Protein 6KY1 (pdb70)

B-factor: mean 59.57, std 17.07, range [30.83, 118.19]

Solvent-accessible surface area: 26430 Å² total; per-residue (Å²): 222,95,136,99,91,36,129,51,19,0,3,0,21,8,38,54,19,68,119,40,91,10,76,86,77,66,113,46,44,0,66,0,45,81,26,6,4,60,1,50,12,4,6,32,58,93,12,0,57,105,86,116,38,0,18,19,5,2,4,32,147,39,122,106,9,50,0,44,0,9,0,6,39,0,24,49,52,86,3,98,17,1,52,3,24,19,45,97,40,45,117,55,67,139,63,55,86,24,95,0,64,13,101,64,132,121,44,174,58,49,55,2,18,0,11,20,8,11,108,134,9,109,22,59,76,4,95,30,91,76,117,69,0,0,72,46,0,83,80,1,43,17,103,47,25,108,0,25,84,13,0,45,70,0,0,78,16,2,98,119,41,9,101,84,164,20,10,141,22,2,14,38,0,12,146,42,2,122,135,117,171,130,131,86,37,138,51,21,1,3,0,33,8,39,50,9,65,107,42,96,8,68,94,112,66,78,40,40,0,63,0,47,77,26,7,6,60,1,48,26,4,3,46,82,88,10,0,60,108,82,117,41,0,17,18,7,9,11,44,138,36,127,101,11,58,2,48,1,2,0,0,17,0,10,48,61,83,14,124,31,1,53,4,28,16,42,51,48,50,91,10,5,39,63,60,48,93,26,91,0,67,13,109,63,135,113,45,170,58,50,70,2,11,0,19,28,18,42,106,115,3,94,25,72,76,2,93,36,86,48,127,80,2,6,69,47,0,69,65,1,43,14,106,43,26,103,0,19,92,14,0,72,66,0,0,76,18,1,90,126,35,11,106,66,149,20,16,119,42,2,9,43,1,16,128,58,2,154,149,146,48,59,34,18,0,0,12,7,51,19,20,150,119,47,147,80,106,84,81,11,103,33,46,0,63,0,48,81,43,4,5,60,2,46,24,5,4,43,90,99,16,0,60,108,81,152,40,0,10,28,7,1,8,29,155,36,124,104,10,56,0,44,0,8,0,4,22,45,94,201,205,98,63,81,29,92,0,66,13,116,81,128,110,24,165,57,49,73,1,71,1,64,27,40,119,130,80,5,94,33,94,52,137,70,1,6,93,41,0,86,108,10,53,16,107,46,25,151,0,19,69,8,0,73,20,5,0,75,11,0,99,120,36,9,97,99,161,24,11,145,30,3,3,42,0,7,121,55,1,102,122,182

InterPro domains:
  IPR006840 Glutathione-specific gamma-glutamylcyclotransferase [PF04752] (1-173)
  IPR006840 Glutathione-specific gamma-glutamylcyclotransferase [PTHR12192] (1-178)
  IPR013024 Gamma-glutamyl cyclotransferase-like [cd06661] (3-111)
  IPR036568 Gamma-glutamyl cyclotransferase-like superfamily [SSF110857] (1-121)

Sequence (512 aa):
KVPRGSHMWVFGYGSLIWKVDFPYQDKLVGYITNYSRRFWQGSTDHRGVPGKPGRVVTLVEDPAGCVWGVAYRLPVGKEEEVKAYLDFGQKGYRTTTVIFYPKDPTTKPFSVLLYIGTCDNPDYLGPAPLEDIAEQIFNAAGPSGRNTEYLFELANSIRNLVPEEADEHLFALEKLVKERVPRGSHMWVFGYGSLIWKVDFPYQDKLVGYITNYSRRFWQGSTDHRGVPGKPGRVVTLVEDPAGCVWGVAYRLPVGKEEEVKAYLDFGQKGGYRTTTVIFYPKDPTTKPFSVLLYIGTCDNPDYLGPAPLEDIAEQIFNAAGPSGRNTEYLFELANSIRNLVPEEADEHLFALEKLVKERHMWVFGYGSLIWKVDFPYQDKLVGYITNYSRRFWQGSTDHRGVPGKPGRVVTLVEDPAGCVWGVAYRLPYRTTTVIFYPKDPTTKPFSVLLYIGDYLGPAPLEDIAEQIFNAAGPSGRNTEYLFELANSIRNLVPEEADEHLFALEKLVKER

Organism: Homo sapiens (NCBI:txid9606)

Secondary structure (DSSP, 8-state):
-PPPS---EEEE-SGGGT---S--SEEEEEEEEEEEEEEEEEESSSSSBTTB-EEEEEEEEEEEEEEEEEEEEPPTT-HHHHHHHHHTS---EEEEEEEEEESSSSSPPEEEEEEEE-SSSTTB-----HHHHHHHHHH-EETTEEHHHHHHHHHHHHHHHS-GGGGHHHHHHHHHHTT-/---S---EEEE-SGGGT---S--SEEEEEEEEEEEEEEEEEESSSSSBTTB-EEEEEEEEEEEEEEEEEEEEPPTT-HHHHHHHHHHTSPTTEEEEEEEEEESSTTSPPEEEEEEEE-TTSTTB-----HHHHHHHHHH-EETTEEHHHHHHHHHHHHHHHS-GGG-HHHHHHHHHHHT-/--EEEE-SGGGT---S--SEEEEEEEEEEEEEEEEEESSSSSBTTB-EEEEEEEEEEEEEEEEEEEE---EEEEEEEEESSTTSPPEEEEEEE--B-----HHHHHHHHHH-EETTEEHHHHHHHHHHHHHTTS-GGG-HHHHHHHHHHHT-

Foldseek 3Di:
DDDAPDWAKAWDQFCCQPDDPADFDDKFKWKFAQKAKAQQFWACAFAANVVQTATTIFIDGDRGHMGIGMITIHDRVCRVVSVVVVCVVCLPWDKDWTWTGGPDPPDHIDIHIYTGDDPPRPRGRGDDPLLVNLVSQLPGGHPNGGSLVRLVVSQVSVVVRDPPVNHVNSVCSNVNNVVD/DDAPDWAKAWDQFCCQPDDPADFDDKFKFKFAQKAKAQQFWACAAAANVVQTATTIFIDGHRGHMGIGMITIHDGPCCVVSVVVVVVVDDPQKDKDWTWTDTPDPVDDIDIHIYIGHHPPRPRGRGDDDLLVNLVSQLPGAHPNGGSLCRLVVSQVSCVVRDPNVNHVNSVVSNVSNVVD/DAKAWDQFPCQQDDPDDFPDKFKFKFAQKAWAQQAWACAAAANVVQTAGTIFIDGHHGHMTITMITHDCCPKDWGWTCGPPNVDHIDIHIYHGDNGRGDDPLLVNLVSQLPGGHPNGGSLCRLLSSQVSVVVRDPPVNHVNSNVSNVSNVVD

GO terms:
  GO:0061928 glutathione specific gamma-glutamylcyclotransferase activity (F, IDA)
  GO:0061928 glutathione specific gamma-glutamylcyclotransferase activity (F, EXP)
  GO:0005829 cytosol (C, TAS)
  GO:0006749 glutathione metabolic process (P, TAS)

Radius of gyration: 28.21 Å; Cα contacts (8 Å, |Δi|>4): 1090; chains: 3; bounding box: 71×83×62 Å

Structure (mmCIF, N/CA/C/O backbone):
data_6KY1
#
_entry.id   6KY1
#
_cell.length_a   72.707
_cell.length_b   72.707
_cell.length_c   103.998
_cell.angle_alpha   90.000
_cell.angle_beta   90.000
_cell.angle_gamma   120.000
#
_symmetry.space_group_name_H-M   'P 31'
#
loop_
_entity.id
_entity.type
_entity.pdbx_description
1 polymer 'Glutathione-specific gamma-glutamylcyclotransferase 2'
2 water water
#
loop_
_atom_site.group_PDB
_atom_site.id
_atom_site.type_symbol
_atom_site.label_atom_id
_atom_site.label_alt_id
_atom_site.label_comp_id
_atom_site.label_asym_id
_atom_site.label_entity_id
_atom_site.label_seq_id
_atom_site.pdbx_PDB_ins_code
_atom_site.Cartn_x
_atom_site.Cartn_y
_atom_site.Cartn_z
_atom_site.occupancy
_atom_site.B_iso_or_equiv
_atom_site.auth_seq_id
_atom_site.auth_comp_id
_atom_site.auth_asym_id
_atom_site.auth_atom_id
_atom_site.pdbx_PDB_model_num
ATOM 1 N N . LYS A 1 1 ? 5.593 -26.511 12.917 1.00 70.28 -6 LYS A N 1
ATOM 2 C CA . LYS A 1 1 ? 4.475 -26.545 11.924 1.00 71.74 -6 LYS A CA 1
ATOM 3 C C . LYS A 1 1 ? 4.007 -28.000 11.761 1.00 69.32 -6 LYS A C 1
ATOM 4 O O . LYS A 1 1 ? 3.955 -28.720 12.770 1.00 68.55 -6 LYS A O 1
ATOM 10 N N . VAL A 1 2 ? 3.703 -28.421 10.532 1.00 68.07 -5 VAL A N 1
ATOM 11 C CA . VAL A 1 2 ? 3.119 -29.754 10.207 1.00 66.65 -5 VAL A CA 1
ATOM 12 C C . VAL A 1 2 ? 4.265 -30.601 9.671 1.00 60.13 -5 VAL A C 1
ATOM 13 O O . VAL A 1 2 ? 5.044 -30.125 8.853 1.00 59.78 -5 VAL A O 1
ATOM 17 N N . PRO A 1 3 ? 4.448 -31.856 10.126 1.00 56.50 -4 PRO A N 1
ATOM 18 C CA . PRO A 1 3 ? 5.547 -32.676 9.617 1.00 54.73 -4 PRO A CA 1
ATOM 19 C C . PRO A 1 3 ? 5.416 -32.868 8.096 1.00 53.41 -4 PRO A C 1
ATOM 20 O O . PRO A 1 3 ? 4.286 -32.985 7.628 1.00 51.25 -4 PRO A O 1
ATOM 24 N N . ARG A 1 4 ? 6.544 -32.828 7.379 1.00 54.50 -3 ARG A N 1
ATOM 25 C CA . ARG A 1 4 ? 6.670 -33.189 5.939 1.00 55.17 -3 ARG A CA 1
ATOM 26 C C . ARG A 1 4 ? 7.195 -34.625 5.840 1.00 52.77 -3 ARG A C 1
ATOM 27 O O . ARG A 1 4 ? 7.829 -35.078 6.792 1.00 50.03 -3 ARG A O 1
ATOM 35 N N . GLY A 1 5 ? 6.902 -35.315 4.735 1.00 53.15 -2 GLY A N 1
ATOM 36 C CA . GLY A 1 5 ? 7.291 -36.718 4.497 1.00 54.28 -2 GLY A CA 1
ATOM 37 C C . GLY A 1 5 ? 8.762 -36.844 4.116 1.00 53.58 -2 GLY A C 1
ATOM 38 O O . GLY A 1 5 ? 9.350 -37.918 4.352 1.00 54.41 -2 GLY A O 1
ATOM 39 N N . SER A 1 6 ? 9.352 -35.787 3.563 1.00 50.84 -1 SER A N 1
ATOM 40 C CA . SER A 1 6 ? 10.773 -35.771 3.126 1.00 50.13 -1 SER A CA 1
ATOM 41 C C . SER A 1 6 ? 11.433 -34.459 3.550 1.00 49.35 -1 SER A C 1
ATOM 42 O O . SER A 1 6 ? 10.722 -33.459 3.752 1.00 50.41 -1 SER A O 1
ATOM 45 N N . HIS A 1 7 ? 12.756 -34.467 3.686 1.00 50.29 0 HIS A N 1
ATOM 46 C CA . HIS A 1 7 ? 13.558 -33.257 3.971 1.00 49.95 0 HIS A CA 1
ATOM 47 C C . HIS A 1 7 ? 14.935 -33.391 3.323 1.00 48.55 0 HIS A C 1
ATOM 48 O O . HIS A 1 7 ? 15.582 -34.458 3.444 1.00 46.88 0 HIS A O 1
ATOM 55 N N . MET A 1 8 ? 15.384 -32.313 2.695 1.00 45.95 1 MET A N 1
ATOM 56 C CA . MET A 1 8 ? 16.785 -32.177 2.244 1.00 45.30 1 MET A CA 1
ATOM 57 C C . MET A 1 8 ? 17.135 -30.694 2.231 1.00 42.97 1 MET A C 1
ATOM 58 O O . MET A 1 8 ? 16.402 -29.908 1.597 1.00 42.81 1 MET A O 1
ATOM 63 N N . TRP A 1 9 ? 18.196 -30.341 2.947 1.00 40.43 2 TRP A N 1
ATOM 64 C CA . TRP A 1 9 ? 18.769 -28.975 2.972 1.00 39.28 2 TRP A CA 1
ATOM 65 C C . TRP A 1 9 ? 20.169 -29.031 2.355 1.00 39.36 2 TRP A C 1
ATOM 66 O O . TRP A 1 9 ? 20.899 -30.024 2.607 1.00 39.66 2 TRP A O 1
ATOM 77 N N . VAL A 1 10 ? 20.508 -28.036 1.541 1.00 37.09 3 VAL A N 1
ATOM 78 C CA . VAL A 1 10 ? 21.896 -27.852 1.051 1.00 37.95 3 VAL A CA 1
ATOM 79 C C . VAL A 1 10 ? 22.482 -26.600 1.722 1.00 36.35 3 VAL A C 1
ATOM 80 O O . VAL A 1 10 ? 21.823 -25.551 1.783 1.00 37.80 3 VAL A O 1
ATOM 84 N N . PHE A 1 11 ? 23.724 -26.686 2.155 1.00 37.07 4 PHE A N 1
ATOM 85 C CA . PHE A 1 11 ? 24.417 -25.560 2.827 1.00 36.47 4 PHE A CA 1
ATOM 86 C C . PHE A 1 11 ? 25.149 -24.713 1.782 1.00 37.03 4 PHE A C 1
ATOM 87 O O . PHE A 1 11 ? 25.971 -25.244 1.032 1.00 41.13 4 PHE A O 1
ATOM 95 N N . GLY A 1 12 ? 24.857 -23.417 1.738 1.00 36.45 5 GLY A N 1
ATOM 96 C CA . GLY A 1 12 ? 25.50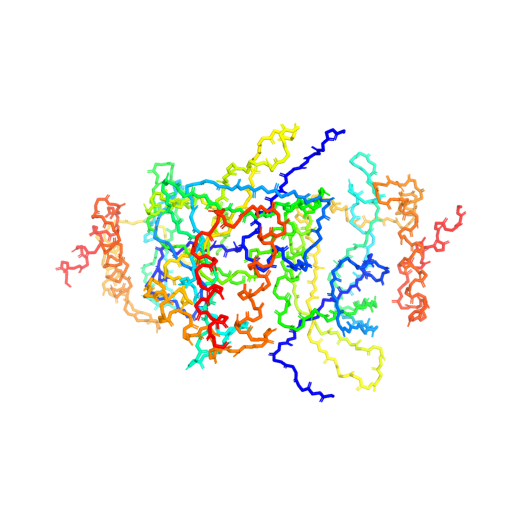0 -22.474 0.814 1.00 35.87 5 GLY A CA 1
ATOM 97 C C . GLY A 1 12 ? 26.605 -21.690 1.490 1.00 36.19 5 GLY A C 1
ATOM 98 O O . GLY A 1 12 ? 26.377 -21.156 2.584 1.00 36.58 5 GLY A O 1
ATOM 99 N N . TYR A 1 13 ? 27.784 -21.635 0.875 1.00 35.71 6 TYR A N 1
ATOM 100 C CA . TYR A 1 13 ? 28.977 -21.008 1.494 1.00 36.66 6 TYR A CA 1
ATOM 101 C C . TYR A 1 13 ? 29.649 -20.040 0.519 1.00 36.15 6 TYR A C 1
ATOM 102 O O . TYR A 1 13 ? 30.372 -19.139 1.012 1.00 37.35 6 TYR A O 1
ATOM 111 N N . GLY A 1 14 ? 29.336 -20.142 -0.777 1.00 36.04 7 GLY A N 1
ATOM 112 C CA . GLY A 1 14 ? 29.886 -19.284 -1.843 1.00 36.57 7 GLY A CA 1
ATOM 113 C C . GLY A 1 14 ? 28.811 -18.411 -2.461 1.00 38.37 7 GLY A C 1
ATOM 114 O O . GLY A 1 14 ? 28.026 -17.764 -1.699 1.00 37.34 7 GLY A O 1
ATOM 115 N N . SER A 1 15 ? 28.696 -18.489 -3.787 1.00 39.40 8 SER A N 1
ATOM 116 C CA . SER A 1 15 ? 27.784 -17.674 -4.629 1.00 40.89 8 SER A CA 1
ATOM 117 C C . SER A 1 15 ? 26.322 -18.022 -4.324 1.00 41.11 8 SER A C 1
ATOM 118 O O . SER A 1 15 ? 25.437 -17.189 -4.606 1.00 37.75 8 SER A O 1
ATOM 121 N N . LEU A 1 16 ? 26.081 -19.203 -3.746 1.00 42.39 9 LEU A N 1
ATOM 122 C CA . LEU A 1 16 ? 24.715 -19.671 -3.391 1.00 43.60 9 LEU A CA 1
ATOM 123 C C . LEU A 1 16 ? 24.108 -18.751 -2.335 1.00 42.42 9 LEU A C 1
ATOM 124 O O . LEU A 1 16 ? 22.873 -18.742 -2.237 1.00 44.18 9 LEU A O 1
ATOM 129 N N . ILE A 1 17 ? 24.934 -18.040 -1.556 1.00 42.36 10 ILE A N 1
ATOM 130 C CA . ILE A 1 17 ? 24.442 -17.130 -0.487 1.00 43.84 10 ILE A CA 1
ATOM 131 C C . ILE A 1 17 ? 23.670 -15.979 -1.142 1.00 44.58 10 ILE A C 1
ATOM 132 O O . ILE A 1 17 ? 22.632 -15.616 -0.585 1.00 45.56 10 ILE A O 1
ATOM 137 N N . TRP A 1 18 ? 24.115 -15.441 -2.283 1.00 44.47 11 TRP A N 1
ATOM 138 C CA . TRP A 1 18 ? 23.404 -14.295 -2.923 1.00 47.09 11 TRP A CA 1
ATOM 139 C C . TRP A 1 18 ? 22.700 -14.700 -4.223 1.00 48.72 11 TRP A C 1
ATOM 140 O O . TRP A 1 18 ? 21.897 -13.887 -4.718 1.00 50.97 11 TRP A O 1
ATOM 151 N N . LYS A 1 19 ? 22.969 -15.884 -4.772 1.00 50.15 12 LYS A N 1
ATOM 152 C CA . LYS A 1 19 ? 22.392 -16.267 -6.092 1.00 53.14 12 LYS A CA 1
ATOM 153 C C . LYS A 1 19 ? 22.111 -17.769 -6.153 1.00 50.37 12 LYS A C 1
ATOM 154 O O . LYS A 1 19 ? 23.065 -18.547 -6.185 1.00 45.76 12 LYS A O 1
ATOM 160 N N . VAL A 1 20 ? 20.827 -18.122 -6.179 1.00 53.43 13 VAL A N 1
ATOM 161 C CA . VAL A 1 20 ? 20.298 -19.511 -6.296 1.00 54.95 13 VAL A CA 1
ATOM 162 C C . VAL A 1 20 ? 19.438 -19.575 -7.566 1.00 57.16 13 VAL A C 1
ATOM 163 O O . VAL A 1 20 ? 18.567 -18.706 -7.725 1.00 60.77 13 VAL A O 1
ATOM 167 N N . ASP A 1 21 ? 19.676 -20.550 -8.445 1.00 57.87 14 ASP A N 1
ATOM 168 C CA . ASP A 1 21 ? 18.857 -20.739 -9.676 1.00 60.35 14 ASP A CA 1
ATOM 169 C C . ASP A 1 21 ? 17.903 -21.926 -9.485 1.00 59.01 14 ASP A C 1
ATOM 170 O O . ASP A 1 21 ? 17.041 -22.122 -10.367 1.00 62.64 14 ASP A O 1
ATOM 175 N N . PHE A 1 22 ? 18.013 -22.660 -8.372 1.00 54.54 15 PHE A N 1
ATOM 176 C CA . PHE A 1 22 ? 17.138 -23.823 -8.059 1.00 53.02 15 PHE A CA 1
ATOM 177 C C . PHE A 1 22 ? 16.044 -23.380 -7.092 1.00 51.40 15 PHE A C 1
ATOM 178 O O . PHE A 1 22 ? 16.226 -22.415 -6.342 1.00 49.91 15 PHE A O 1
ATOM 186 N N . PRO A 1 23 ? 14.885 -24.077 -7.063 1.00 51.60 16 PRO A N 1
ATOM 187 C CA . PRO A 1 23 ? 13.787 -23.717 -6.168 1.00 51.92 16 PRO A CA 1
ATOM 188 C C . PRO A 1 23 ? 14.057 -24.171 -4.728 1.00 49.03 16 PRO A C 1
ATOM 189 O O . PRO A 1 23 ? 14.712 -25.182 -4.516 1.00 48.55 16 PRO A O 1
ATOM 193 N N . TYR A 1 24 ? 13.560 -23.413 -3.759 1.00 48.87 17 TYR A N 1
ATOM 194 C CA . TYR A 1 24 ? 13.707 -23.741 -2.319 1.00 48.15 17 TYR A CA 1
ATOM 195 C C . TYR A 1 24 ? 12.462 -23.219 -1.602 1.00 50.35 17 TYR A C 1
ATOM 196 O O . TYR A 1 24 ? 11.817 -22.295 -2.145 1.00 53.11 17 TYR A O 1
ATOM 205 N N . GLN A 1 25 ? 12.091 -23.828 -0.479 1.00 48.91 18 GLN A N 1
ATOM 206 C CA . GLN A 1 25 ? 10.827 -23.495 0.226 1.00 50.19 18 GLN A CA 1
ATOM 207 C C . GLN A 1 25 ? 11.110 -23.001 1.642 1.00 48.97 18 GLN A C 1
ATOM 208 O O . GLN A 1 25 ? 10.139 -22.786 2.387 1.00 50.44 18 GLN A O 1
ATOM 214 N N . ASP A 1 26 ? 12.384 -22.866 2.011 1.00 46.62 19 ASP A N 1
ATOM 215 C CA . ASP A 1 26 ? 12.817 -22.247 3.291 1.00 46.94 19 ASP A CA 1
ATOM 216 C C . ASP A 1 26 ? 14.307 -21.944 3.144 1.00 44.42 19 ASP A C 1
ATOM 217 O O . ASP A 1 26 ? 14.940 -22.606 2.325 1.00 41.60 19 ASP A O 1
ATOM 222 N N . LYS A 1 27 ? 14.826 -20.956 3.872 1.00 45.59 20 LYS A N 1
ATOM 223 C CA . LYS A 1 27 ? 16.293 -20.765 4.036 1.00 44.20 20 LYS A CA 1
ATOM 224 C C . LYS A 1 27 ? 16.549 -20.255 5.456 1.00 44.10 20 LYS A C 1
ATOM 225 O O . LYS A 1 27 ? 15.676 -19.547 6.003 1.00 45.13 20 LYS A O 1
ATOM 231 N N . LEU A 1 28 ? 17.690 -20.645 6.027 1.00 42.18 21 LEU A N 1
ATOM 232 C CA . LEU A 1 28 ? 18.096 -20.270 7.405 1.00 43.98 21 LEU A CA 1
ATOM 233 C C . LEU A 1 28 ? 19.558 -19.841 7.389 1.00 42.39 21 LEU A C 1
ATOM 234 O O . LEU A 1 28 ? 20.374 -20.572 6.822 1.00 40.81 21 LEU A O 1
ATOM 239 N N . VAL A 1 29 ? 19.862 -18.718 8.036 1.00 43.52 22 VAL A N 1
ATOM 240 C CA . VAL A 1 29 ? 21.266 -18.302 8.300 1.00 44.01 22 VAL A CA 1
ATOM 241 C C . VAL A 1 29 ? 21.792 -19.216 9.405 1.00 41.82 22 VAL A C 1
ATOM 242 O O . VAL A 1 29 ? 21.026 -19.554 10.317 1.00 42.47 22 VAL A O 1
ATOM 246 N N . GLY A 1 30 ? 23.031 -19.666 9.282 1.00 40.59 23 GLY A N 1
ATOM 247 C CA . GLY A 1 30 ? 23.665 -20.510 10.304 1.00 39.00 23 GLY A CA 1
ATOM 248 C C . GLY A 1 30 ? 25.074 -20.862 9.912 1.00 37.89 23 GLY A C 1
ATOM 249 O O . GLY A 1 30 ? 25.605 -20.262 8.957 1.00 38.15 23 GLY A O 1
ATOM 250 N N . TYR A 1 31 ? 25.637 -21.857 10.580 1.00 36.52 24 TYR A N 1
ATOM 251 C CA . TYR A 1 31 ? 27.057 -22.222 10.404 1.00 36.76 24 TYR A CA 1
ATOM 252 C C . TYR A 1 31 ? 27.192 -23.736 10.513 1.00 36.36 24 TYR A C 1
ATOM 253 O O . TYR A 1 31 ? 26.299 -24.464 11.033 1.00 35.18 24 TYR A O 1
ATOM 262 N N . ILE A 1 32 ? 28.299 -24.202 9.961 1.00 37.69 25 ILE A N 1
ATOM 263 C CA . ILE A 1 32 ? 28.784 -25.597 10.078 1.00 38.55 25 ILE A CA 1
ATOM 264 C C . ILE A 1 32 ? 30.135 -25.487 10.754 1.00 38.94 25 ILE A C 1
ATOM 265 O O . ILE A 1 32 ? 30.700 -24.383 10.711 1.00 40.20 25 ILE A O 1
ATOM 270 N N . THR A 1 33 ? 30.613 -26.574 11.350 1.00 41.42 26 THR A N 1
ATOM 271 C CA . THR A 1 33 ? 31.908 -26.623 12.066 1.00 42.89 26 THR A CA 1
ATOM 272 C C . THR A 1 33 ? 32.835 -27.609 11.344 1.00 42.49 26 THR A C 1
ATOM 273 O O . THR A 1 33 ? 32.351 -28.285 10.432 1.00 42.82 26 THR A O 1
ATOM 277 N N . ASN A 1 34 ? 34.117 -27.645 11.717 1.00 42.41 27 ASN A N 1
ATOM 278 C CA . ASN A 1 34 ? 35.083 -28.680 11.257 1.00 43.81 27 ASN A CA 1
ATOM 279 C C . ASN A 1 34 ? 35.538 -28.385 9.817 1.00 40.96 27 ASN A C 1
ATOM 280 O O . ASN A 1 34 ? 36.362 -29.164 9.294 1.00 41.51 27 ASN A O 1
ATOM 285 N N . TYR A 1 35 ? 35.127 -27.250 9.240 1.00 38.12 28 TYR A N 1
ATOM 286 C CA . TYR A 1 35 ? 35.620 -26.735 7.937 1.00 39.47 28 TYR A CA 1
ATOM 287 C C . TYR A 1 35 ? 35.886 -25.232 8.068 1.00 40.33 28 TYR A C 1
ATOM 288 O O . TYR A 1 35 ? 35.271 -24.551 8.945 1.00 41.02 28 TYR A O 1
ATOM 297 N N . SER A 1 36 ? 36.823 -24.744 7.263 1.00 39.62 29 SER A N 1
ATOM 298 C CA . SER A 1 36 ? 37.078 -23.307 7.003 1.00 41.29 29 SER A CA 1
ATOM 299 C C . SER A 1 36 ? 36.878 -23.003 5.520 1.00 40.63 29 SER A C 1
ATOM 300 O O . SER A 1 36 ? 37.211 -23.865 4.689 1.00 41.35 29 SER A O 1
ATOM 303 N N . ARG A 1 37 ? 36.438 -21.784 5.215 1.00 40.98 30 ARG A N 1
ATOM 304 C CA . ARG A 1 37 ? 36.176 -21.286 3.843 1.00 40.42 30 ARG A CA 1
ATOM 305 C C . ARG A 1 37 ? 37.421 -20.531 3.356 1.00 42.58 30 ARG A C 1
ATOM 306 O O . ARG A 1 37 ? 37.785 -19.519 4.007 1.00 45.47 30 ARG A O 1
ATOM 314 N N . ARG A 1 38 ? 38.064 -21.003 2.281 1.00 41.23 31 ARG A N 1
ATOM 315 C CA . ARG A 1 38 ? 39.344 -20.441 1.766 1.00 42.10 31 ARG A CA 1
ATOM 316 C C . ARG A 1 38 ? 39.198 -20.136 0.269 1.00 42.23 31 ARG A C 1
ATOM 317 O O . ARG A 1 38 ? 38.558 -20.925 -0.449 1.00 38.96 31 ARG A O 1
ATOM 325 N N . PHE A 1 39 ? 39.779 -19.026 -0.180 1.00 41.95 32 PHE A N 1
ATOM 326 C CA . PHE A 1 39 ? 39.907 -18.687 -1.623 1.00 42.58 32 PHE A CA 1
ATOM 327 C C . PHE A 1 39 ? 41.085 -19.465 -2.214 1.00 43.18 32 PHE A C 1
ATOM 328 O O . PHE A 1 39 ? 42.101 -18.850 -2.535 1.00 45.05 32 PHE A O 1
ATOM 336 N N . TRP A 1 40 ? 40.948 -20.792 -2.317 1.00 44.55 33 TRP A N 1
ATOM 337 C CA . TRP A 1 40 ? 42.003 -21.728 -2.786 1.00 47.19 33 TRP A CA 1
ATOM 338 C C . TRP A 1 40 ? 41.543 -22.482 -4.050 1.00 47.04 33 TRP A C 1
ATOM 339 O O . TRP A 1 40 ? 42.285 -23.397 -4.490 1.00 48.74 33 TRP A O 1
ATOM 350 N N . GLN A 1 41 ? 40.388 -22.111 -4.620 1.00 44.82 34 GLN A N 1
ATOM 351 C CA . GLN A 1 41 ? 39.782 -22.745 -5.820 1.00 43.77 34 GLN A CA 1
ATOM 352 C C . GLN A 1 41 ? 39.888 -21.742 -6.974 1.00 43.25 34 GLN A C 1
ATOM 353 O O . GLN A 1 41 ? 39.493 -20.566 -6.798 1.00 42.17 34 GLN A O 1
ATOM 359 N N . GLY A 1 42 ? 40.482 -22.187 -8.077 1.00 43.19 35 GLY A N 1
ATOM 360 C CA . GLY A 1 42 ? 40.507 -21.449 -9.354 1.00 43.58 35 GLY A CA 1
ATOM 361 C C . GLY A 1 42 ? 39.117 -21.388 -9.947 1.00 41.51 35 GLY A C 1
ATOM 362 O O . GLY A 1 42 ? 38.354 -22.367 -9.787 1.00 43.67 35 GLY A O 1
ATOM 363 N N . SER A 1 43 ? 38.777 -20.267 -10.573 1.00 40.27 36 SER A N 1
ATOM 364 C CA . SER A 1 43 ? 37.607 -20.137 -11.475 1.00 38.66 36 SER A CA 1
ATOM 365 C C . SER A 1 43 ? 38.077 -19.876 -12.905 1.00 39.55 36 SER A C 1
ATOM 366 O O . SER A 1 43 ? 38.721 -18.833 -13.133 1.00 39.17 36 SER A O 1
ATOM 369 N N . THR A 1 44 ? 37.764 -20.802 -13.816 1.00 39.94 37 THR A N 1
ATOM 370 C CA . THR A 1 44 ? 37.994 -20.671 -15.272 1.00 43.79 37 THR A CA 1
ATOM 371 C C . THR A 1 44 ? 36.663 -20.714 -16.034 1.00 43.93 37 THR A C 1
ATOM 372 O O . THR A 1 44 ? 36.733 -20.746 -17.266 1.00 45.60 37 THR A O 1
ATOM 376 N N . ASP A 1 45 ? 35.507 -20.719 -15.356 1.00 45.48 38 ASP A N 1
ATOM 377 C CA . ASP A 1 45 ? 34.184 -20.694 -16.032 1.00 48.16 38 ASP A CA 1
ATOM 378 C C . ASP A 1 45 ? 33.252 -19.587 -15.519 1.00 45.95 38 ASP A C 1
ATOM 379 O O . ASP A 1 45 ? 32.228 -19.367 -16.216 1.00 45.35 38 ASP A O 1
ATOM 384 N N . HIS A 1 46 ? 33.605 -18.871 -14.440 1.00 43.96 39 HIS A N 1
ATOM 385 C CA . HIS A 1 46 ? 32.781 -17.796 -13.813 1.00 43.31 39 HIS A CA 1
ATOM 386 C C . HIS A 1 46 ? 33.590 -16.498 -13.620 1.00 40.95 39 HIS A C 1
ATOM 387 O O . HIS A 1 46 ? 33.192 -15.460 -14.213 1.00 40.56 39 HIS A O 1
ATOM 394 N N . ARG A 1 47 ? 34.636 -16.532 -12.790 1.00 39.76 40 ARG A N 1
ATOM 395 C CA . ARG A 1 47 ? 35.320 -15.317 -12.236 1.00 40.12 40 ARG A CA 1
ATOM 396 C C . ARG A 1 47 ? 36.765 -15.226 -12.734 1.00 39.75 40 ARG A C 1
ATOM 397 O O . ARG A 1 47 ? 37.489 -14.300 -12.336 1.00 40.31 40 ARG A O 1
ATOM 405 N N . GLY A 1 48 ? 37.139 -16.139 -13.616 1.00 39.02 41 GLY A N 1
ATOM 406 C CA . GLY A 1 48 ? 38.330 -16.030 -14.462 1.00 40.58 41 GLY A CA 1
ATOM 407 C C . GLY A 1 48 ? 38.179 -16.916 -15.670 1.00 39.80 41 GLY A C 1
ATOM 408 O O . GLY A 1 48 ? 37.059 -17.372 -15.938 1.00 39.99 41 GLY A O 1
ATOM 409 N N . VAL A 1 49 ? 39.273 -17.153 -16.375 1.00 41.41 42 VAL A N 1
ATOM 410 C CA . VAL A 1 49 ? 39.277 -17.905 -17.657 1.00 42.63 42 VAL A CA 1
ATOM 411 C C . VAL A 1 49 ? 40.535 -18.752 -17.701 1.00 43.23 42 VAL A C 1
ATOM 412 O O . VAL A 1 49 ? 41.493 -18.467 -16.982 1.00 44.77 42 VAL A O 1
ATOM 416 N N . PRO A 1 50 ? 40.547 -19.817 -18.530 1.00 44.01 43 PRO A N 1
ATOM 417 C CA . PRO A 1 50 ? 41.756 -20.594 -18.776 1.00 46.30 43 PRO A CA 1
ATOM 418 C C . PRO A 1 50 ? 42.914 -19.651 -19.118 1.00 48.07 43 PRO A C 1
ATOM 419 O O . PRO A 1 50 ? 42.748 -18.811 -19.986 1.00 49.02 43 PRO A O 1
ATOM 423 N N . GLY A 1 51 ? 44.039 -19.784 -18.415 1.00 48.46 44 GLY A N 1
ATOM 424 C CA . GLY A 1 51 ? 45.230 -18.945 -18.631 1.00 51.03 44 GLY A CA 1
ATOM 425 C C . GLY A 1 51 ? 45.305 -17.778 -17.660 1.00 51.04 44 GLY A C 1
ATOM 426 O O . GLY A 1 51 ? 46.428 -17.281 -17.431 1.00 52.80 44 GLY A O 1
ATOM 427 N N . LYS A 1 52 ? 44.165 -17.357 -17.097 1.00 50.07 45 LYS A N 1
ATOM 428 C CA . LYS A 1 52 ? 44.070 -16.231 -16.130 1.00 50.62 45 LYS A CA 1
ATOM 429 C C . LYS A 1 52 ? 42.929 -16.529 -15.158 1.00 46.44 45 LYS A C 1
ATOM 430 O O . LYS A 1 52 ? 41.882 -15.881 -15.182 1.00 44.73 45 LYS A O 1
ATOM 436 N N . PRO A 1 53 ? 43.103 -17.558 -14.299 1.00 45.61 46 PRO A N 1
ATOM 437 C CA . PRO A 1 53 ? 42.048 -18.005 -13.398 1.00 43.78 46 PRO A CA 1
ATOM 438 C C . PRO A 1 53 ? 41.781 -16.987 -12.288 1.00 43.36 46 PRO A C 1
ATOM 439 O O . PRO A 1 53 ? 42.690 -16.263 -11.875 1.00 44.24 46 PRO A O 1
ATOM 443 N N . GLY A 1 54 ? 40.538 -16.973 -11.817 1.00 42.58 47 GLY A N 1
ATOM 444 C CA . GLY A 1 54 ? 40.124 -16.209 -10.631 1.00 40.87 47 GLY A CA 1
ATOM 445 C C . GLY A 1 54 ? 40.203 -17.081 -9.392 1.00 40.85 47 GLY A C 1
ATOM 446 O O . GLY A 1 54 ? 40.395 -18.305 -9.528 1.00 39.44 47 GLY A O 1
ATOM 447 N N . ARG A 1 55 ? 40.085 -16.485 -8.212 1.00 40.43 48 ARG A N 1
ATOM 448 C CA . ARG A 1 55 ? 40.033 -17.252 -6.941 1.00 40.64 48 ARG A CA 1
ATOM 449 C C . ARG A 1 55 ? 38.629 -17.100 -6.368 1.00 39.53 48 ARG A C 1
ATOM 450 O O . ARG A 1 55 ? 38.089 -15.973 -6.323 1.00 42.06 48 ARG A O 1
ATOM 458 N N . VAL A 1 56 ? 38.026 -18.250 -6.108 1.00 38.14 49 VAL A N 1
ATOM 459 C CA . VAL A 1 56 ? 36.686 -18.386 -5.487 1.00 35.45 49 VAL A CA 1
ATOM 460 C C . VAL A 1 56 ? 36.861 -19.318 -4.293 1.00 35.96 49 VAL A C 1
ATOM 461 O O . VAL A 1 56 ? 37.958 -19.873 -4.123 1.00 35.87 49 VAL A O 1
ATOM 465 N N . VAL A 1 57 ? 35.819 -19.457 -3.480 1.00 36.72 50 VAL A N 1
ATOM 466 C CA . VAL A 1 57 ? 35.937 -20.164 -2.188 1.00 36.17 50 VAL A CA 1
ATOM 467 C C . VAL A 1 57 ? 35.806 -21.660 -2.407 1.00 36.20 50 VAL A C 1
ATOM 468 O O . VAL A 1 57 ? 35.087 -22.085 -3.337 1.00 35.62 50 VAL A O 1
ATOM 472 N N . THR A 1 58 ? 36.420 -22.406 -1.482 1.00 35.60 51 THR A N 1
ATOM 473 C CA . THR A 1 58 ? 36.409 -23.866 -1.382 1.00 37.63 51 THR A CA 1
ATOM 474 C C . THR A 1 58 ? 36.493 -24.183 0.127 1.00 35.80 51 THR A C 1
ATOM 475 O O . THR A 1 58 ? 37.085 -23.407 0.878 1.00 35.51 51 THR A O 1
ATOM 479 N N . LEU A 1 59 ? 35.911 -25.297 0.580 1.00 36.97 52 LEU A N 1
ATOM 480 C CA . LEU A 1 59 ? 35.935 -25.646 2.023 1.00 39.42 52 LEU A CA 1
ATOM 481 C C . LEU A 1 59 ? 37.122 -26.569 2.264 1.00 40.06 52 LEU A C 1
ATOM 482 O O . LEU A 1 59 ? 37.371 -27.431 1.414 1.00 40.56 52 LEU A O 1
ATOM 487 N N . VAL A 1 60 ? 37.847 -26.371 3.366 1.00 40.80 53 VAL A N 1
ATOM 488 C CA . VAL A 1 60 ? 38.981 -27.253 3.759 1.00 42.00 53 VAL A CA 1
ATOM 489 C C . VAL A 1 60 ? 38.699 -27.763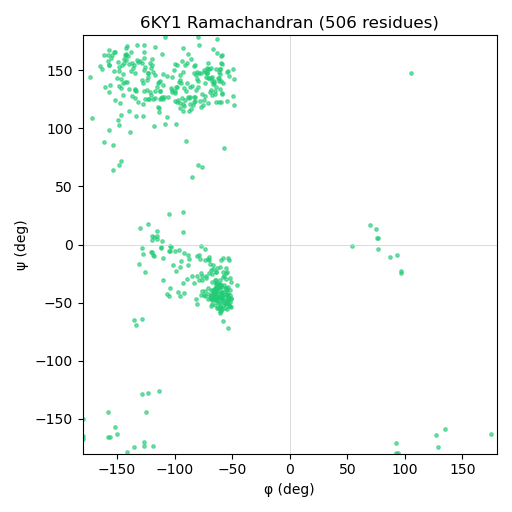 5.164 1.00 43.22 53 VAL A C 1
ATOM 490 O O . VAL A 1 60 ? 38.117 -27.001 5.957 1.00 41.71 53 VAL A O 1
ATOM 494 N N . GLU A 1 61 ? 39.034 -29.027 5.422 1.00 44.31 54 GLU A N 1
ATOM 495 C CA . GLU A 1 61 ? 38.914 -29.654 6.757 1.00 45.36 54 GLU A CA 1
ATOM 496 C C . GLU A 1 61 ? 39.770 -28.826 7.727 1.00 46.02 54 GLU A C 1
ATOM 497 O O . GLU A 1 61 ? 40.941 -28.505 7.413 1.00 44.01 54 GLU A O 1
ATOM 503 N N . ASP A 1 62 ? 39.166 -28.434 8.849 1.00 46.15 55 ASP A N 1
ATOM 504 C CA . ASP A 1 62 ? 39.776 -27.546 9.873 1.00 48.07 55 ASP A CA 1
ATOM 505 C C . ASP A 1 62 ? 39.021 -27.828 11.164 1.00 48.34 55 ASP A C 1
ATOM 506 O O . ASP A 1 62 ? 37.872 -27.394 11.300 1.00 45.91 55 ASP A O 1
ATOM 511 N N . PRO A 1 63 ? 39.566 -28.671 12.072 1.00 50.99 56 PRO A N 1
ATOM 512 C CA . PRO A 1 63 ? 38.828 -29.105 13.253 1.00 52.68 56 PRO A CA 1
ATOM 513 C C . PRO A 1 63 ? 38.292 -27.919 14.063 1.00 53.21 56 PRO A C 1
ATOM 514 O O . PRO A 1 63 ? 37.188 -28.041 14.545 1.00 55.75 56 PRO A O 1
ATOM 518 N N . ALA A 1 64 ? 39.048 -26.817 14.146 1.00 53.56 57 ALA A N 1
ATOM 519 C CA . ALA A 1 64 ? 38.678 -25.594 14.902 1.00 54.01 57 ALA A CA 1
ATOM 520 C C . ALA A 1 64 ? 37.954 -24.589 13.993 1.00 50.83 57 ALA A C 1
ATOM 521 O O . ALA A 1 64 ? 37.737 -23.452 14.435 1.00 51.07 57 ALA A O 1
ATOM 523 N N . GLY A 1 65 ? 37.564 -24.989 12.778 1.00 45.44 58 GLY A N 1
ATOM 524 C CA . GLY A 1 65 ? 36.968 -24.077 11.789 1.00 44.17 58 GLY A CA 1
ATOM 525 C C . GLY A 1 65 ? 35.470 -23.904 11.952 1.00 41.06 58 GLY A C 1
ATOM 526 O O . GLY A 1 65 ? 34.835 -24.768 12.530 1.00 41.10 58 GLY A O 1
ATOM 527 N N . CYS A 1 66 ? 34.916 -22.821 11.409 1.00 41.89 59 CYS A N 1
ATOM 528 C CA . CYS A 1 66 ? 33.457 -22.696 11.160 1.00 43.92 59 CYS A CA 1
ATOM 529 C C . CYS A 1 66 ? 33.195 -21.920 9.870 1.00 41.40 59 CYS A C 1
ATOM 530 O O . CYS A 1 66 ? 34.050 -21.151 9.411 1.00 40.12 59 CYS A O 1
ATOM 533 N N . VAL A 1 67 ? 32.035 -22.153 9.286 1.00 40.46 60 VAL A N 1
ATOM 534 C CA . VAL A 1 67 ? 31.642 -21.493 8.012 1.00 39.74 60 VAL A CA 1
ATOM 535 C C . VAL A 1 67 ? 30.219 -20.999 8.190 1.00 37.17 60 VAL A C 1
ATOM 536 O O . VAL A 1 67 ? 29.305 -21.829 8.266 1.00 35.78 60 VAL A O 1
ATOM 540 N N . TRP A 1 68 ? 30.065 -19.686 8.247 1.00 37.32 61 TRP A N 1
ATOM 541 C CA . TRP A 1 68 ? 28.732 -19.047 8.278 1.00 37.08 61 TRP A CA 1
ATOM 542 C C . TRP A 1 68 ? 28.210 -18.991 6.840 1.00 36.73 61 TRP A C 1
ATOM 543 O O . TRP A 1 68 ? 29.002 -18.794 5.914 1.00 35.15 61 TRP A O 1
ATOM 554 N N . GLY A 1 69 ? 26.916 -19.198 6.669 1.00 36.96 62 GLY A N 1
ATOM 555 C CA . GLY A 1 69 ? 26.264 -19.093 5.357 1.00 36.30 62 GLY A CA 1
ATOM 556 C C . GLY A 1 69 ? 24.788 -19.374 5.461 1.00 37.12 62 GLY A C 1
ATOM 557 O O . GLY A 1 69 ? 24.214 -19.096 6.513 1.00 37.38 62 GLY A O 1
ATOM 558 N N . VAL A 1 70 ? 24.188 -19.910 4.395 1.00 38.74 63 VAL A N 1
ATOM 559 C CA . VAL A 1 70 ? 22.715 -20.108 4.334 1.00 40.45 63 VAL A CA 1
ATOM 560 C C . VAL A 1 70 ? 22.433 -21.569 3.993 1.00 41.69 63 VAL A C 1
ATOM 561 O O . VAL A 1 70 ? 23.071 -22.126 3.062 1.00 43.45 63 VAL A O 1
ATOM 565 N N . ALA A 1 71 ? 21.526 -22.194 4.738 1.00 41.99 64 ALA A N 1
ATOM 566 C CA . ALA A 1 71 ? 20.990 -23.514 4.366 1.00 40.08 64 ALA A CA 1
ATOM 567 C C . ALA A 1 71 ? 19.663 -23.294 3.626 1.00 40.64 64 ALA A C 1
ATOM 568 O O . ALA A 1 71 ? 18.900 -22.424 4.050 1.00 43.10 64 ALA A O 1
ATOM 570 N N . TYR A 1 72 ? 19.414 -24.058 2.563 1.00 38.39 65 TYR A N 1
ATOM 571 C CA . TYR A 1 72 ? 18.224 -23.914 1.690 1.00 39.29 65 TYR A CA 1
ATOM 572 C C . TYR A 1 72 ? 17.501 -25.251 1.680 1.00 39.68 65 TYR A C 1
ATOM 573 O O . TYR A 1 72 ? 18.168 -26.267 1.438 1.00 38.84 65 TYR A O 1
ATOM 582 N N . ARG A 1 73 ? 16.212 -25.261 2.010 1.0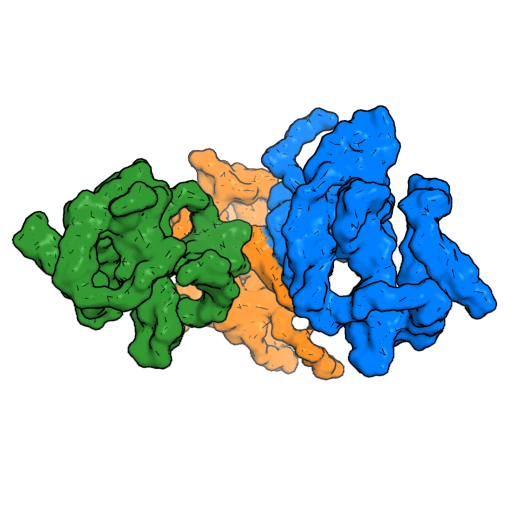0 40.24 66 ARG A N 1
ATOM 583 C CA . ARG A 1 73 ? 15.446 -26.519 2.010 1.00 39.66 66 ARG A CA 1
ATOM 584 C C . ARG A 1 73 ? 14.985 -26.788 0.583 1.00 39.40 66 ARG A C 1
ATOM 585 O O . ARG A 1 73 ? 14.369 -25.875 -0.024 1.00 40.18 66 ARG A O 1
ATOM 593 N N . LEU A 1 74 ? 15.275 -27.974 0.058 1.00 39.05 67 LEU A N 1
ATOM 594 C CA . LEU A 1 74 ? 14.829 -28.347 -1.314 1.00 39.98 67 LEU A CA 1
ATOM 595 C C . LEU A 1 74 ? 13.332 -28.621 -1.255 1.00 42.18 67 LEU A C 1
ATOM 596 O O . LEU A 1 74 ? 12.837 -29.066 -0.213 1.00 42.64 67 LEU A O 1
ATOM 601 N N . PRO A 1 75 ? 12.568 -28.345 -2.346 1.00 43.60 68 PRO A N 1
ATOM 602 C CA . PRO A 1 75 ? 11.115 -28.491 -2.326 1.00 46.40 68 PRO A CA 1
ATOM 603 C C . PRO A 1 75 ? 10.706 -29.937 -2.019 1.00 46.23 68 PRO A C 1
ATOM 604 O O . PRO A 1 75 ? 11.262 -30.826 -2.620 1.00 44.84 68 PRO A O 1
ATOM 608 N N . VAL A 1 76 ? 9.741 -30.107 -1.106 1.00 47.81 69 VAL A N 1
ATOM 609 C CA . VAL A 1 76 ? 9.284 -31.422 -0.569 1.00 47.67 69 VAL A CA 1
ATOM 610 C C . VAL A 1 76 ? 8.691 -32.189 -1.750 1.00 47.10 69 VAL A C 1
ATOM 611 O O . VAL A 1 76 ? 7.944 -31.565 -2.511 1.00 46.54 69 VAL A O 1
ATOM 615 N N . GLY A 1 77 ? 9.024 -33.477 -1.886 1.00 47.26 70 GLY A N 1
ATOM 616 C CA . GLY A 1 77 ? 8.682 -34.302 -3.064 1.00 50.76 70 GLY A CA 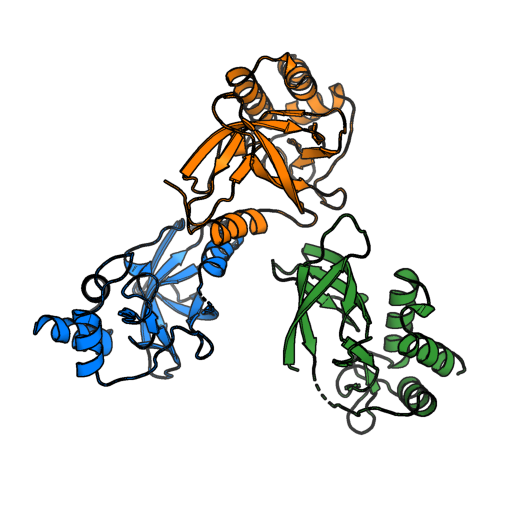1
ATOM 617 C C . GLY A 1 77 ? 9.557 -34.015 -4.284 1.00 50.63 70 GLY A C 1
ATOM 618 O O . GLY A 1 77 ? 9.373 -34.715 -5.299 1.00 53.42 70 GLY A O 1
ATOM 619 N N . LYS A 1 78 ? 10.473 -33.034 -4.233 1.00 49.44 71 LYS A N 1
ATOM 620 C CA . LYS A 1 78 ? 11.344 -32.678 -5.398 1.00 48.78 71 LYS A CA 1
ATOM 621 C C . LYS A 1 78 ? 12.822 -32.611 -4.973 1.00 46.42 71 LYS A C 1
ATOM 622 O O . LYS A 1 78 ? 13.637 -32.132 -5.768 1.00 44.11 71 LYS A O 1
ATOM 628 N N . GLU A 1 79 ? 13.173 -33.130 -3.798 1.00 44.90 72 GLU A N 1
ATOM 629 C CA . GLU A 1 79 ? 14.552 -33.005 -3.256 1.00 43.69 72 GLU A CA 1
ATOM 630 C C . GLU A 1 79 ? 15.538 -33.740 -4.168 1.00 44.35 72 GLU A C 1
ATOM 631 O O . GLU A 1 79 ? 16.582 -33.135 -4.487 1.00 42.82 72 GLU A O 1
ATOM 637 N N . GLU A 1 80 ? 15.228 -34.979 -4.560 1.00 46.68 73 GLU A N 1
ATOM 638 C CA . GLU A 1 80 ? 16.163 -35.854 -5.313 1.00 49.80 73 GLU A CA 1
ATOM 639 C C . GLU A 1 80 ? 16.446 -35.195 -6.668 1.00 49.02 73 GLU A C 1
ATOM 640 O O . GLU A 1 80 ? 17.628 -35.064 -7.031 1.00 48.38 73 GLU A O 1
ATOM 646 N N . GLU A 1 81 ? 15.394 -34.772 -7.370 1.00 49.29 74 GLU A N 1
ATOM 647 C CA . GLU A 1 81 ? 15.510 -34.147 -8.715 1.00 51.02 74 GLU A CA 1
ATOM 648 C C . GLU A 1 81 ? 16.345 -32.879 -8.583 1.00 47.39 74 GLU A C 1
ATOM 649 O O . GLU A 1 81 ? 17.243 -32.665 -9.422 1.00 46.68 74 GLU A O 1
ATOM 655 N N . VAL A 1 82 ? 16.053 -32.057 -7.577 1.00 45.54 75 VAL A N 1
ATOM 656 C CA . VAL A 1 82 ? 16.778 -30.767 -7.398 1.00 45.12 75 VAL A CA 1
ATOM 657 C C . VAL A 1 82 ? 18.226 -31.085 -6.999 1.00 44.02 75 VAL A C 1
ATOM 658 O O . VAL A 1 82 ? 19.141 -30.442 -7.559 1.00 43.33 75 VAL A O 1
ATOM 662 N N . LYS A 1 83 ? 18.453 -32.103 -6.160 1.00 44.94 76 LYS A N 1
ATOM 663 C CA . LYS A 1 83 ? 19.835 -32.532 -5.805 1.00 43.90 76 LYS A CA 1
ATOM 664 C C . LYS A 1 83 ? 20.611 -32.831 -7.097 1.00 43.27 76 LYS A C 1
ATOM 665 O O . LYS A 1 83 ? 21.740 -32.309 -7.227 1.00 40.18 76 LYS A O 1
ATOM 671 N N . ALA A 1 84 ? 20.018 -33.644 -7.980 1.00 44.12 77 ALA A N 1
ATOM 672 C CA . ALA A 1 84 ? 20.573 -34.085 -9.284 1.00 45.83 77 ALA A CA 1
ATOM 673 C C . ALA A 1 84 ? 21.022 -32.866 -10.090 1.00 44.55 77 ALA A C 1
ATOM 674 O O . ALA A 1 84 ? 22.165 -32.873 -10.599 1.00 44.68 77 ALA A O 1
ATOM 676 N N . TYR A 1 85 ? 20.150 -31.864 -10.194 1.00 42.82 78 TYR A N 1
ATOM 677 C CA . TYR A 1 85 ? 20.398 -30.584 -10.896 1.00 44.21 78 TYR A CA 1
ATOM 678 C C . TYR A 1 85 ? 21.688 -29.950 -10.343 1.00 44.28 78 TYR A C 1
ATOM 679 O O . TYR A 1 85 ? 22.527 -29.508 -11.134 1.00 43.86 78 TYR A O 1
ATOM 688 N N . LEU A 1 86 ? 21.834 -29.928 -9.018 1.00 43.38 79 LEU A N 1
ATOM 689 C CA . LEU A 1 86 ? 23.055 -29.448 -8.320 1.00 44.81 79 LEU A CA 1
ATOM 690 C C . LEU A 1 86 ? 24.234 -30.375 -8.644 1.00 45.47 79 LEU A C 1
ATOM 691 O O . LEU A 1 86 ? 25.291 -29.843 -9.013 1.00 46.54 79 LEU A O 1
ATOM 696 N N . ASP A 1 87 ? 24.039 -31.697 -8.545 1.00 48.12 80 ASP A N 1
ATOM 697 C CA . ASP A 1 87 ? 25.094 -32.743 -8.653 1.00 49.70 80 ASP A CA 1
ATOM 698 C C . ASP A 1 87 ? 25.699 -32.761 -10.064 1.00 50.07 80 ASP A C 1
ATOM 699 O O . ASP A 1 87 ? 26.891 -33.101 -10.197 1.00 48.73 80 ASP A O 1
ATOM 704 N N . PHE A 1 88 ? 24.922 -32.412 -11.087 1.00 50.48 81 PHE A N 1
ATOM 705 C CA . PHE A 1 88 ? 25.380 -32.486 -12.500 1.00 52.54 81 PHE A CA 1
ATOM 706 C C . PHE A 1 88 ? 25.898 -31.121 -12.957 1.00 54.60 81 PHE A C 1
ATOM 707 O O . PHE A 1 88 ? 26.409 -31.034 -14.105 1.00 56.35 81 PHE A O 1
ATOM 715 N N . GLY A 1 89 ? 25.768 -30.112 -12.095 1.00 54.27 82 GLY A N 1
ATOM 716 C CA . GLY A 1 89 ? 26.382 -28.781 -12.261 1.00 59.33 82 GLY A CA 1
ATOM 717 C C . GLY A 1 89 ? 27.749 -28.659 -11.600 1.00 59.27 82 GLY A C 1
ATOM 718 O O . GLY A 1 89 ? 28.397 -27.644 -11.864 1.00 59.04 82 GLY A O 1
ATOM 719 N N . GLN A 1 90 ? 28.196 -29.669 -10.831 1.00 62.52 83 GLN A N 1
ATOM 720 C CA . GLN A 1 90 ? 29.399 -29.613 -9.949 1.00 64.05 83 GLN A CA 1
ATOM 721 C C . GLN A 1 90 ? 30.672 -30.055 -10.690 1.00 69.41 83 GLN A C 1
ATOM 722 O O . GLN A 1 90 ? 31.040 -31.244 -10.567 1.00 67.21 83 GLN A O 1
ATOM 728 N N . LYS A 1 91 ? 31.360 -29.104 -11.344 1.00 73.91 84 LYS A N 1
ATOM 729 C CA . LYS A 1 91 ? 32.600 -29.309 -12.152 1.00 78.29 84 LYS A CA 1
ATOM 730 C C . LYS A 1 91 ? 33.691 -29.964 -11.294 1.00 80.48 84 LYS A C 1
ATOM 731 O O . LYS A 1 91 ? 34.090 -29.334 -10.293 1.00 83.89 84 LYS A O 1
ATOM 737 N N . GLY A 1 93 ? 35.195 -33.434 -9.799 1.00 66.58 86 GLY A N 1
ATOM 738 C CA . GLY A 1 93 ? 33.939 -32.779 -9.368 1.00 65.23 86 GLY A CA 1
ATOM 739 C C . GLY A 1 93 ? 33.974 -32.390 -7.897 1.00 62.70 86 GLY A C 1
ATOM 740 O O . GLY A 1 93 ? 35.057 -32.521 -7.277 1.00 63.18 86 GLY A O 1
ATOM 741 N N . TYR A 1 94 ? 32.842 -31.910 -7.363 1.00 62.03 87 TYR A N 1
ATOM 742 C CA . TYR A 1 94 ? 32.602 -31.711 -5.908 1.00 59.86 87 TYR A CA 1
ATOM 743 C C . TYR A 1 94 ? 32.126 -33.035 -5.300 1.00 60.46 87 TYR A C 1
ATOM 744 O O . TYR A 1 94 ? 31.251 -33.688 -5.893 1.00 58.66 87 TYR A O 1
ATOM 753 N N . ARG A 1 95 ? 32.649 -33.408 -4.133 1.00 61.22 88 ARG A N 1
ATOM 754 C CA . ARG A 1 95 ? 32.105 -34.544 -3.347 1.00 62.40 88 ARG A CA 1
ATOM 755 C C . ARG A 1 95 ? 31.017 -34.012 -2.415 1.00 58.31 88 ARG A C 1
ATOM 756 O O . ARG A 1 95 ? 31.023 -32.795 -2.108 1.00 53.73 88 ARG A O 1
ATOM 764 N N . THR A 1 96 ? 30.100 -34.890 -2.015 1.00 55.31 89 THR A N 1
ATOM 765 C CA . THR A 1 96 ? 29.030 -34.581 -1.038 1.00 52.67 89 THR A CA 1
ATOM 766 C C . THR A 1 96 ? 29.368 -35.260 0.284 1.00 51.96 89 THR A C 1
ATOM 767 O O . THR A 1 96 ? 29.977 -36.346 0.266 1.00 53.21 89 THR A O 1
ATOM 771 N N . THR A 1 97 ? 29.020 -34.600 1.381 1.00 49.54 90 THR A N 1
ATOM 772 C CA . THR A 1 97 ? 28.940 -35.210 2.720 1.00 49.05 90 THR A CA 1
ATOM 773 C C . THR A 1 97 ? 27.717 -34.607 3.401 1.00 47.68 90 THR A C 1
ATOM 774 O O . THR A 1 97 ? 26.988 -33.806 2.740 1.00 45.67 90 THR A O 1
ATOM 778 N N . THR A 1 98 ? 27.483 -35.005 4.648 1.00 48.03 91 THR A N 1
ATOM 779 C CA . THR A 1 98 ? 26.383 -34.506 5.500 1.00 48.50 91 THR A CA 1
ATOM 780 C C . THR A 1 98 ? 26.985 -33.997 6.807 1.00 47.81 91 THR A C 1
ATOM 781 O O . THR A 1 98 ? 27.724 -34.765 7.456 1.00 51.59 91 THR A O 1
ATOM 785 N N . VAL A 1 99 ? 26.701 -32.747 7.165 1.00 45.16 92 VAL A N 1
ATOM 786 C CA . VAL A 1 99 ? 27.223 -32.112 8.406 1.00 45.71 92 VAL A CA 1
ATOM 787 C C . VAL A 1 99 ? 26.069 -31.485 9.172 1.00 44.52 92 VAL A C 1
ATOM 788 O O . VAL A 1 99 ? 25.005 -31.225 8.570 1.00 42.94 92 VAL A O 1
ATOM 792 N N . ILE A 1 100 ? 26.279 -31.302 10.472 1.00 42.47 93 ILE A N 1
ATOM 793 C CA . ILE A 1 100 ? 25.312 -30.590 11.344 1.00 41.38 93 ILE A CA 1
ATOM 794 C C . ILE A 1 100 ? 25.428 -29.104 11.007 1.00 39.49 93 ILE A C 1
ATOM 795 O O . ILE A 1 100 ? 26.569 -28.560 10.955 1.00 39.34 93 ILE A O 1
ATOM 800 N N . PHE A 1 101 ? 24.282 -28.502 10.711 1.00 37.15 94 PHE A N 1
ATOM 801 C CA . PHE A 1 101 ? 24.085 -27.052 10.505 1.00 35.52 94 PHE A CA 1
ATOM 802 C C . PHE A 1 101 ? 23.456 -26.499 11.775 1.00 37.39 94 PHE A C 1
ATOM 803 O O . PHE A 1 101 ? 22.493 -27.115 12.264 1.00 36.76 94 PHE A O 1
ATOM 811 N N . TYR A 1 102 ? 24.024 -25.407 12.295 1.00 38.29 95 TYR A N 1
ATOM 812 C CA . TYR A 1 102 ? 23.601 -24.716 13.533 1.00 40.13 95 TYR A CA 1
ATOM 813 C C . TYR A 1 102 ? 22.919 -23.417 13.126 1.00 40.95 95 TYR A C 1
ATOM 814 O O . TYR A 1 102 ? 23.568 -22.534 12.572 1.00 38.86 95 TYR A O 1
ATOM 823 N N . PRO A 1 103 ? 21.582 -23.296 13.293 1.00 42.85 96 PRO A N 1
ATOM 824 C CA . PRO A 1 103 ? 20.886 -22.088 12.890 1.00 43.46 96 PRO A CA 1
ATOM 825 C C . PRO A 1 103 ? 21.335 -20.922 13.765 1.00 46.40 96 PRO A C 1
ATOM 826 O O . PRO A 1 103 ? 21.453 -21.093 14.956 1.00 47.54 96 PRO A O 1
ATOM 830 N N . LYS A 1 104 ? 21.551 -19.770 13.138 1.00 47.25 97 LYS A N 1
ATOM 831 C CA . LYS A 1 104 ? 21.778 -18.499 13.851 1.00 48.53 97 LYS A CA 1
ATOM 832 C C . LYS A 1 104 ? 20.652 -18.325 14.874 1.00 52.34 97 LYS A C 1
ATOM 833 O O . LYS A 1 104 ? 20.962 -17.977 16.037 1.00 49.95 97 LYS A O 1
ATOM 839 N N . ASP A 1 105 ? 19.406 -18.548 14.470 1.00 53.29 98 ASP A N 1
ATOM 840 C CA . ASP A 1 105 ? 18.273 -18.405 15.374 1.00 56.97 98 ASP A CA 1
ATOM 841 C C . ASP A 1 105 ? 18.428 -19.312 16.588 1.00 58.20 98 ASP A C 1
ATOM 842 O O . ASP A 1 105 ? 18.848 -20.466 16.459 1.00 59.60 98 ASP A O 1
ATOM 847 N N . PRO A 1 106 ? 18.085 -18.792 17.761 1.00 63.61 99 PRO A N 1
ATOM 848 C CA . PRO A 1 106 ? 18.179 -19.569 18.999 1.00 65.93 99 PRO A CA 1
ATOM 849 C C . PRO A 1 106 ? 16.858 -20.266 19.300 1.00 67.45 99 PRO A C 1
ATOM 850 O O . PRO A 1 106 ? 16.546 -20.518 20.464 1.00 67.37 99 PRO A O 1
ATOM 854 N N . THR A 1 107 ? 16.092 -20.571 18.257 1.00 66.89 100 THR A N 1
ATOM 855 C CA . THR A 1 107 ? 14.806 -21.233 18.430 1.00 69.39 100 THR A CA 1
ATOM 856 C C . THR A 1 107 ? 14.719 -22.506 17.594 1.00 67.27 100 THR A C 1
ATOM 857 O O . THR A 1 107 ? 13.942 -23.408 17.906 1.00 66.89 100 THR A O 1
ATOM 861 N N . THR A 1 108 ? 15.517 -22.575 16.533 1.00 64.25 101 THR A N 1
ATOM 862 C CA . THR A 1 108 ? 15.514 -23.772 15.646 1.00 61.89 101 THR A CA 1
ATOM 863 C C . THR A 1 108 ? 16.701 -24.677 16.007 1.00 60.64 101 THR A C 1
ATOM 864 O O . THR A 1 108 ? 17.842 -24.166 16.162 1.00 59.45 101 THR A O 1
ATOM 868 N N . LYS A 1 109 ? 16.424 -25.976 16.158 1.00 59.16 102 LYS A N 1
ATOM 869 C CA . LYS A 1 109 ? 17.396 -27.020 16.583 1.00 59.12 102 LYS A CA 1
ATOM 870 C C . LYS A 1 109 ? 18.376 -27.277 15.441 1.00 54.46 102 LYS A C 1
ATOM 871 O O . LYS A 1 109 ? 18.001 -27.150 14.275 1.00 53.32 102 LYS A O 1
ATOM 877 N N . PRO A 1 110 ? 19.654 -27.629 15.731 1.00 53.10 103 PRO A N 1
ATOM 878 C CA . PRO A 1 110 ? 20.614 -27.987 14.687 1.00 49.90 103 PRO A CA 1
ATOM 879 C C . PRO A 1 110 ? 20.107 -29.212 13.913 1.00 49.72 103 PRO A C 1
ATOM 880 O O . PRO A 1 110 ? 19.365 -29.988 14.490 1.00 48.96 103 PRO A O 1
ATOM 884 N N . PHE A 1 111 ? 20.468 -29.338 12.630 1.00 45.68 104 PHE A N 1
ATOM 885 C CA . PHE A 1 111 ? 20.066 -30.490 11.782 1.00 45.58 104 PHE A CA 1
ATOM 886 C C . PHE A 1 111 ? 21.095 -30.767 10.682 1.00 46.52 104 PHE A C 1
ATOM 887 O O . PHE A 1 111 ? 22.011 -29.948 10.398 1.00 45.20 104 PHE A O 1
ATOM 895 N N . SER A 1 112 ? 20.949 -31.948 10.092 1.00 46.10 105 SER A N 1
ATOM 896 C CA . SER A 1 112 ? 21.854 -32.495 9.061 1.00 47.35 105 SER A CA 1
ATOM 897 C C . SER A 1 112 ? 21.590 -31.802 7.716 1.00 44.47 105 SER A C 1
ATOM 898 O O . SER A 1 112 ? 20.409 -31.714 7.304 1.00 43.02 105 SER A O 1
ATOM 901 N N . VAL A 1 113 ? 22.651 -31.306 7.072 1.00 42.12 106 VAL A N 1
ATOM 902 C CA . VAL A 1 113 ? 22.580 -30.650 5.737 1.00 43.10 106 VAL A CA 1
ATOM 903 C C . VAL A 1 113 ? 23.581 -31.309 4.780 1.00 42.86 106 VAL A C 1
ATOM 904 O O . VAL A 1 113 ? 24.660 -31.828 5.229 1.00 42.25 106 VAL A O 1
ATOM 908 N N . LEU A 1 114 ? 23.221 -31.292 3.498 1.00 42.48 107 LEU A N 1
ATOM 909 C CA . LEU A 1 114 ? 24.089 -31.712 2.373 1.00 44.57 107 LEU A CA 1
ATOM 910 C C . LEU A 1 114 ? 25.204 -30.678 2.264 1.00 41.79 107 LEU A C 1
ATOM 911 O O . LEU A 1 114 ? 24.891 -29.482 2.318 1.00 42.67 107 LEU A O 1
ATOM 916 N N . LEU A 1 115 ? 26.453 -31.116 2.146 1.00 43.48 108 LEU A N 1
ATOM 917 C CA . LEU A 1 115 ? 27.604 -30.198 1.948 1.00 44.21 108 LEU A CA 1
ATOM 918 C C . LEU A 1 115 ? 28.397 -30.665 0.725 1.00 45.45 108 LEU A C 1
ATOM 919 O O . LEU A 1 115 ? 28.847 -31.838 0.735 1.00 45.80 108 LEU A O 1
ATOM 924 N N . TYR A 1 116 ? 28.528 -29.796 -0.285 1.00 44.13 109 TYR A N 1
ATOM 925 C CA . TYR A 1 116 ? 29.378 -30.005 -1.485 1.00 47.21 109 TYR A CA 1
ATOM 926 C C . TYR A 1 116 ? 30.798 -29.532 -1.164 1.00 48.01 109 TYR A C 1
ATOM 927 O O . TYR A 1 116 ? 30.981 -28.351 -0.817 1.00 49.80 109 TYR A O 1
ATOM 936 N N . ILE A 1 117 ? 31.769 -30.436 -1.277 1.00 48.38 110 ILE A N 1
ATOM 937 C CA . ILE A 1 117 ? 33.207 -30.170 -0.975 1.00 50.03 110 ILE A CA 1
ATOM 938 C C . ILE A 1 117 ? 33.989 -30.406 -2.270 1.00 48.61 110 ILE A C 1
ATOM 939 O O . ILE A 1 117 ? 33.845 -31.501 -2.844 1.00 47.03 110 ILE A O 1
ATOM 944 N N . GLY A 1 118 ? 34.766 -29.419 -2.718 1.00 49.49 111 GLY A N 1
ATOM 945 C CA . GLY A 1 118 ? 35.682 -29.573 -3.869 1.00 52.66 111 GLY A CA 1
ATOM 946 C C . GLY A 1 118 ? 36.855 -30.456 -3.492 1.00 54.63 111 GLY A C 1
ATOM 947 O O . GLY A 1 118 ? 37.274 -30.378 -2.317 1.00 54.51 111 GLY A O 1
ATOM 948 N N . THR A 1 119 ? 37.328 -31.294 -4.422 1.00 56.55 112 THR A N 1
ATOM 949 C CA . THR A 1 119 ? 38.436 -32.266 -4.221 1.00 59.99 112 THR A CA 1
ATOM 950 C C . THR A 1 119 ? 39.772 -31.590 -4.536 1.00 60.66 112 THR A C 1
ATOM 951 O O . THR A 1 119 ? 39.762 -30.521 -5.172 1.00 58.46 112 THR A O 1
ATOM 955 N N . CYS A 1 120 ? 40.872 -32.199 -4.092 1.00 65.06 113 CYS A N 1
ATOM 956 C CA . CYS A 1 120 ? 42.252 -31.908 -4.559 1.00 68.62 113 CYS A CA 1
ATOM 957 C C . CYS A 1 120 ? 42.402 -32.475 -5.975 1.00 70.86 113 CYS A C 1
ATOM 958 O O . CYS A 1 120 ? 43.195 -31.921 -6.751 1.00 69.34 113 CYS A O 1
ATOM 961 N N . ASP A 1 121 ? 41.623 -33.520 -6.282 1.00 74.36 114 ASP A N 1
ATOM 962 C CA . ASP A 1 121 ? 41.530 -34.191 -7.608 1.00 79.93 114 ASP A CA 1
ATOM 963 C C . ASP A 1 121 ? 40.909 -33.237 -8.641 1.00 78.79 114 ASP A C 1
ATOM 964 O O . ASP A 1 121 ? 41.046 -33.509 -9.842 1.00 81.57 114 ASP A O 1
ATOM 969 N N . ASN A 1 122 ? 40.233 -32.175 -8.190 1.00 78.19 115 ASN A N 1
ATOM 970 C CA . ASN A 1 122 ? 39.544 -31.173 -9.051 1.00 76.33 115 ASN A CA 1
ATOM 971 C C . ASN A 1 122 ? 40.592 -30.378 -9.831 1.00 75.00 115 ASN A C 1
ATOM 972 O O . ASN A 1 122 ? 41.537 -29.850 -9.252 1.00 74.35 115 ASN A O 1
ATOM 977 N N . PRO A 1 123 ? 40.458 -30.264 -11.173 1.00 75.07 116 PRO A N 1
ATOM 978 C CA . PRO A 1 123 ? 41.483 -29.633 -12.009 1.00 74.79 116 PRO A CA 1
ATOM 979 C C . PRO A 1 123 ? 41.667 -28.115 -11.830 1.00 72.78 116 PRO A C 1
ATOM 980 O O . PRO A 1 123 ? 42.739 -27.630 -12.145 1.00 74.68 116 PRO A O 1
ATOM 984 N N . ASP A 1 124 ? 40.649 -27.411 -11.319 1.00 71.45 117 ASP A N 1
ATOM 985 C CA . ASP A 1 124 ? 40.661 -25.934 -11.127 1.00 68.76 117 ASP A CA 1
ATOM 986 C C . ASP A 1 124 ? 41.262 -25.589 -9.746 1.00 66.52 117 ASP A C 1
ATOM 987 O O . ASP A 1 124 ? 41.590 -24.405 -9.532 1.00 65.61 117 ASP A O 1
ATOM 992 N N . TYR A 1 125 ? 41.429 -26.566 -8.844 1.00 65.03 118 TYR A N 1
ATOM 993 C CA . TYR A 1 125 ? 41.993 -26.357 -7.480 1.00 61.72 118 TYR A CA 1
ATOM 994 C C . TYR A 1 125 ? 43.401 -25.766 -7.595 1.00 60.61 118 TYR A C 1
ATOM 995 O O . TYR A 1 125 ? 44.233 -26.310 -8.352 1.00 61.74 118 TYR A O 1
ATOM 1004 N N . LEU A 1 126 ? 43.663 -24.688 -6.855 1.00 57.83 119 LEU A N 1
ATOM 1005 C CA . LEU A 1 126 ? 44.972 -23.981 -6.835 1.00 56.60 119 LEU A CA 1
ATOM 1006 C C . LEU A 1 126 ? 45.723 -24.305 -5.538 1.00 58.00 119 LEU A C 1
ATOM 1007 O O . LEU A 1 126 ? 46.942 -24.579 -5.604 1.00 57.65 119 LEU A O 1
ATOM 1012 N N . GLY A 1 127 ? 45.028 -24.278 -4.396 1.00 54.87 120 GLY A N 1
ATOM 1013 C CA . GLY A 1 127 ? 45.635 -24.494 -3.075 1.00 55.49 120 GLY A CA 1
ATOM 1014 C C . GLY A 1 127 ? 46.054 -23.177 -2.430 1.00 55.76 120 GLY A C 1
ATOM 1015 O O . GLY A 1 127 ? 45.857 -22.104 -2.999 1.00 54.36 120 GLY A O 1
ATOM 1016 N N . PRO A 1 128 ? 46.636 -23.234 -1.213 1.00 56.50 121 PRO A N 1
ATOM 1017 C CA . PRO A 1 128 ? 46.996 -22.029 -0.461 1.00 56.74 121 PRO A CA 1
ATOM 1018 C C . PRO A 1 128 ? 47.987 -21.090 -1.174 1.00 58.78 121 PRO A C 1
ATOM 1019 O O . PRO A 1 128 ? 48.648 -21.501 -2.120 1.00 56.61 121 PRO A O 1
ATOM 1023 N N . ALA A 1 129 ? 48.046 -19.841 -0.700 1.00 58.68 122 ALA A N 1
ATOM 1024 C CA . ALA A 1 129 ? 48.833 -18.730 -1.286 1.00 58.57 122 ALA A CA 1
ATOM 1025 C C . ALA A 1 129 ? 48.760 -17.519 -0.357 1.00 59.74 122 ALA A C 1
ATOM 1026 O O . ALA A 1 129 ? 47.728 -17.288 0.263 1.00 57.52 122 ALA A O 1
ATOM 1028 N N . PRO A 1 130 ? 49.833 -16.705 -0.212 1.00 62.19 123 PRO A N 1
ATOM 1029 C CA . PRO A 1 130 ? 49.774 -15.503 0.623 1.00 63.19 123 PRO A CA 1
ATOM 1030 C C . PRO A 1 130 ? 48.592 -14.595 0.244 1.00 62.38 123 PRO A C 1
ATOM 1031 O O . PRO A 1 130 ? 48.251 -14.537 -0.929 1.00 60.80 123 PRO A O 1
ATOM 1035 N N . LEU A 1 131 ? 47.978 -13.932 1.231 1.00 63.00 124 LEU A N 1
ATOM 1036 C CA . LEU A 1 131 ? 46.729 -13.140 1.039 1.00 63.06 124 LEU A CA 1
ATOM 1037 C C . LEU A 1 131 ? 46.992 -11.970 0.085 1.00 63.87 124 LEU A C 1
ATOM 1038 O O . LEU A 1 131 ? 46.068 -11.599 -0.655 1.00 61.30 124 LEU A O 1
ATOM 1043 N N . GLU A 1 132 ? 48.204 -11.407 0.100 1.00 65.69 125 GLU A N 1
ATOM 1044 C CA . GLU A 1 132 ? 48.613 -10.331 -0.836 1.00 66.42 125 GLU A CA 1
ATOM 1045 C C . GLU A 1 132 ? 48.464 -10.865 -2.268 1.00 64.50 125 GLU A C 1
ATOM 1046 O O . GLU A 1 132 ? 47.875 -10.148 -3.081 1.00 62.28 125 GLU A O 1
ATOM 1052 N N . ASP A 1 133 ? 48.915 -12.098 -2.531 1.00 63.16 126 ASP A N 1
ATOM 1053 C CA . ASP A 1 133 ? 48.936 -12.719 -3.885 1.00 62.25 126 ASP A CA 1
ATOM 1054 C C . ASP A 1 133 ? 47.518 -13.165 -4.282 1.00 58.63 126 ASP A C 1
ATOM 1055 O O . ASP A 1 133 ? 47.212 -13.153 -5.488 1.00 58.36 126 ASP A O 1
ATOM 1060 N N . ILE A 1 134 ? 46.676 -13.550 -3.320 1.00 57.46 127 ILE A N 1
ATOM 1061 C CA . ILE A 1 134 ? 45.261 -13.933 -3.603 1.00 55.07 127 ILE A CA 1
ATOM 1062 C C . ILE A 1 134 ? 44.521 -12.674 -4.073 1.00 54.05 127 ILE A C 1
ATOM 1063 O O . ILE A 1 134 ? 43.841 -12.745 -5.110 1.00 50.68 127 ILE A O 1
ATOM 1068 N N . ALA A 1 135 ? 44.696 -11.553 -3.367 1.00 54.14 128 ALA A N 1
ATOM 1069 C CA . ALA A 1 135 ? 43.951 -10.294 -3.606 1.00 54.17 128 ALA A CA 1
ATOM 1070 C C . ALA A 1 135 ? 44.339 -9.721 -4.971 1.00 54.95 128 ALA A C 1
ATOM 1071 O O . ALA A 1 135 ? 43.433 -9.209 -5.677 1.00 52.01 128 ALA A O 1
ATOM 1073 N N . GLU A 1 136 ? 45.637 -9.777 -5.303 1.00 57.15 129 GLU A N 1
ATOM 1074 C CA . GLU A 1 136 ? 46.194 -9.346 -6.611 1.00 58.62 129 GLU A CA 1
ATOM 1075 C C . GLU A 1 136 ? 45.448 -10.094 -7.716 1.00 54.91 129 GLU A C 1
ATOM 1076 O O . GLU A 1 136 ? 44.895 -9.423 -8.618 1.00 53.86 129 GLU A O 1
ATOM 1082 N N . GLN A 1 137 ? 45.444 -11.430 -7.625 1.00 52.61 130 GLN A N 1
ATOM 1083 C CA . GLN A 1 137 ? 44.765 -12.340 -8.586 1.00 50.71 130 GLN A CA 1
ATOM 1084 C C . GLN A 1 137 ? 43.313 -11.884 -8.723 1.00 49.10 130 GLN A C 1
ATOM 1085 O O . GLN A 1 137 ? 42.894 -11.603 -9.859 1.00 48.16 130 GLN A O 1
ATOM 1091 N N . ILE A 1 138 ? 42.595 -11.743 -7.605 1.00 47.61 131 ILE A N 1
ATOM 1092 C CA . ILE A 1 138 ? 41.146 -11.373 -7.596 1.00 47.20 131 ILE A CA 1
ATOM 1093 C C . ILE A 1 138 ? 40.936 -10.026 -8.300 1.00 50.40 131 ILE A C 1
ATOM 1094 O O . ILE A 1 138 ? 40.013 -9.930 -9.126 1.00 50.89 131 ILE A O 1
ATOM 1099 N N . PHE A 1 139 ? 41.738 -9.017 -7.953 1.00 53.05 132 PHE A N 1
ATOM 1100 C CA . PHE A 1 139 ? 41.687 -7.644 -8.518 1.00 55.40 132 PHE A CA 1
ATOM 1101 C C . PHE A 1 139 ? 41.724 -7.682 -10.057 1.00 55.14 132 PHE A C 1
ATOM 1102 O O . PHE A 1 139 ? 41.029 -6.883 -10.720 1.00 56.43 132 PHE A O 1
ATOM 1110 N N . ASN A 1 140 ? 42.534 -8.590 -10.607 1.00 52.96 133 ASN A N 1
ATOM 1111 C CA . ASN A 1 140 ? 42.923 -8.637 -12.035 1.00 53.19 133 ASN A CA 1
ATOM 1112 C C . ASN A 1 140 ? 42.006 -9.594 -12.810 1.00 50.35 133 ASN A C 1
ATOM 1113 O O . ASN A 1 140 ? 41.948 -9.444 -14.034 1.00 50.56 133 ASN A O 1
ATOM 1118 N N . ALA A 1 141 ? 41.303 -10.512 -12.143 1.00 46.59 134 ALA A N 1
ATOM 1119 C CA . ALA A 1 141 ? 40.563 -11.624 -12.797 1.00 44.48 134 ALA A CA 1
ATOM 1120 C C . ALA A 1 141 ? 39.133 -11.222 -13.161 1.00 42.96 134 ALA A C 1
ATOM 1121 O O . ALA A 1 141 ? 38.445 -10.621 -12.339 1.00 42.77 134 ALA A O 1
ATOM 1123 N N . ALA A 1 142 ? 38.675 -11.644 -14.343 1.00 43.75 135 ALA A N 1
ATOM 1124 C CA . ALA A 1 142 ? 37.260 -11.598 -14.755 1.00 42.97 135 ALA A CA 1
ATOM 1125 C C . ALA A 1 142 ? 36.942 -12.803 -15.653 1.00 43.87 135 ALA A C 1
ATOM 1126 O O . ALA A 1 142 ? 37.792 -13.208 -16.487 1.00 44.46 135 ALA A O 1
ATOM 1128 N N . GLY A 1 143 ? 35.742 -13.345 -15.490 1.00 41.87 136 GLY A N 1
ATOM 1129 C CA . GLY A 1 143 ? 35.269 -14.529 -16.212 1.00 43.05 136 GLY A CA 1
ATOM 1130 C C . GLY A 1 143 ? 33.936 -14.247 -16.887 1.00 44.37 136 GLY A C 1
ATOM 1131 O O . GLY A 1 143 ? 33.460 -13.110 -16.924 1.00 45.74 136 GLY A O 1
ATOM 1132 N N . PRO A 1 144 ? 33.317 -15.294 -17.464 1.00 44.24 137 PRO A N 1
ATOM 1133 C CA . PRO A 1 144 ? 32.031 -15.164 -18.136 1.00 45.26 137 PRO A CA 1
ATOM 1134 C C . PRO A 1 144 ? 30.858 -14.674 -17.272 1.00 44.89 137 PRO A C 1
ATOM 1135 O O . PRO A 1 144 ? 29.915 -14.223 -17.850 1.00 45.64 137 PRO A O 1
ATOM 1139 N N . SER A 1 145 ? 30.938 -14.771 -15.946 1.00 45.93 138 SER A N 1
ATOM 1140 C CA . SER A 1 145 ? 29.869 -14.360 -14.998 1.00 47.13 138 SER A CA 1
ATOM 1141 C C . SER A 1 145 ? 30.193 -13.015 -14.326 1.00 47.43 138 SER A C 1
ATOM 1142 O O . SER A 1 145 ? 29.348 -12.541 -13.560 1.00 46.76 138 SER A O 1
ATOM 1145 N N . GLY A 1 146 ? 31.359 -12.424 -14.611 1.00 48.42 139 GLY A N 1
ATOM 1146 C CA . GLY A 1 146 ? 31.728 -11.069 -14.159 1.00 48.12 139 GLY A CA 1
ATOM 1147 C C . GLY A 1 146 ? 33.087 -11.033 -13.479 1.00 48.28 139 GLY A C 1
ATOM 1148 O O . GLY A 1 146 ? 33.785 -12.076 -13.451 1.00 47.47 139 GLY A O 1
ATOM 1149 N N . ARG A 1 147 ? 33.441 -9.868 -12.928 1.00 48.16 140 ARG A N 1
ATOM 1150 C CA . ARG A 1 147 ? 34.744 -9.607 -12.271 1.00 47.43 140 ARG A CA 1
ATOM 1151 C C . ARG A 1 147 ? 34.874 -10.465 -11.014 1.00 45.03 140 ARG A C 1
ATOM 1152 O O . ARG A 1 147 ? 33.866 -10.629 -10.244 1.00 43.86 140 ARG A O 1
ATOM 1160 N N . ASN A 1 148 ? 36.076 -10.979 -10.779 1.00 44.01 141 ASN A N 1
ATOM 1161 C CA . ASN A 1 148 ? 36.384 -11.730 -9.534 1.00 42.78 141 ASN A CA 1
ATOM 1162 C C . ASN A 1 148 ? 36.156 -10.794 -8.342 1.00 44.31 141 ASN A C 1
ATOM 1163 O O . ASN A 1 148 ? 35.657 -11.270 -7.303 1.00 41.12 141 ASN A O 1
ATOM 1168 N N . THR A 1 149 ? 36.431 -9.505 -8.506 1.00 46.79 142 THR A N 1
ATOM 1169 C CA . THR A 1 149 ? 36.197 -8.538 -7.442 1.00 50.12 142 THR A CA 1
ATOM 1170 C C . THR A 1 149 ? 34.724 -8.534 -7.010 1.00 51.73 142 THR A C 1
ATOM 1171 O O . THR A 1 149 ? 34.428 -8.544 -5.815 1.00 52.00 142 THR A O 1
ATOM 1175 N N . GLU A 1 150 ? 33.806 -8.521 -7.977 1.00 52.42 143 GLU A N 1
ATOM 1176 C CA . GLU A 1 150 ? 32.348 -8.517 -7.660 1.00 53.73 143 GLU A CA 1
ATOM 1177 C C . GLU A 1 150 ? 31.999 -9.712 -6.767 1.00 51.55 143 GLU A C 1
ATOM 1178 O O . GLU A 1 150 ? 31.139 -9.572 -5.868 1.00 50.55 143 GLU A O 1
ATOM 1184 N N . TYR A 1 151 ? 32.609 -10.866 -7.027 1.00 48.67 144 TYR A N 1
ATOM 1185 C CA . TYR A 1 151 ? 32.330 -12.120 -6.280 1.00 47.49 144 TYR A CA 1
ATOM 1186 C C . TYR A 1 151 ? 32.673 -11.875 -4.805 1.00 47.15 144 TYR A C 1
ATOM 1187 O O . TYR A 1 151 ? 31.796 -12.026 -3.947 1.00 49.94 144 TYR A O 1
ATOM 1196 N N . LEU A 1 152 ? 33.919 -11.490 -4.542 1.00 48.99 145 LEU A N 1
ATOM 1197 C CA . LEU A 1 152 ? 34.484 -11.227 -3.193 1.00 50.13 145 LEU A CA 1
ATOM 1198 C C . LEU A 1 152 ? 33.638 -10.213 -2.412 1.00 51.74 145 LEU A C 1
ATOM 1199 O O . LEU A 1 152 ? 33.477 -10.415 -1.175 1.00 49.40 145 LEU A O 1
ATOM 1204 N N . PHE A 1 153 ? 33.193 -9.133 -3.069 1.00 52.09 146 PHE A N 1
ATOM 1205 C CA . PHE A 1 153 ? 32.456 -8.010 -2.431 1.00 54.19 146 PHE A CA 1
ATOM 1206 C C . PHE A 1 153 ? 31.027 -8.450 -2.105 1.00 52.93 146 PHE A C 1
ATOM 1207 O O . PHE A 1 153 ? 30.519 -8.081 -1.037 1.00 50.28 146 PHE A O 1
ATOM 1215 N N . GLU A 1 154 ? 30.391 -9.206 -3.003 1.00 50.43 147 GLU A N 1
ATOM 1216 C CA . GLU A 1 154 ? 29.030 -9.755 -2.769 1.00 50.55 147 GLU A CA 1
ATOM 1217 C C . GLU A 1 154 ? 29.082 -10.762 -1.615 1.00 47.30 147 GLU A C 1
ATOM 1218 O O . GLU A 1 154 ? 28.127 -10.793 -0.820 1.00 46.70 147 GLU A O 1
ATOM 1224 N N . LEU A 1 155 ? 30.133 -11.580 -1.538 1.00 46.05 148 LEU A N 1
ATOM 1225 C CA . LEU A 1 155 ? 30.276 -12.570 -0.439 1.00 45.54 148 LEU A CA 1
ATOM 1226 C C . LEU A 1 155 ? 30.493 -11.824 0.886 1.00 47.92 148 LEU A C 1
ATOM 1227 O O . LEU A 1 155 ? 29.741 -12.086 1.834 1.00 48.60 148 LEU A O 1
ATOM 1232 N N . ALA A 1 156 ? 31.458 -10.900 0.923 1.00 49.41 149 ALA A N 1
ATOM 1233 C CA . ALA A 1 156 ? 31.788 -10.035 2.085 1.00 50.01 149 ALA A CA 1
ATOM 1234 C C . ALA A 1 156 ? 30.549 -9.251 2.549 1.00 51.54 149 ALA A C 1
ATOM 1235 O O . ALA A 1 156 ? 30.231 -9.323 3.755 1.00 50.23 149 ALA A O 1
ATOM 1237 N N . ASN A 1 157 ? 29.844 -8.571 1.635 1.00 52.93 150 ASN A N 1
ATOM 1238 C CA . ASN A 1 157 ? 28.622 -7.791 1.973 1.00 57.20 150 ASN A CA 1
ATOM 1239 C C . ASN A 1 157 ? 27.566 -8.721 2.582 1.00 55.54 150 ASN A C 1
ATOM 1240 O O . ASN A 1 157 ? 26.973 -8.335 3.604 1.00 53.91 150 ASN A O 1
ATOM 1245 N N . SER A 1 158 ? 27.331 -9.888 1.970 1.00 53.51 151 SER A N 1
ATOM 1246 C CA . SER A 1 158 ? 26.329 -10.890 2.420 1.00 52.80 151 SER A CA 1
ATOM 1247 C C . SER A 1 158 ? 26.636 -11.338 3.854 1.00 53.31 151 SER A C 1
ATOM 1248 O O . SER A 1 158 ? 25.744 -11.192 4.710 1.00 55.89 151 SER A O 1
ATOM 1251 N N . ILE A 1 159 ? 27.848 -11.836 4.117 1.00 51.43 152 ILE A N 1
ATOM 1252 C CA . ILE A 1 159 ? 28.235 -12.392 5.450 1.00 52.07 152 ILE A CA 1
ATOM 1253 C C . ILE A 1 159 ? 28.161 -11.270 6.498 1.00 56.25 152 ILE A C 1
ATOM 1254 O O . ILE A 1 159 ? 27.711 -11.549 7.638 1.00 56.37 152 ILE A O 1
ATOM 1259 N N . ARG A 1 160 ? 28.551 -10.049 6.124 1.00 58.24 153 ARG A N 1
ATOM 1260 C CA . ARG A 1 160 ? 28.475 -8.843 6.996 1.00 63.96 153 ARG A CA 1
ATOM 1261 C C . ARG A 1 160 ? 27.010 -8.547 7.351 1.00 65.56 153 ARG A C 1
ATOM 1262 O O . ARG A 1 160 ? 26.758 -8.128 8.491 1.00 66.39 153 ARG A O 1
ATOM 1270 N N . ASN A 1 161 ? 26.077 -8.756 6.419 1.00 66.99 154 ASN A N 1
ATOM 1271 C CA . ASN A 1 161 ? 24.625 -8.521 6.653 1.00 70.37 154 ASN A CA 1
ATOM 1272 C C . ASN A 1 161 ? 24.037 -9.612 7.556 1.00 69.79 154 ASN A C 1
ATOM 1273 O O . ASN A 1 161 ? 22.904 -9.418 8.021 1.00 69.15 154 ASN A O 1
ATOM 1278 N N . LEU A 1 162 ? 24.756 -10.721 7.776 1.00 70.78 155 LEU A N 1
ATOM 1279 C CA . LEU A 1 162 ? 24.248 -11.908 8.523 1.00 70.68 155 LEU A CA 1
ATOM 1280 C C . LEU A 1 162 ? 24.931 -12.061 9.888 1.00 73.26 155 LEU A C 1
ATOM 1281 O O . LEU A 1 162 ? 24.270 -12.598 10.802 1.00 74.46 155 LEU A O 1
ATOM 1286 N N . VAL A 1 163 ? 26.191 -11.634 10.029 1.00 73.64 156 VAL A N 1
ATOM 1287 C CA . VAL A 1 163 ? 27.010 -11.852 11.261 1.00 74.70 156 VAL A CA 1
ATOM 1288 C C . VAL A 1 163 ? 28.092 -10.777 11.356 1.00 76.02 156 VAL A C 1
ATOM 1289 O O . VAL A 1 163 ? 28.404 -10.134 10.361 1.00 75.09 156 VAL A O 1
ATOM 1293 N N . PRO A 1 164 ? 28.696 -10.528 12.546 1.00 81.09 157 PRO A N 1
ATOM 1294 C CA . PRO A 1 164 ? 29.853 -9.636 12.644 1.00 81.72 157 PRO A CA 1
ATOM 1295 C C . PRO A 1 164 ? 31.014 -10.133 11.765 1.00 79.44 157 PRO A C 1
ATOM 1296 O O . PRO A 1 164 ? 30.992 -11.292 11.381 1.00 78.06 157 PRO A O 1
ATOM 1300 N N . GLU A 1 165 ? 31.988 -9.263 11.478 1.00 79.33 158 GLU A N 1
ATOM 1301 C CA . GLU A 1 165 ? 33.133 -9.545 10.564 1.00 79.70 158 GLU A CA 1
ATOM 1302 C C . GLU A 1 165 ? 34.067 -10.597 11.170 1.00 79.20 158 GLU A C 1
ATOM 1303 O O . GLU A 1 165 ? 34.801 -11.241 10.396 1.00 76.00 158 GLU A O 1
ATOM 1309 N N . GLU A 1 166 ? 34.084 -10.713 12.504 1.00 81.67 159 GLU A N 1
ATOM 1310 C CA . GLU A 1 166 ? 34.887 -11.717 13.254 1.00 81.88 159 GLU A CA 1
ATOM 1311 C C . GLU A 1 166 ? 34.532 -13.118 12.738 1.00 77.57 159 GLU A C 1
ATOM 1312 O O . GLU A 1 166 ? 35.420 -13.992 12.748 1.00 79.21 159 GLU A O 1
ATOM 1318 N N . ALA A 1 167 ? 33.293 -13.308 12.267 1.00 74.75 160 ALA A N 1
ATOM 1319 C CA . ALA A 1 167 ? 32.755 -14.591 11.754 1.00 70.99 160 ALA A CA 1
ATOM 1320 C C . ALA A 1 167 ? 33.628 -15.158 10.622 1.00 66.67 160 ALA A C 1
ATOM 1321 O O . ALA A 1 167 ? 33.519 -16.377 10.376 1.00 64.81 160 ALA A O 1
ATOM 1323 N N . ASP A 1 168 ? 34.461 -14.347 9.953 1.00 64.05 161 ASP A N 1
ATOM 1324 C CA . ASP A 1 168 ? 35.345 -14.858 8.870 1.00 59.11 161 ASP A CA 1
ATOM 1325 C C . ASP A 1 168 ? 36.496 -13.889 8.567 1.00 60.21 161 ASP A C 1
ATOM 1326 O O . ASP A 1 168 ? 36.381 -13.092 7.597 1.00 57.18 161 ASP A O 1
ATOM 1331 N N . GLU A 1 169 ? 37.612 -14.033 9.287 1.00 57.98 162 GLU A N 1
ATOM 1332 C CA . GLU A 1 169 ? 38.790 -13.129 9.173 1.00 60.40 162 GLU A CA 1
ATOM 1333 C C . GLU A 1 169 ? 39.427 -13.234 7.778 1.00 58.01 162 GLU A C 1
ATOM 1334 O O . GLU A 1 169 ? 39.892 -12.191 7.271 1.00 56.46 162 GLU A O 1
ATOM 1340 N N . HIS A 1 170 ? 39.469 -14.438 7.190 1.00 55.19 163 HIS A N 1
ATOM 1341 C CA . HIS A 1 170 ? 40.089 -14.719 5.867 1.00 53.49 163 HIS A CA 1
ATOM 1342 C C . HIS A 1 170 ? 39.377 -13.893 4.788 1.00 52.73 163 HIS A C 1
ATOM 1343 O O . HIS A 1 170 ? 40.056 -13.175 4.045 1.00 51.47 163 HIS A O 1
ATOM 1350 N N . LEU A 1 171 ? 38.046 -14.012 4.713 1.00 50.70 164 LEU A N 1
ATOM 1351 C CA . LEU A 1 171 ? 37.190 -13.241 3.779 1.00 49.50 164 LEU A CA 1
ATOM 1352 C C . LEU A 1 171 ? 37.452 -11.737 3.936 1.00 51.51 164 LEU A C 1
ATOM 1353 O O . LEU A 1 171 ? 37.691 -11.059 2.906 1.00 49.28 164 LEU A O 1
ATOM 1358 N N . PHE A 1 172 ? 37.404 -11.220 5.166 1.00 52.11 165 PHE A N 1
ATOM 1359 C CA . PHE A 1 172 ? 37.357 -9.757 5.431 1.00 55.48 165 PHE A CA 1
ATOM 1360 C C . PHE A 1 172 ? 38.749 -9.130 5.335 1.00 56.03 165 PHE A C 1
ATOM 1361 O O . PHE A 1 172 ? 38.830 -7.926 5.024 1.00 58.15 165 PHE A O 1
ATOM 1369 N N . ALA A 1 173 ? 39.804 -9.902 5.589 1.00 55.52 166 ALA A N 1
ATOM 1370 C CA . ALA A 1 173 ? 41.188 -9.513 5.241 1.00 57.65 166 ALA A CA 1
ATOM 1371 C C . ALA A 1 173 ? 41.241 -9.302 3.726 1.00 56.02 166 ALA A C 1
ATOM 1372 O O . ALA A 1 173 ? 41.597 -8.193 3.302 1.00 55.58 166 ALA A O 1
ATOM 1374 N N . LEU A 1 174 ? 40.824 -10.313 2.954 1.00 54.76 167 LEU A N 1
ATOM 1375 C CA . LEU A 1 174 ? 40.853 -10.278 1.466 1.00 53.93 167 LEU A CA 1
ATOM 1376 C C . LEU A 1 174 ? 40.028 -9.082 0.967 1.00 54.07 167 LEU A C 1
ATOM 1377 O O . LEU A 1 174 ? 40.582 -8.305 0.167 1.00 55.22 167 LEU A O 1
ATOM 1382 N N . GLU A 1 175 ? 38.782 -8.944 1.410 1.00 52.37 168 GLU A N 1
ATOM 1383 C CA . GLU A 1 175 ? 37.936 -7.836 0.985 1.00 54.15 168 GLU A CA 1
ATOM 1384 C C . GLU A 1 175 ? 38.631 -6.502 1.230 1.00 57.65 168 GLU A C 1
ATOM 1385 O O . GLU A 1 175 ? 39.064 -5.835 0.291 1.00 58.54 168 GLU A O 1
ATOM 1391 N N . LYS A 1 176 ? 38.736 -6.119 2.498 1.00 57.37 169 LYS A N 1
ATOM 1392 C CA . LYS A 1 176 ? 39.383 -4.866 2.866 1.00 60.79 169 LYS A CA 1
ATOM 1393 C C . LYS A 1 176 ? 40.773 -4.784 2.246 1.00 60.20 169 LYS A C 1
ATOM 1394 O O . LYS A 1 176 ? 41.395 -3.722 2.228 1.00 61.94 169 LYS A O 1
ATOM 1400 N N . LEU A 1 177 ? 41.252 -5.914 1.738 1.00 58.76 170 LEU A N 1
ATOM 1401 C CA . LEU A 1 177 ? 42.568 -5.978 1.113 1.00 60.22 170 LEU A CA 1
ATOM 1402 C C . LEU A 1 177 ? 42.516 -5.467 -0.322 1.00 61.24 170 LEU A C 1
ATOM 1403 O O . LEU A 1 177 ? 43.314 -4.617 -0.717 1.00 63.09 170 LEU A O 1
ATOM 1408 N N . VAL A 1 178 ? 41.575 -6.000 -1.096 1.00 59.77 171 VAL A N 1
ATOM 1409 C CA . VAL A 1 178 ? 41.404 -5.593 -2.482 1.00 60.65 171 VAL A CA 1
ATOM 1410 C C . VAL A 1 178 ? 40.957 -4.141 -2.480 1.00 64.78 171 VAL A C 1
ATOM 1411 O O . VAL A 1 178 ? 41.402 -3.336 -3.298 1.00 63.78 171 VAL A O 1
ATOM 1415 N N . LYS A 1 179 ? 40.072 -3.816 -1.543 1.00 67.37 172 LYS A N 1
ATOM 1416 C CA . LYS A 1 179 ? 39.556 -2.426 -1.399 1.00 71.25 172 LYS A CA 1
ATOM 1417 C C . LYS A 1 179 ? 40.729 -1.439 -1.479 1.00 75.85 172 LYS A C 1
ATOM 1418 O O . LYS A 1 179 ? 40.535 -0.348 -2.056 1.00 75.89 172 LYS A O 1
ATOM 1424 N N . GLU A 1 180 ? 41.906 -1.822 -0.963 1.00 78.42 173 GLU A N 1
ATOM 1425 C CA . GLU A 1 180 ? 43.147 -0.992 -0.971 1.00 81.89 173 GLU A CA 1
ATOM 1426 C C . GLU A 1 180 ? 43.476 -0.533 -2.400 1.00 83.03 173 GLU A C 1
ATOM 1427 O O . GLU A 1 180 ? 44.362 0.329 -2.547 1.00 84.01 173 GLU A O 1
ATOM 1433 N N . ARG A 1 181 ? 42.808 -1.095 -3.413 1.00 81.64 174 ARG A N 1
ATOM 1434 C CA . ARG A 1 181 ? 43.025 -0.761 -4.847 1.00 82.16 174 ARG A CA 1
ATOM 1435 C C . ARG A 1 181 ? 41.743 -0.153 -5.428 1.00 82.72 174 ARG A C 1
ATOM 1436 O O . ARG A 1 181 ? 40.689 -0.792 -5.392 1.00 81.58 174 ARG A O 1
ATOM 1444 N N . VAL B 1 2 ? 22.694 -17.324 -34.483 1.00 66.66 -5 VAL B N 1
ATOM 1445 C CA . VAL B 1 2 ? 24.111 -17.507 -34.016 1.00 66.28 -5 VAL B CA 1
ATOM 1446 C C . VAL B 1 2 ? 24.234 -18.956 -33.563 1.00 62.60 -5 VAL B C 1
ATOM 1447 O O . VAL B 1 2 ? 23.381 -19.433 -32.821 1.00 62.46 -5 VAL B O 1
ATOM 1451 N N . PRO B 1 3 ? 25.259 -19.716 -34.007 1.00 60.30 -4 PRO B N 1
ATOM 1452 C CA . PRO B 1 3 ? 25.436 -21.086 -33.528 1.00 58.78 -4 PRO B CA 1
ATOM 1453 C C . PRO B 1 3 ? 25.724 -21.114 -32.018 1.00 57.91 -4 PRO B C 1
ATOM 1454 O O . PRO B 1 3 ? 26.293 -20.162 -31.488 1.00 56.94 -4 PRO B O 1
ATOM 1458 N N . ARG B 1 4 ? 25.326 -22.198 -31.361 1.00 57.14 -3 ARG B N 1
ATOM 1459 C CA . ARG B 1 4 ? 25.483 -22.368 -29.895 1.00 58.96 -3 ARG B CA 1
ATOM 1460 C C . ARG B 1 4 ? 26.344 -23.604 -29.641 1.00 57.33 -3 ARG B C 1
ATOM 1461 O O . ARG B 1 4 ? 26.334 -24.521 -30.484 1.00 55.42 -3 ARG B O 1
ATOM 1469 N N . GLY B 1 5 ? 27.060 -23.601 -28.518 1.00 58.17 -2 GLY B N 1
ATOM 1470 C CA . GLY B 1 5 ? 28.059 -24.621 -28.156 1.00 60.32 -2 GLY B CA 1
ATOM 1471 C C . GLY B 1 5 ? 27.419 -25.934 -27.732 1.00 58.41 -2 GLY B C 1
ATOM 1472 O O . GLY B 1 5 ? 28.173 -26.878 -27.446 1.00 59.91 -2 GLY B O 1
ATOM 1473 N N . SER B 1 6 ? 26.087 -25.999 -27.662 1.00 56.43 -1 SER B N 1
ATOM 1474 C CA . SER B 1 6 ? 25.347 -27.208 -27.209 1.00 55.14 -1 SER B CA 1
ATOM 1475 C C . SER B 1 6 ? 23.879 -27.120 -27.621 1.00 54.53 -1 SER B C 1
ATOM 1476 O O . SER B 1 6 ? 23.344 -26.006 -27.721 1.00 54.28 -1 SER B O 1
ATOM 1479 N N . HIS B 1 7 ? 23.247 -28.271 -27.835 1.00 55.94 0 HIS B N 1
ATOM 1480 C 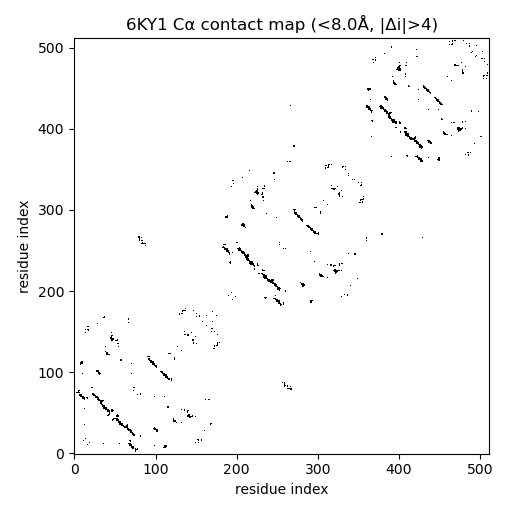CA . HIS B 1 7 ? 21.815 -28.370 -28.204 1.00 56.14 0 HIS B CA 1
ATOM 1481 C C . HIS B 1 7 ? 21.239 -29.656 -27.611 1.00 54.57 0 HIS B C 1
ATOM 1482 O O . HIS B 1 7 ? 21.786 -30.743 -27.882 1.00 52.36 0 HIS B O 1
ATOM 1489 N N . MET B 1 8 ? 20.205 -29.519 -26.787 1.00 50.10 1 MET B N 1
ATOM 1490 C CA . MET B 1 8 ? 19.392 -30.659 -26.313 1.00 50.08 1 MET B CA 1
ATOM 1491 C C . MET B 1 8 ? 17.956 -30.164 -26.187 1.00 46.71 1 MET B C 1
ATOM 1492 O O . MET B 1 8 ? 17.748 -29.092 -25.567 1.00 45.71 1 MET B O 1
ATOM 1497 N N . TRP B 1 9 ? 17.033 -30.901 -26.797 1.00 42.80 2 TRP B N 1
ATOM 1498 C CA . TRP B 1 9 ? 15.576 -30.623 -26.781 1.00 40.80 2 TRP B CA 1
ATOM 1499 C C . TRP B 1 9 ? 14.886 -31.854 -26.222 1.00 40.07 2 TRP B C 1
ATOM 1500 O O . TRP B 1 9 ? 15.366 -32.962 -26.512 1.00 43.55 2 TRP B O 1
ATOM 1511 N N . VAL B 1 10 ? 13.814 -31.650 -25.462 1.00 40.47 3 VAL B N 1
ATOM 1512 C CA . VAL B 1 10 ? 12.979 -32.741 -24.909 1.00 38.26 3 VAL B CA 1
ATOM 1513 C C . VAL B 1 10 ? 11.602 -32.620 -25.533 1.00 35.19 3 VAL B C 1
ATOM 1514 O O . VAL B 1 10 ? 11.056 -31.529 -25.531 1.00 35.34 3 VAL B O 1
ATOM 1518 N N . PHE B 1 11 ? 11.043 -33.744 -25.962 1.00 36.18 4 PHE B N 1
ATOM 1519 C CA . PHE B 1 11 ? 9.689 -33.816 -26.545 1.00 34.39 4 PHE B CA 1
ATOM 1520 C C . PHE B 1 11 ? 8.697 -34.126 -25.441 1.00 33.97 4 PHE B C 1
ATOM 1521 O O . PHE B 1 11 ? 8.836 -35.167 -24.787 1.00 35.76 4 PHE B O 1
ATOM 1529 N N . GLY B 1 12 ? 7.731 -33.234 -25.253 1.00 34.00 5 GLY B N 1
ATOM 1530 C CA . GLY B 1 12 ? 6.645 -33.412 -24.274 1.00 32.92 5 GLY B CA 1
ATOM 1531 C C . GLY B 1 12 ? 5.402 -33.892 -24.994 1.00 33.03 5 GLY B C 1
ATOM 1532 O O . GLY B 1 12 ? 4.992 -33.253 -25.974 1.00 33.06 5 GLY B O 1
ATOM 1533 N N . TYR B 1 13 ? 4.853 -35.022 -24.576 1.00 34.51 6 TYR B N 1
ATOM 1534 C CA . TYR B 1 13 ? 3.685 -35.676 -25.226 1.00 34.56 6 TYR B CA 1
ATOM 1535 C C . TYR B 1 13 ? 2.531 -35.799 -24.234 1.00 35.57 6 TYR B C 1
ATOM 1536 O O . TYR B 1 13 ? 1.446 -36.257 -24.640 1.00 35.71 6 TYR B O 1
ATOM 1545 N N . GLY B 1 14 ? 2.763 -35.447 -22.968 1.00 34.77 7 GLY B N 1
ATOM 1546 C CA . GLY B 1 14 ? 1.741 -35.506 -21.908 1.00 36.59 7 GLY B CA 1
ATOM 1547 C C . GLY B 1 14 ? 1.546 -34.153 -21.258 1.00 38.13 7 GLY B C 1
ATOM 1548 O O . GLY B 1 14 ? 1.351 -33.149 -22.009 1.00 37.23 7 GLY B O 1
ATOM 1549 N N . SER B 1 15 ? 1.635 -34.119 -19.925 1.00 36.95 8 SER B N 1
ATOM 1550 C CA . SER B 1 15 ? 1.425 -32.914 -19.079 1.00 40.68 8 SER B CA 1
ATOM 1551 C C . SER B 1 15 ? 2.432 -31.820 -19.444 1.00 38.81 8 SER B C 1
ATOM 1552 O O . SER B 1 15 ? 2.076 -30.635 -19.313 1.00 38.01 8 SER B O 1
ATOM 1555 N N . LEU B 1 16 ? 3.630 -32.195 -19.894 1.00 38.33 9 LEU B N 1
ATOM 1556 C CA . LEU B 1 16 ? 4.680 -31.238 -20.336 1.00 39.22 9 LEU B CA 1
ATOM 1557 C C . LEU B 1 16 ? 4.115 -30.303 -21.413 1.00 39.71 9 LEU B C 1
ATOM 1558 O O . LEU B 1 16 ? 4.663 -29.191 -21.586 1.00 39.92 9 LEU B O 1
ATOM 1563 N N . ILE B 1 17 ? 3.065 -30.722 -22.124 1.00 39.66 10 ILE B N 1
ATOM 1564 C CA . ILE B 1 17 ? 2.460 -29.894 -23.198 1.00 43.06 10 ILE B CA 1
ATOM 1565 C C . ILE B 1 17 ? 1.806 -28.656 -22.576 1.00 44.57 10 ILE B C 1
ATOM 1566 O O . ILE B 1 17 ? 1.834 -27.625 -23.254 1.00 42.81 10 ILE B O 1
ATOM 1571 N N . TRP B 1 18 ? 1.274 -28.740 -21.347 1.00 46.47 11 TRP B N 1
ATOM 1572 C CA . TRP B 1 18 ? 0.559 -27.592 -20.718 1.00 48.75 11 TRP B CA 1
ATOM 1573 C C . TRP B 1 18 ? 1.238 -27.129 -19.422 1.00 48.50 11 TRP B C 1
ATOM 1574 O O . TRP B 1 18 ? 0.841 -26.069 -18.915 1.00 49.89 11 TRP B O 1
ATOM 1585 N N . LYS B 1 19 ? 2.229 -27.849 -18.899 1.00 47.85 12 LYS B N 1
ATOM 1586 C CA . LYS B 1 19 ? 2.936 -27.370 -17.687 1.00 48.87 12 LYS B CA 1
ATOM 1587 C C . LYS B 1 19 ? 4.332 -27.986 -17.579 1.00 46.39 12 LYS B C 1
ATOM 1588 O O . LYS B 1 19 ? 4.490 -29.212 -17.729 1.00 45.53 12 LYS B O 1
ATOM 1594 N N . VAL B 1 20 ? 5.306 -27.109 -17.346 1.00 47.10 13 VAL B N 1
ATOM 1595 C CA . VAL B 1 20 ? 6.757 -27.425 -17.312 1.00 48.78 13 VAL B CA 1
ATOM 1596 C C . VAL B 1 20 ? 7.347 -26.751 -16.074 1.00 51.65 13 VAL B C 1
ATOM 1597 O O . VAL B 1 20 ? 7.150 -25.534 -15.928 1.00 53.22 13 VAL B O 1
ATOM 1601 N N . ASP B 1 21 ? 8.037 -27.520 -15.230 1.00 53.87 14 ASP B N 1
ATOM 1602 C CA . ASP B 1 21 ? 8.686 -27.007 -13.996 1.00 60.41 14 ASP B CA 1
ATOM 1603 C C . ASP B 1 21 ? 10.189 -26.792 -14.243 1.00 59.20 14 ASP B C 1
ATOM 1604 O O . ASP B 1 21 ? 10.848 -26.227 -13.347 1.00 59.91 14 ASP B O 1
ATOM 1609 N N . PHE B 1 22 ? 10.717 -27.176 -15.414 1.00 57.83 15 PHE B N 1
ATOM 1610 C CA . PHE B 1 22 ? 12.156 -26.993 -15.766 1.00 55.25 15 PHE B CA 1
ATOM 1611 C C . PHE B 1 22 ? 12.320 -25.771 -16.664 1.00 55.80 15 PHE B C 1
ATOM 1612 O O . PHE B 1 22 ? 11.419 -25.430 -17.426 1.00 54.59 15 PHE B O 1
ATOM 1620 N N . PRO B 1 23 ? 13.478 -25.069 -16.615 1.00 56.74 16 PRO B N 1
ATOM 1621 C CA . PRO B 1 23 ? 13.717 -23.930 -17.499 1.00 55.53 16 PRO B CA 1
ATOM 1622 C C . PRO B 1 23 ? 13.932 -24.403 -18.944 1.00 50.78 16 PRO B C 1
ATOM 1623 O O . PRO B 1 23 ? 14.400 -25.513 -19.136 1.00 50.00 16 PRO B O 1
ATOM 1627 N N . TYR B 1 24 ? 13.572 -23.565 -19.915 1.00 47.89 17 TYR B N 1
ATOM 1628 C CA . TYR B 1 24 ? 13.765 -23.834 -21.365 1.00 48.04 17 TYR B CA 1
ATOM 1629 C C . TYR B 1 24 ? 13.883 -22.502 -22.094 1.00 49.65 17 TYR B C 1
ATOM 1630 O O . TYR B 1 24 ? 13.291 -21.488 -21.655 1.00 51.41 17 TYR B O 1
ATOM 1639 N N . GLN B 1 25 ? 14.641 -22.513 -23.179 1.00 50.65 18 GLN B N 1
ATOM 1640 C CA . GLN B 1 25 ? 15.008 -21.288 -23.924 1.00 51.07 18 GLN B CA 1
ATOM 1641 C C . GLN B 1 25 ? 14.089 -21.145 -25.133 1.00 50.15 18 GLN B C 1
ATOM 1642 O O . GLN B 1 25 ? 13.922 -20.010 -25.601 1.00 49.10 18 GLN B O 1
ATOM 1648 N N . ASP B 1 26 ? 13.490 -22.249 -25.595 1.00 47.32 19 ASP B N 1
ATOM 1649 C CA . ASP B 1 26 ? 12.649 -22.241 -26.814 1.00 49.05 19 ASP B CA 1
ATOM 1650 C C . ASP B 1 26 ? 11.674 -23.420 -26.800 1.00 46.22 19 ASP B C 1
ATOM 1651 O O . ASP B 1 26 ? 11.987 -24.450 -26.188 1.00 42.21 19 ASP B O 1
ATOM 1656 N N . LYS B 1 27 ? 10.559 -23.264 -27.512 1.00 46.54 20 LYS B N 1
ATOM 1657 C CA . LYS B 1 27 ? 9.473 -24.267 -27.597 1.00 47.13 20 LYS B CA 1
ATOM 1658 C C . LYS B 1 27 ? 8.947 -24.280 -29.035 1.00 45.81 20 LYS B C 1
ATOM 1659 O O . LYS B 1 27 ? 8.860 -23.200 -29.636 1.00 45.73 20 LYS B O 1
ATOM 1665 N N . LEU B 1 28 ? 8.650 -25.468 -29.568 1.00 44.26 21 LEU B N 1
ATOM 1666 C CA . LEU B 1 28 ? 8.158 -25.649 -30.957 1.00 45.51 21 LEU B CA 1
ATOM 1667 C C . LEU B 1 28 ? 7.065 -26.719 -30.966 1.00 43.13 21 LEU B C 1
ATOM 1668 O O . LEU B 1 28 ? 7.296 -27.785 -30.398 1.00 38.14 21 LEU B O 1
ATOM 1673 N N . VAL B 1 29 ? 5.950 -26.449 -31.645 1.00 44.29 22 VAL B N 1
ATOM 1674 C CA . VAL B 1 29 ? 4.869 -27.446 -31.893 1.00 46.63 22 VAL B CA 1
ATOM 1675 C C . VAL B 1 29 ? 5.299 -28.341 -33.054 1.00 44.42 22 VAL B C 1
ATOM 1676 O O . VAL B 1 29 ? 5.797 -27.809 -34.049 1.00 43.20 22 VAL B O 1
ATOM 1680 N N . GLY B 1 30 ? 5.113 -29.657 -32.932 1.00 43.90 23 GLY B N 1
ATOM 1681 C CA . GLY B 1 30 ? 5.421 -30.601 -34.025 1.00 40.59 23 GLY B CA 1
ATOM 1682 C C . GLY B 1 30 ? 5.106 -32.026 -33.621 1.00 39.13 23 GLY B C 1
ATOM 1683 O O . GLY B 1 30 ? 4.447 -32.207 -32.609 1.00 38.81 23 GLY B O 1
ATOM 1684 N N . TYR B 1 31 ? 5.561 -33.005 -34.400 1.00 36.81 24 TYR B N 1
ATOM 1685 C CA . TYR B 1 31 ? 5.286 -34.440 -34.164 1.00 33.80 24 TYR B CA 1
ATOM 1686 C C . TYR B 1 31 ? 6.580 -35.242 -34.260 1.00 33.55 24 TYR B C 1
ATOM 1687 O O . TYR B 1 31 ? 7.568 -34.817 -34.934 1.00 35.94 24 TYR B O 1
ATOM 1696 N N . ILE B 1 32 ? 6.542 -36.405 -33.613 1.00 33.11 25 ILE B N 1
ATOM 1697 C CA . ILE B 1 32 ? 7.493 -37.534 -33.821 1.00 33.32 25 ILE B CA 1
ATOM 1698 C C . ILE B 1 32 ? 6.724 -38.677 -34.484 1.00 33.14 25 ILE B C 1
ATOM 1699 O O . ILE B 1 32 ? 5.477 -38.633 -34.492 1.00 30.83 25 ILE B O 1
ATOM 1704 N N . THR B 1 33 ? 7.449 -39.641 -35.042 1.00 33.83 26 THR B N 1
ATOM 1705 C CA . THR B 1 33 ? 6.895 -40.773 -35.830 1.00 35.28 26 THR B CA 1
ATOM 1706 C C . THR B 1 33 ? 7.407 -42.096 -35.247 1.00 35.48 26 THR B C 1
ATOM 1707 O O . THR B 1 33 ? 8.400 -42.054 -34.488 1.00 34.88 26 THR B O 1
ATOM 1711 N N . ASN B 1 34 ? 6.709 -43.190 -35.557 1.00 35.42 27 ASN B N 1
ATOM 1712 C CA . ASN B 1 34 ? 7.055 -44.589 -35.173 1.00 37.08 27 ASN B CA 1
ATOM 1713 C C . ASN B 1 34 ? 6.756 -44.846 -33.694 1.00 35.78 27 ASN B C 1
ATOM 1714 O O . ASN B 1 34 ? 7.172 -45.919 -33.184 1.00 36.23 27 ASN B O 1
ATOM 1719 N N . TYR B 1 35 ? 6.006 -43.947 -33.052 1.00 34.55 28 TYR B N 1
ATOM 1720 C CA . TYR B 1 35 ? 5.428 -44.110 -31.693 1.00 34.67 28 TYR B CA 1
ATOM 1721 C C . TYR B 1 35 ? 4.004 -43.580 -31.751 1.00 35.20 28 TYR B C 1
ATOM 1722 O O . TYR B 1 35 ? 3.752 -42.611 -32.545 1.00 35.64 28 TYR B O 1
ATOM 1731 N N . SER B 1 36 ? 3.124 -44.147 -30.931 1.00 34.75 29 SER B N 1
ATOM 1732 C CA . SER B 1 36 ? 1.753 -43.639 -30.707 1.00 36.45 29 SER B CA 1
ATOM 1733 C C . SER B 1 36 ? 1.513 -43.416 -29.207 1.00 37.05 29 SER B C 1
ATOM 1734 O O . SER B 1 36 ? 2.158 -44.083 -28.357 1.00 37.23 29 SER B O 1
ATOM 1737 N N . ARG B 1 37 ? 0.617 -42.493 -28.890 1.00 35.60 30 ARG B N 1
ATOM 1738 C CA . ARG B 1 37 ? 0.312 -42.077 -27.508 1.00 37.45 30 ARG B CA 1
ATOM 1739 C C . ARG B 1 37 ? -0.930 -42.854 -27.067 1.00 39.44 30 ARG B C 1
ATOM 1740 O O . ARG B 1 37 ? -1.910 -42.825 -27.817 1.00 44.18 30 ARG B O 1
ATOM 1748 N N . ARG B 1 38 ? -0.844 -43.583 -25.948 1.00 40.42 31 ARG B N 1
ATOM 1749 C CA . ARG B 1 38 ? -1.942 -44.430 -25.415 1.00 43.14 31 ARG B CA 1
ATOM 1750 C C . ARG B 1 38 ? -2.092 -44.203 -23.915 1.00 43.23 31 ARG B C 1
ATOM 1751 O O . ARG B 1 38 ? -1.075 -43.964 -23.232 1.00 42.39 31 ARG B O 1
ATOM 1759 N N . PHE B 1 39 ? -3.328 -44.304 -23.423 1.00 42.95 32 PHE B N 1
ATOM 1760 C CA . PHE B 1 39 ? -3.666 -44.142 -21.985 1.00 41.05 32 PHE B CA 1
ATOM 1761 C C . PHE B 1 39 ? -3.443 -45.498 -21.309 1.00 41.54 32 PHE B C 1
ATOM 1762 O O . PHE B 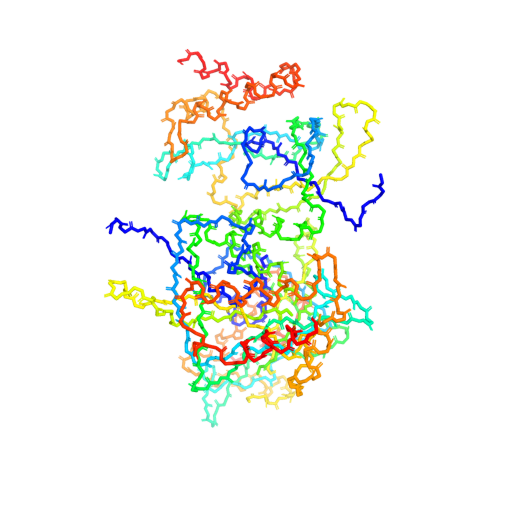1 39 ? -4.389 -46.054 -20.748 1.00 43.99 32 PHE B O 1
ATOM 1770 N N . TRP B 1 40 ? -2.222 -46.034 -21.397 1.00 40.22 33 TRP B N 1
ATOM 1771 C CA . TRP B 1 40 ? -1.887 -47.410 -20.950 1.00 41.78 33 TRP B CA 1
ATOM 1772 C C . TRP B 1 40 ? -0.991 -47.364 -19.712 1.00 40.59 33 TRP B C 1
ATOM 1773 O O . TRP B 1 40 ? -0.583 -48.444 -19.232 1.00 40.43 33 TRP B O 1
ATOM 1784 N N . GLN B 1 41 ? -0.711 -46.161 -19.210 1.00 39.03 34 GLN B N 1
ATOM 1785 C CA . GLN B 1 41 ? 0.049 -45.951 -17.961 1.00 39.72 34 GLN B CA 1
ATOM 1786 C C . GLN B 1 41 ? -0.946 -45.696 -16.822 1.00 39.32 34 GLN B C 1
ATOM 1787 O O . GLN B 1 41 ? -1.949 -44.972 -17.052 1.00 37.69 34 GLN B O 1
ATOM 1793 N N . GLY B 1 42 ? -0.700 -46.339 -15.680 1.00 39.32 35 GLY B N 1
ATOM 1794 C CA . GLY B 1 42 ? -1.373 -46.079 -14.387 1.00 40.71 35 GLY B CA 1
ATOM 1795 C C . GLY B 1 42 ? -0.801 -44.857 -13.697 1.00 38.45 35 GLY B C 1
ATOM 1796 O O . GLY B 1 42 ? 0.414 -44.536 -13.900 1.00 37.64 35 GLY B O 1
ATOM 1797 N N . SER B 1 43 ? -1.647 -44.132 -12.961 1.00 39.75 36 SER B N 1
ATOM 1798 C CA . SER B 1 43 ? -1.250 -42.956 -12.148 1.00 39.05 36 SER B CA 1
ATOM 1799 C C . SER B 1 43 ? -1.747 -43.133 -10.712 1.00 40.96 36 SER B C 1
ATOM 1800 O O . SER B 1 43 ? -2.985 -43.137 -10.485 1.00 40.75 36 SER B O 1
ATOM 1803 N N . THR B 1 44 ? -0.809 -43.335 -9.786 1.00 41.26 37 THR B N 1
ATOM 1804 C CA . THR B 1 44 ? -1.081 -43.476 -8.340 1.00 44.45 37 THR B CA 1
ATOM 1805 C C . THR B 1 44 ? -0.503 -42.257 -7.628 1.00 44.38 37 THR B C 1
ATOM 1806 O O . THR B 1 44 ? -0.643 -42.222 -6.431 1.00 41.70 37 THR B O 1
ATOM 1810 N N . ASP B 1 45 ? 0.164 -41.340 -8.345 1.00 44.01 38 ASP B N 1
ATOM 1811 C CA . ASP B 1 45 ? 0.815 -40.159 -7.724 1.00 46.94 38 ASP B CA 1
ATOM 1812 C C . ASP B 1 45 ? 0.255 -38.835 -8.258 1.00 42.15 38 ASP B C 1
ATOM 1813 O O . ASP B 1 45 ? 0.567 -37.796 -7.630 1.00 40.98 38 ASP B O 1
ATOM 1818 N N . HIS B 1 46 ? -0.614 -38.849 -9.270 1.00 40.55 39 HIS B N 1
ATOM 1819 C CA . HIS B 1 46 ? -1.094 -37.618 -9.956 1.00 39.51 39 HIS B CA 1
ATOM 1820 C C . HIS B 1 46 ? -2.607 -37.654 -10.173 1.00 37.87 39 HIS B C 1
ATOM 1821 O O . HIS B 1 46 ? -3.289 -36.779 -9.636 1.00 39.04 39 HIS B O 1
ATOM 1828 N N . ARG B 1 47 ? -3.112 -38.579 -10.994 1.00 37.89 40 ARG B N 1
ATOM 1829 C CA . ARG B 1 47 ? -4.517 -38.529 -11.490 1.00 38.19 40 ARG B CA 1
ATOM 1830 C C . ARG B 1 47 ? -5.321 -39.680 -10.886 1.00 38.93 40 ARG B C 1
ATOM 1831 O O . ARG B 1 47 ? -6.536 -39.761 -11.142 1.00 41.06 40 ARG B O 1
ATOM 1839 N N . GLY B 1 48 ? -4.660 -40.519 -10.092 1.00 38.92 41 GLY B N 1
ATOM 1840 C CA . GLY B 1 48 ? -5.286 -41.516 -9.212 1.00 39.23 41 GLY B CA 1
ATOM 1841 C C . GLY B 1 48 ? -4.424 -41.752 -7.998 1.00 39.51 41 GLY B C 1
ATOM 1842 O O . GLY B 1 48 ? -3.578 -40.872 -7.705 1.00 40.56 41 GLY B O 1
ATOM 1843 N N . VAL B 1 49 ? -4.666 -42.862 -7.289 1.00 39.83 42 VAL B N 1
ATOM 1844 C CA . VAL B 1 49 ? -4.021 -43.224 -5.990 1.00 40.69 42 VAL B CA 1
ATOM 1845 C C . VAL B 1 49 ? -3.811 -44.734 -5.982 1.00 42.21 42 VAL B C 1
ATOM 1846 O O . VAL B 1 49 ? -4.446 -45.440 -6.747 1.00 44.72 42 VAL B O 1
ATOM 1850 N N . PRO B 1 50 ? -2.947 -45.286 -5.100 1.00 44.94 43 PRO B N 1
ATOM 1851 C CA . PRO B 1 50 ? -2.897 -46.728 -4.863 1.00 47.27 43 PRO B CA 1
ATOM 1852 C C . PRO B 1 50 ? -4.266 -47.309 -4.468 1.00 50.82 43 PRO B C 1
ATOM 1853 O O . PRO B 1 50 ? -4.886 -46.847 -3.514 1.00 50.43 43 PRO B O 1
ATOM 1857 N N . GLY B 1 51 ? -4.740 -48.296 -5.232 1.00 53.43 44 GLY B N 1
ATOM 1858 C CA . GLY B 1 51 ? -6.061 -48.916 -5.041 1.00 54.90 44 GLY B CA 1
ATOM 1859 C C . GLY B 1 51 ? -7.149 -48.278 -5.894 1.00 54.41 44 GLY B C 1
ATOM 1860 O O . GLY B 1 51 ? -8.259 -48.808 -5.900 1.00 57.77 44 GLY B O 1
ATOM 1861 N N . LYS B 1 52 ? -6.879 -47.156 -6.560 1.00 53.12 45 LYS B N 1
ATOM 1862 C CA . LYS B 1 52 ? -7.824 -46.555 -7.539 1.00 53.04 45 LYS B CA 1
ATOM 1863 C C . LYS B 1 52 ? -6.992 -45.751 -8.526 1.00 48.70 45 LYS B C 1
ATOM 1864 O O . LYS B 1 52 ? -7.076 -44.526 -8.561 1.00 49.57 45 LYS B O 1
ATOM 1870 N N . PRO B 1 53 ? -6.112 -46.431 -9.297 1.00 47.27 46 PRO B N 1
ATOM 1871 C CA . PRO B 1 53 ? -5.224 -45.758 -10.244 1.00 44.71 46 PRO B CA 1
ATOM 1872 C C . PRO B 1 53 ? -5.986 -45.094 -11.392 1.00 44.73 46 PRO B C 1
ATOM 1873 O O . PRO B 1 53 ? -6.923 -45.670 -11.894 1.00 46.65 46 PRO B O 1
ATOM 1877 N N . GLY B 1 54 ? -5.558 -43.888 -11.764 1.00 43.87 47 GLY B N 1
ATOM 1878 C CA . GLY B 1 54 ? -6.029 -43.200 -12.972 1.00 42.37 47 GLY B CA 1
ATOM 1879 C C . GLY B 1 54 ? -5.311 -43.755 -14.186 1.00 41.61 47 GLY B C 1
ATOM 1880 O O . GLY B 1 54 ? -4.512 -44.696 -14.026 1.00 39.78 47 GLY B O 1
ATOM 1881 N N . ARG B 1 55 ? -5.643 -43.252 -15.363 1.00 40.34 48 ARG B N 1
ATOM 1882 C CA . ARG B 1 55 ? -4.924 -43.582 -16.615 1.00 39.89 48 ARG B CA 1
ATOM 1883 C C . ARG B 1 55 ? -4.397 -42.287 -17.213 1.00 38.05 48 ARG B C 1
ATOM 1884 O O . ARG B 1 55 ? -5.145 -41.301 -17.299 1.00 37.94 48 ARG B O 1
ATOM 1892 N N . VAL B 1 56 ? -3.117 -42.324 -17.572 1.00 36.75 49 VAL B N 1
ATOM 1893 C CA . VAL B 1 56 ? -2.387 -41.221 -18.230 1.00 34.36 49 VAL B CA 1
ATOM 1894 C C . VAL B 1 56 ? -1.630 -41.847 -19.400 1.00 35.45 49 VAL B C 1
ATOM 1895 O O . VAL B 1 56 ? -1.633 -43.104 -19.543 1.00 38.37 49 VAL B O 1
ATOM 1899 N N . VAL B 1 57 ? -1.050 -40.993 -20.219 1.00 33.68 50 VAL B N 1
ATOM 1900 C CA . VAL B 1 57 ? -0.471 -41.365 -21.533 1.00 35.14 50 VAL B CA 1
ATOM 1901 C C . VAL B 1 57 ? 0.932 -41.918 -21.346 1.00 34.94 50 VAL B C 1
ATOM 1902 O O . VAL B 1 57 ? 1.627 -41.490 -20.429 1.00 34.70 50 VAL B O 1
ATOM 1906 N N . THR B 1 58 ? 1.298 -42.854 -22.210 1.00 36.88 51 THR B N 1
ATOM 1907 C CA . THR B 1 58 ? 2.679 -43.327 -22.432 1.00 36.61 51 THR B CA 1
ATOM 1908 C C . THR B 1 58 ? 2.802 -43.583 -23.932 1.00 36.80 51 THR B C 1
ATOM 1909 O O . THR B 1 58 ? 1.741 -43.617 -24.608 1.00 37.04 51 THR B O 1
ATOM 1913 N N . LEU B 1 59 ? 4.025 -43.697 -24.438 1.00 38.60 52 LEU B N 1
ATOM 1914 C CA . LEU B 1 59 ? 4.299 -43.946 -25.877 1.00 40.56 52 LEU B CA 1
ATOM 1915 C C . LEU B 1 59 ? 4.492 -45.444 -26.099 1.00 41.03 52 LEU B C 1
ATOM 1916 O O . LEU B 1 59 ? 5.081 -46.151 -25.238 1.00 41.72 52 LEU B O 1
ATOM 1921 N N . VAL B 1 60 ? 3.979 -45.915 -27.223 1.00 41.60 53 VAL B N 1
ATOM 1922 C CA . VAL B 1 60 ? 4.027 -47.341 -27.641 1.00 42.35 53 VAL B CA 1
ATOM 1923 C C . VAL B 1 60 ? 4.683 -47.378 -29.025 1.00 42.12 53 VAL B C 1
ATOM 1924 O O . VAL B 1 60 ? 4.381 -46.457 -29.842 1.00 37.22 53 VAL B O 1
ATOM 1928 N N . GLU B 1 61 ? 5.648 -48.280 -29.242 1.00 40.88 54 GLU B N 1
ATOM 1929 C CA . GLU B 1 61 ? 6.302 -48.422 -30.571 1.00 43.89 54 GLU B CA 1
ATOM 1930 C C . GLU B 1 61 ? 5.225 -48.825 -31.586 1.00 43.69 54 GLU B C 1
ATOM 1931 O O . GLU B 1 61 ? 4.553 -49.849 -31.378 1.00 44.24 54 GLU B O 1
ATOM 1937 N N . ASP B 1 62 ? 5.075 -48.023 -32.641 1.00 43.80 55 ASP B N 1
ATOM 1938 C CA . ASP B 1 62 ? 4.012 -48.157 -33.667 1.00 45.48 55 ASP B CA 1
ATOM 1939 C C . ASP B 1 62 ? 4.602 -47.673 -34.984 1.00 44.87 55 ASP B C 1
ATOM 1940 O O . ASP B 1 62 ? 4.752 -46.471 -35.193 1.00 40.70 55 ASP B O 1
ATOM 1945 N N . PRO B 1 63 ? 4.984 -48.598 -35.881 1.00 47.42 56 PRO B N 1
ATOM 1946 C CA . PRO B 1 63 ? 5.639 -48.241 -37.142 1.00 48.09 56 PRO B CA 1
ATOM 1947 C C . PRO B 1 63 ? 4.834 -47.334 -38.088 1.00 47.36 56 PRO B C 1
ATOM 1948 O O . PRO B 1 63 ? 5.423 -46.812 -39.010 1.00 46.14 56 PRO B O 1
ATOM 1952 N N . ALA B 1 64 ? 3.532 -47.160 -37.849 1.00 48.44 57 ALA B N 1
ATOM 1953 C CA . ALA B 1 64 ? 2.651 -46.283 -38.662 1.00 50.08 57 ALA B CA 1
ATOM 1954 C C . ALA B 1 64 ? 2.369 -45.000 -37.889 1.00 48.84 57 ALA B C 1
ATOM 1955 O O . ALA B 1 64 ? 1.767 -44.083 -38.468 1.00 49.29 57 ALA B O 1
ATOM 1957 N N . GLY B 1 65 ? 2.828 -44.939 -36.637 1.00 45.12 58 GLY B N 1
ATOM 1958 C CA . GLY B 1 65 ? 2.308 -44.010 -35.629 1.00 43.70 58 GLY B CA 1
ATOM 1959 C C . GLY B 1 65 ? 2.917 -42.634 -35.739 1.00 40.28 58 GLY B C 1
ATOM 1960 O O . GLY B 1 65 ? 4.013 -42.505 -36.296 1.00 40.57 58 GLY B O 1
ATOM 1961 N N . CYS B 1 66 ? 2.184 -41.638 -35.264 1.00 40.25 59 CYS B N 1
ATOM 1962 C CA . CYS B 1 66 ? 2.669 -40.251 -35.036 1.00 41.61 59 CYS B CA 1
ATOM 1963 C C . CYS B 1 66 ? 2.174 -39.777 -33.677 1.00 39.44 59 CYS B C 1
ATOM 1964 O O . CYS B 1 66 ? 1.135 -40.280 -33.233 1.00 40.13 59 CYS B O 1
ATOM 1967 N N . VAL B 1 67 ? 2.879 -38.826 -33.068 1.00 37.93 60 VAL B N 1
ATOM 1968 C CA . VAL B 1 67 ? 2.532 -38.231 -31.743 1.00 36.39 60 VAL B CA 1
ATOM 1969 C C . VAL B 1 67 ? 2.818 -36.746 -31.871 1.00 35.29 60 VAL B C 1
ATOM 1970 O O . VAL B 1 67 ? 3.991 -36.420 -32.175 1.00 34.55 60 VAL B O 1
ATOM 1974 N N . TRP B 1 68 ? 1.763 -35.932 -31.792 1.00 34.64 61 TRP B N 1
ATOM 1975 C CA . TRP B 1 68 ? 1.854 -34.459 -31.908 1.00 35.01 61 TRP B CA 1
ATOM 1976 C C . TRP B 1 68 ? 2.111 -33.927 -30.496 1.00 33.85 61 TRP B C 1
ATOM 1977 O O . TRP B 1 68 ? 1.396 -34.296 -29.558 1.00 30.87 61 TRP B O 1
ATOM 1988 N N . GLY B 1 69 ? 3.149 -33.131 -30.329 1.00 35.05 62 GLY B N 1
ATOM 1989 C CA . GLY B 1 69 ? 3.378 -32.505 -29.020 1.00 34.47 62 GLY B CA 1
ATOM 1990 C C . GLY B 1 69 ? 4.224 -31.270 -29.163 1.00 35.08 62 GLY B C 1
ATOM 1991 O O . GLY B 1 69 ? 4.022 -30.506 -30.152 1.00 36.30 62 GLY B O 1
ATOM 1992 N N . VAL B 1 70 ? 5.087 -31.042 -28.177 1.00 33.90 63 VAL B N 1
ATOM 1993 C CA . VAL B 1 70 ? 5.884 -29.785 -28.085 1.00 35.18 63 VAL B CA 1
ATOM 1994 C C . VAL B 1 70 ? 7.317 -30.123 -27.699 1.00 33.90 63 VAL B C 1
ATOM 1995 O O . VAL B 1 70 ? 7.515 -30.805 -26.677 1.00 36.47 63 VAL B O 1
ATOM 1999 N N . ALA B 1 71 ? 8.273 -29.631 -28.471 1.00 33.46 64 ALA B N 1
ATOM 2000 C CA . ALA B 1 71 ? 9.706 -29.799 -28.182 1.00 34.24 64 ALA B CA 1
ATOM 2001 C C . ALA B 1 71 ? 10.177 -28.570 -27.387 1.00 34.05 64 ALA B C 1
ATOM 2002 O O . ALA B 1 71 ? 9.909 -27.448 -27.807 1.00 34.29 64 ALA B O 1
ATOM 2004 N N . TYR B 1 72 ? 10.793 -28.800 -26.238 1.00 36.56 65 TYR B N 1
ATOM 2005 C CA . TYR B 1 72 ? 11.391 -27.744 -25.372 1.00 37.85 65 TYR B CA 1
ATOM 2006 C C . TYR B 1 72 ? 12.903 -27.808 -25.521 1.00 38.84 65 TYR B C 1
ATOM 2007 O O . TYR B 1 72 ? 13.467 -28.923 -25.373 1.00 38.98 65 TYR B O 1
ATOM 2016 N N . ARG B 1 73 ? 13.535 -26.682 -25.834 1.00 42.48 66 ARG B N 1
ATOM 2017 C CA . ARG B 1 73 ? 15.012 -26.606 -25.895 1.00 44.31 66 ARG B CA 1
ATOM 2018 C C . ARG B 1 73 ? 15.515 -26.265 -24.496 1.00 44.40 66 ARG B C 1
ATOM 2019 O O . ARG B 1 73 ? 15.233 -25.138 -24.041 1.00 44.93 66 ARG B O 1
ATOM 2027 N N . LEU B 1 74 ? 16.249 -27.190 -23.874 1.00 43.23 67 LEU B N 1
ATOM 2028 C CA . LEU B 1 74 ? 16.879 -26.978 -22.546 1.00 44.77 67 LEU B CA 1
ATOM 2029 C C . LEU B 1 74 ? 17.850 -25.808 -22.671 1.00 45.52 67 LEU B C 1
ATOM 2030 O O . LEU B 1 74 ? 18.329 -25.527 -23.771 1.00 49.47 67 LEU B O 1
ATOM 2035 N N . PRO B 1 75 ? 18.106 -25.030 -21.591 1.00 46.95 68 PRO B N 1
ATOM 2036 C CA . PRO B 1 75 ? 18.976 -23.858 -21.683 1.00 49.46 68 PRO B CA 1
ATOM 2037 C C . PRO B 1 75 ? 20.406 -24.219 -22.100 1.00 50.02 68 PRO B C 1
ATOM 2038 O O . PRO B 1 75 ? 20.910 -25.204 -21.613 1.00 50.46 68 PRO B O 1
ATOM 2042 N N . VAL B 1 76 ? 21.036 -23.397 -22.947 1.00 52.23 69 VAL B N 1
ATOM 2043 C CA . VAL B 1 76 ? 22.439 -23.623 -23.403 1.00 53.10 69 VAL B CA 1
ATOM 2044 C C . VAL B 1 76 ? 23.365 -23.509 -22.187 1.00 53.89 69 VAL B C 1
ATOM 2045 O O . VAL B 1 76 ? 23.202 -22.541 -21.405 1.00 55.25 69 VAL B O 1
ATOM 2049 N N . GLY B 1 77 ? 24.268 -24.488 -22.025 1.00 54.07 70 GLY B N 1
ATOM 2050 C CA . GLY B 1 77 ? 25.210 -24.605 -20.894 1.00 56.05 70 GLY B CA 1
ATOM 2051 C C . GLY B 1 77 ? 24.623 -25.350 -19.706 1.00 55.44 70 GLY B C 1
ATOM 2052 O O . GLY B 1 77 ? 25.396 -25.673 -18.776 1.00 58.41 70 GLY B O 1
ATOM 2053 N N . LYS B 1 78 ? 23.311 -25.606 -19.702 1.00 53.07 71 LYS B N 1
ATOM 2054 C CA . LYS B 1 78 ? 22.580 -26.176 -18.535 1.00 52.25 71 LYS B CA 1
ATOM 2055 C C . LYS B 1 78 ? 21.876 -27.474 -18.947 1.00 49.37 71 LYS B C 1
ATOM 2056 O O . LYS B 1 78 ? 20.977 -27.904 -18.209 1.00 48.93 71 LYS B O 1
ATOM 2062 N N . GLU B 1 79 ? 22.283 -28.070 -20.067 1.00 46.53 72 GLU B N 1
ATOM 2063 C CA . GLU B 1 79 ? 21.627 -29.274 -20.639 1.00 45.87 72 GLU B CA 1
ATOM 2064 C C . GLU B 1 79 ? 21.834 -30.484 -19.712 1.00 46.16 72 GLU B C 1
ATOM 2065 O O . GLU B 1 79 ? 20.833 -31.173 -19.444 1.00 45.84 72 GLU B O 1
ATOM 2071 N N . GLU B 1 80 ? 23.061 -30.718 -19.230 1.00 49.16 73 GLU B N 1
ATOM 2072 C CA . GLU B 1 80 ? 23.436 -31.902 -18.402 1.00 52.18 73 GLU B CA 1
ATOM 2073 C C . GLU B 1 80 ? 22.688 -31.891 -17.056 1.00 51.22 73 GLU B C 1
ATOM 2074 O O . GLU B 1 80 ? 22.300 -32.988 -16.589 1.00 50.31 73 GLU B O 1
ATOM 2080 N N . GLU B 1 81 ? 22.507 -30.706 -16.464 1.00 48.81 74 GLU B N 1
ATOM 2081 C CA . GLU B 1 81 ? 21.861 -30.510 -15.142 1.00 49.81 74 GLU B CA 1
ATOM 2082 C C . GLU B 1 81 ? 20.347 -30.622 -15.270 1.00 45.87 74 GLU B C 1
ATOM 2083 O O . GLU B 1 81 ? 19.741 -31.230 -14.375 1.00 45.69 74 GLU B O 1
ATOM 2089 N N . VAL B 1 82 ? 19.762 -30.007 -16.303 1.00 43.24 75 VAL B N 1
ATOM 2090 C CA . VAL B 1 82 ? 18.296 -30.061 -16.528 1.00 42.39 75 VAL B CA 1
ATOM 2091 C C . VAL B 1 82 ? 17.946 -31.484 -16.979 1.00 40.79 75 VAL B C 1
ATOM 2092 O O . VAL B 1 82 ? 16.912 -31.990 -16.533 1.00 39.53 75 VAL B O 1
ATOM 2096 N N . LYS B 1 83 ? 18.789 -32.139 -17.777 1.00 42.76 76 LYS B N 1
ATOM 2097 C CA . LYS B 1 83 ? 18.560 -33.579 -18.090 1.00 43.73 76 LYS B CA 1
ATOM 2098 C C . LYS B 1 83 ? 18.661 -34.429 -16.803 1.00 44.63 76 LYS B C 1
ATOM 2099 O O . LYS B 1 83 ? 17.859 -35.396 -16.668 1.00 43.05 76 LYS B O 1
ATOM 2105 N N . ALA B 1 84 ? 19.587 -34.116 -15.891 1.00 45.98 77 ALA B N 1
ATOM 2106 C CA . ALA B 1 84 ? 19.739 -34.840 -14.603 1.00 47.29 77 ALA B CA 1
ATOM 2107 C C . ALA B 1 84 ? 18.430 -34.726 -13.813 1.00 46.65 77 ALA B C 1
ATOM 2108 O O . ALA B 1 84 ? 17.963 -35.737 -13.233 1.00 46.25 77 ALA B O 1
ATOM 2110 N N . TYR B 1 85 ? 17.841 -33.531 -13.833 1.00 45.52 78 TYR B N 1
ATOM 2111 C CA . TYR B 1 85 ? 16.618 -33.163 -13.084 1.00 45.68 78 TYR B CA 1
ATOM 2112 C C . TYR B 1 85 ? 15.460 -34.025 -13.588 1.00 44.84 78 TYR B C 1
ATOM 2113 O O . TYR B 1 85 ? 14.653 -34.501 -12.772 1.00 44.99 78 TYR B O 1
ATOM 2122 N N . LEU B 1 86 ? 15.377 -34.194 -14.905 1.00 43.14 79 LEU B N 1
ATOM 2123 C CA . LEU B 1 86 ? 14.298 -34.970 -15.571 1.00 43.01 79 LEU B CA 1
ATOM 2124 C C . LEU B 1 86 ? 14.526 -36.464 -15.334 1.00 42.14 79 LEU B C 1
ATOM 2125 O O . LEU B 1 86 ? 13.546 -37.142 -15.000 1.00 44.65 79 LEU B O 1
ATOM 2130 N N . ASP B 1 87 ? 15.762 -36.943 -15.481 1.00 43.37 80 ASP B N 1
ATOM 2131 C CA . ASP B 1 87 ? 16.160 -38.354 -15.210 1.00 43.93 80 ASP B CA 1
ATOM 2132 C C . ASP B 1 87 ? 15.665 -38.748 -13.802 1.00 45.71 80 ASP B C 1
ATOM 2133 O O . ASP B 1 87 ? 14.909 -39.743 -13.674 1.00 43.90 80 ASP B O 1
ATOM 2138 N N . PHE B 1 88 ? 16.015 -37.971 -12.777 1.00 46.87 81 PHE B N 1
ATOM 2139 C CA . PHE B 1 88 ? 15.750 -38.320 -11.355 1.00 48.84 81 PHE B CA 1
ATOM 2140 C C . PHE B 1 88 ? 14.286 -38.062 -10.982 1.00 49.46 81 PHE B C 1
ATOM 2141 O O . PHE B 1 88 ? 13.890 -38.501 -9.886 1.00 51.89 81 PHE B O 1
ATOM 2149 N N . GLY B 1 89 ? 13.532 -37.352 -11.822 1.00 49.20 82 GLY B N 1
ATOM 2150 C CA . GLY B 1 89 ? 12.065 -37.248 -11.721 1.00 52.13 82 GLY B CA 1
ATOM 2151 C C . GLY B 1 89 ? 11.357 -38.475 -12.286 1.00 52.80 82 GLY B C 1
ATOM 2152 O O . GLY B 1 89 ? 10.146 -38.579 -12.071 1.00 50.35 82 GLY B O 1
ATOM 2153 N N . GLN B 1 90 ? 12.085 -39.380 -12.961 1.00 55.15 83 GLN B N 1
ATOM 2154 C CA . GLN B 1 90 ? 11.545 -40.618 -13.594 1.00 56.42 83 GLN B CA 1
ATOM 2155 C C . GLN B 1 90 ? 11.771 -41.821 -12.664 1.00 62.63 83 GLN B C 1
ATOM 2156 O O . GLN B 1 90 ? 12.871 -41.933 -12.075 1.00 67.24 83 GLN B O 1
ATOM 2162 N N . LYS B 1 91 ? 10.743 -42.661 -12.513 1.00 63.64 84 LYS B N 1
ATOM 2163 C CA . LYS B 1 91 ? 10.752 -43.968 -11.799 1.00 67.12 84 LYS B CA 1
ATOM 2164 C C . LYS B 1 91 ? 11.636 -44.996 -12.526 1.00 67.14 84 LYS B C 1
ATOM 2165 O O . LYS B 1 91 ? 12.042 -44.750 -13.675 1.00 62.63 84 LYS B O 1
ATOM 2171 N N . GLY B 1 92 ? 11.917 -46.121 -11.863 1.00 66.00 85 GLY B N 1
ATOM 2172 C CA . GLY B 1 92 ? 12.562 -47.305 -12.460 1.00 67.08 85 GLY B CA 1
ATOM 2173 C C . GLY B 1 92 ? 11.915 -47.740 -13.770 1.00 63.93 85 GLY B C 1
ATOM 2174 O O . GLY B 1 92 ? 10.700 -47.518 -13.972 1.00 59.26 85 GLY B O 1
ATOM 2175 N N . GLY B 1 93 ? 12.709 -48.351 -14.648 1.00 65.92 86 GLY B N 1
ATOM 2176 C CA . GLY B 1 93 ? 12.228 -48.922 -15.917 1.00 66.33 86 GLY B CA 1
ATOM 2177 C C . GLY B 1 93 ? 11.937 -47.860 -16.965 1.00 63.79 86 GLY B C 1
ATOM 2178 O O . GLY B 1 93 ? 11.446 -48.235 -18.023 1.00 65.00 86 GLY B O 1
ATOM 2179 N N . TYR B 1 94 ? 12.232 -46.581 -16.726 1.00 62.82 87 TYR B N 1
ATOM 2180 C CA . TYR B 1 94 ? 12.155 -45.556 -17.801 1.00 63.22 87 TYR B CA 1
ATOM 2181 C C . TYR B 1 94 ? 13.438 -45.648 -18.627 1.00 61.88 87 TYR B C 1
ATOM 2182 O O . TYR B 1 94 ? 14.496 -46.074 -18.108 1.00 62.51 87 TYR B O 1
ATOM 2191 N N . ARG B 1 95 ? 13.312 -45.341 -19.914 1.00 57.92 88 ARG B N 1
ATOM 2192 C CA . ARG B 1 95 ? 14.450 -45.253 -20.857 1.00 55.86 88 ARG B CA 1
ATOM 2193 C C . ARG B 1 95 ? 14.401 -43.893 -21.541 1.00 52.07 88 ARG B C 1
ATOM 2194 O O . ARG B 1 95 ? 13.358 -43.196 -21.451 1.00 48.79 88 ARG B O 1
ATOM 2202 N N . THR B 1 96 ? 15.502 -43.533 -22.187 1.00 50.50 89 THR B N 1
ATOM 2203 C CA . THR B 1 96 ? 15.555 -42.388 -23.117 1.00 48.92 89 THR B CA 1
ATOM 2204 C C . THR B 1 96 ? 16.039 -42.907 -24.462 1.00 47.26 89 THR B C 1
ATOM 2205 O O . THR B 1 96 ? 16.850 -43.850 -24.507 1.00 46.69 89 THR B O 1
ATOM 2209 N N . THR B 1 97 ? 15.534 -42.275 -25.499 1.00 45.04 90 THR B N 1
ATOM 2210 C CA . THR B 1 97 ? 15.985 -42.446 -26.881 1.00 45.41 90 THR B CA 1
ATOM 2211 C C . THR B 1 97 ? 15.974 -41.066 -27.521 1.00 44.38 90 THR B C 1
ATOM 2212 O O . THR B 1 97 ? 15.323 -40.150 -26.980 1.00 43.60 90 THR B O 1
ATOM 2216 N N . THR B 1 98 ? 16.671 -40.930 -28.637 1.00 46.14 91 THR B N 1
ATOM 2217 C CA . THR B 1 98 ? 16.566 -39.760 -29.530 1.00 47.35 91 THR B CA 1
ATOM 2218 C C . THR B 1 98 ? 15.701 -40.190 -30.716 1.00 46.98 91 THR B C 1
ATOM 2219 O O . THR B 1 98 ? 15.748 -41.378 -31.095 1.00 49.88 91 THR B O 1
ATOM 2223 N N . VAL B 1 99 ? 14.881 -39.277 -31.223 1.00 43.82 92 VAL B N 1
ATOM 2224 C CA . VAL B 1 99 ? 14.043 -39.475 -32.438 1.00 44.71 92 VAL B CA 1
ATOM 2225 C C . VAL B 1 99 ? 14.050 -38.146 -33.179 1.00 43.34 92 VAL B C 1
ATOM 2226 O O . VAL B 1 99 ? 14.533 -37.143 -32.589 1.00 40.10 92 VAL B O 1
ATOM 2230 N N . ILE B 1 100 ? 13.540 -38.157 -34.409 1.00 40.52 93 ILE B N 1
ATOM 2231 C CA . ILE B 1 100 ? 13.472 -36.954 -35.279 1.00 39.97 93 ILE B CA 1
ATOM 2232 C C . ILE B 1 100 ? 12.159 -36.236 -34.961 1.00 38.01 93 ILE B C 1
ATOM 2233 O O . ILE B 1 100 ? 11.084 -36.863 -34.993 1.00 33.83 93 ILE B O 1
ATOM 2238 N N . PHE B 1 101 ? 12.277 -34.957 -34.639 1.00 36.43 94 PHE B N 1
ATOM 2239 C CA . PHE B 1 101 ? 11.146 -34.047 -34.396 1.00 36.56 94 PHE B CA 1
ATOM 2240 C C . PHE B 1 101 ? 10.927 -33.273 -35.691 1.00 38.09 94 PHE B C 1
ATOM 2241 O O . PHE B 1 101 ? 11.891 -32.666 -36.164 1.00 38.74 94 PHE B O 1
ATOM 2249 N N . TYR B 1 102 ? 9.723 -33.351 -36.259 1.00 38.25 95 TYR B N 1
ATOM 2250 C CA . TYR B 1 102 ? 9.287 -32.581 -37.453 1.00 39.62 95 TYR B CA 1
ATOM 2251 C C . TYR B 1 102 ? 8.481 -31.397 -36.964 1.00 39.35 95 TYR B C 1
ATOM 2252 O O . TYR B 1 102 ? 7.366 -31.580 -36.475 1.00 40.17 95 TYR B O 1
ATOM 2261 N N . PRO B 1 103 ? 9.068 -30.181 -36.970 1.00 40.50 96 PRO B N 1
ATOM 2262 C CA . PRO B 1 103 ? 8.361 -28.998 -36.496 1.00 41.60 96 PRO B CA 1
ATOM 2263 C C . PRO B 1 103 ? 7.107 -28.796 -37.351 1.00 44.10 96 PRO B C 1
ATOM 2264 O O . PRO B 1 103 ? 7.163 -29.076 -38.534 1.00 45.45 96 PRO B O 1
ATOM 2268 N N . LYS B 1 104 ? 6.036 -28.275 -36.758 1.00 44.70 97 LYS B N 1
ATOM 2269 C CA . LYS B 1 104 ? 4.803 -27.927 -37.496 1.00 48.24 97 LYS B CA 1
ATOM 2270 C C . LYS B 1 104 ? 5.150 -26.870 -38.553 1.00 52.40 97 LYS B C 1
ATOM 2271 O O . LYS B 1 104 ? 4.600 -26.955 -39.665 1.00 51.95 97 LYS B O 1
ATOM 2277 N N . ASP B 1 105 ? 6.065 -25.946 -38.228 1.00 53.37 98 ASP B N 1
ATOM 2278 C CA . ASP B 1 105 ? 6.484 -24.824 -39.107 1.00 58.02 98 ASP B CA 1
ATOM 2279 C C . ASP B 1 105 ? 7.426 -25.351 -40.190 1.00 59.95 98 ASP B C 1
ATOM 2280 O O . ASP B 1 105 ? 8.513 -25.833 -39.885 1.00 60.06 98 ASP B O 1
ATOM 2285 N N . PRO B 1 106 ? 7.072 -25.249 -41.492 1.00 64.36 99 PRO B N 1
ATOM 2286 C CA . PRO B 1 106 ? 7.912 -25.802 -42.558 1.00 66.69 99 PRO B CA 1
ATOM 2287 C C . PRO B 1 106 ? 9.246 -25.067 -42.759 1.00 69.16 99 PRO B C 1
ATOM 2288 O O . PRO B 1 106 ? 10.108 -25.626 -43.413 1.00 69.41 99 PRO B O 1
ATOM 2292 N N . THR B 1 107 ? 9.361 -23.845 -42.220 1.00 70.92 100 THR B N 1
ATOM 2293 C CA . THR B 1 107 ? 10.594 -23.013 -42.215 1.00 73.07 100 THR B CA 1
ATOM 2294 C C . THR B 1 107 ? 11.689 -23.751 -41.432 1.00 69.95 100 THR B C 1
ATOM 2295 O O . THR B 1 107 ? 12.821 -23.823 -41.955 1.00 70.24 100 THR B O 1
ATOM 2299 N N . THR B 1 108 ? 11.352 -24.313 -40.261 1.00 65.64 101 THR B N 1
ATOM 2300 C CA . THR B 1 108 ? 12.301 -24.978 -39.327 1.00 61.42 101 THR B CA 1
ATOM 2301 C C . THR B 1 108 ? 12.514 -26.432 -39.759 1.00 59.89 101 THR B C 1
ATOM 2302 O O . THR B 1 108 ? 11.530 -27.201 -39.807 1.00 58.73 101 THR B O 1
ATOM 2306 N N . LYS B 1 109 ? 13.766 -26.775 -40.060 1.00 59.34 102 LYS B N 1
ATOM 2307 C CA . LYS B 1 109 ? 14.223 -28.133 -40.447 1.00 58.50 102 LYS B CA 1
ATOM 2308 C C . LYS B 1 109 ? 13.945 -29.112 -39.302 1.00 53.60 102 LYS B C 1
ATOM 2309 O O . LYS B 1 109 ? 13.980 -28.742 -38.133 1.00 50.29 102 LYS B O 1
ATOM 2315 N N . PRO B 1 110 ? 13.662 -30.402 -39.584 1.00 51.94 103 PRO B N 1
ATOM 2316 C CA . PRO B 1 110 ? 13.606 -31.416 -38.524 1.00 49.32 103 PRO B CA 1
ATOM 2317 C C . PRO B 1 110 ? 14.936 -31.532 -37.755 1.00 48.11 103 PRO B C 1
ATOM 2318 O O . PRO B 1 110 ? 15.964 -31.212 -38.333 1.00 47.07 103 PRO B O 1
ATOM 2322 N N . PHE B 1 111 ? 14.900 -31.998 -36.500 1.00 45.48 104 PHE B N 1
ATOM 2323 C CA . PHE B 1 111 ? 16.110 -32.244 -35.665 1.00 45.21 104 PHE B CA 1
ATOM 2324 C C . PHE B 1 111 ? 15.837 -33.316 -34.608 1.00 44.25 104 PHE B C 1
ATOM 2325 O O . PHE B 1 111 ? 14.663 -33.596 -34.307 1.00 43.01 104 PHE B O 1
ATOM 2333 N N . SER B 1 112 ? 16.909 -33.873 -34.037 1.00 45.17 105 SER B N 1
ATOM 2334 C CA . SER B 1 112 ? 16.853 -34.900 -32.970 1.00 45.72 105 SER B CA 1
ATOM 2335 C C . SER B 1 112 ? 16.340 -34.285 -31.664 1.00 45.12 105 SER B C 1
ATOM 2336 O O . SER B 1 112 ? 16.866 -33.215 -31.230 1.00 40.69 105 SER B O 1
ATOM 2339 N N . VAL B 1 113 ? 15.369 -34.954 -31.041 1.00 42.13 106 VAL B N 1
ATOM 2340 C CA . VAL B 1 113 ? 14.876 -34.588 -29.690 1.00 41.86 106 VAL B CA 1
ATOM 2341 C C . VAL B 1 113 ? 15.077 -35.788 -28.766 1.00 41.41 106 VAL B C 1
ATOM 2342 O O . VAL B 1 113 ? 15.172 -36.945 -29.270 1.00 41.14 106 VAL B O 1
ATOM 2346 N N . LEU B 1 114 ? 15.159 -35.501 -27.470 1.00 41.04 107 LEU B N 1
ATOM 2347 C CA . LEU B 1 114 ? 15.192 -36.510 -26.391 1.00 43.10 107 LEU B CA 1
ATOM 2348 C C . LEU B 1 114 ? 13.757 -36.944 -26.107 1.00 42.01 107 LEU B C 1
ATOM 2349 O O . LEU B 1 114 ? 12.858 -36.067 -25.975 1.00 41.23 107 LEU B O 1
ATOM 2354 N N . LEU B 1 115 ? 13.570 -38.251 -26.023 1.00 42.10 108 LEU B N 1
ATOM 2355 C CA . LEU B 1 115 ? 12.279 -38.906 -25.751 1.00 43.48 108 LEU B CA 1
ATOM 2356 C C . LEU B 1 115 ? 12.459 -39.765 -24.500 1.00 43.87 108 LEU B C 1
ATOM 2357 O O . LEU B 1 115 ? 13.407 -40.590 -24.472 1.00 44.27 108 LEU B O 1
ATOM 2362 N N . TYR B 1 116 ? 11.612 -39.539 -23.502 1.00 42.47 109 TYR B N 1
ATOM 2363 C CA . TYR B 1 116 ? 11.469 -40.407 -22.315 1.00 46.43 109 TYR B CA 1
ATOM 2364 C C . TYR B 1 116 ? 10.390 -41.427 -22.679 1.00 48.09 109 TYR B C 1
ATOM 2365 O O . TYR B 1 116 ? 9.363 -41.016 -23.248 1.00 48.75 109 TYR B O 1
ATOM 2374 N N . ILE B 1 117 ? 10.673 -42.704 -22.427 1.00 47.24 110 ILE B N 1
ATOM 2375 C CA . ILE B 1 117 ? 9.801 -43.858 -22.789 1.00 49.55 110 ILE B CA 1
ATOM 2376 C C . ILE B 1 117 ? 9.676 -44.754 -21.554 1.00 47.63 110 ILE B C 1
ATOM 2377 O O . ILE B 1 117 ? 10.722 -45.236 -21.112 1.00 45.86 110 ILE B O 1
ATOM 2382 N N . GLY B 1 118 ? 8.445 -44.992 -21.087 1.00 47.29 111 GLY B N 1
ATOM 2383 C CA . GLY B 1 118 ? 8.111 -45.973 -20.031 1.00 51.48 111 GLY B CA 1
ATOM 2384 C C . GLY B 1 118 ? 8.343 -47.402 -20.488 1.00 54.49 111 GLY B C 1
ATOM 2385 O O . GLY B 1 118 ? 8.065 -47.694 -21.667 1.00 53.34 111 GLY B O 1
ATOM 2386 N N . THR B 1 119 ? 8.867 -48.253 -19.599 1.00 57.92 112 THR B N 1
ATOM 2387 C CA . THR B 1 119 ? 9.126 -49.697 -19.849 1.00 63.05 112 THR B CA 1
ATOM 2388 C C . THR B 1 119 ? 7.905 -50.468 -19.352 1.00 64.84 112 THR B C 1
ATOM 2389 O O . THR B 1 119 ? 7.150 -49.904 -18.533 1.00 64.29 112 THR B O 1
ATOM 2393 N N . CYS B 1 120 ? 7.708 -51.686 -19.865 1.00 69.14 113 CYS B N 1
ATOM 2394 C CA . CYS B 1 120 ? 6.713 -52.682 -19.381 1.00 72.37 113 CYS B CA 1
ATOM 2395 C C . CYS B 1 120 ? 6.967 -52.996 -17.899 1.00 72.70 113 CYS B C 1
ATOM 2396 O O . CYS B 1 120 ? 5.982 -53.116 -17.142 1.00 71.15 113 CYS B O 1
ATOM 2399 N N . ASP B 1 121 ? 8.240 -53.133 -17.511 1.00 75.84 114 ASP B N 1
ATOM 2400 C CA . ASP B 1 121 ? 8.683 -53.473 -16.130 1.00 79.36 114 ASP B CA 1
ATOM 2401 C C . ASP B 1 121 ? 8.441 -52.278 -15.197 1.00 78.41 114 ASP B C 1
ATOM 2402 O O . ASP B 1 121 ? 8.541 -52.469 -13.972 1.00 82.00 114 ASP B O 1
ATOM 2407 N N . ASN B 1 122 ? 8.138 -51.092 -15.734 1.00 77.19 115 ASN B N 1
ATOM 2408 C CA . ASN B 1 122 ? 7.693 -49.932 -14.915 1.00 77.31 115 ASN B CA 1
ATOM 2409 C C . ASN B 1 122 ? 6.414 -50.325 -14.181 1.00 77.50 115 ASN B C 1
ATOM 2410 O O . ASN B 1 122 ? 5.437 -50.702 -14.817 1.00 78.47 115 ASN B O 1
ATOM 2415 N N . PRO B 1 123 ? 6.370 -50.244 -12.831 1.00 79.14 116 PRO B N 1
ATOM 2416 C CA . PRO B 1 123 ? 5.267 -50.818 -12.056 1.00 78.77 116 PRO B CA 1
ATOM 2417 C C . PRO B 1 123 ? 3.917 -50.099 -12.196 1.00 76.32 116 PRO B C 1
ATOM 2418 O O . PRO B 1 123 ? 2.934 -50.655 -11.748 1.00 74.96 116 PRO B O 1
ATOM 2422 N N . ASP B 1 124 ? 3.891 -48.909 -12.809 1.00 73.61 117 ASP B N 1
ATOM 2423 C CA . ASP B 1 124 ? 2.648 -48.126 -13.040 1.00 71.39 117 ASP B CA 1
ATOM 2424 C C . ASP B 1 124 ? 1.970 -48.595 -14.337 1.00 68.75 117 ASP B C 1
ATOM 2425 O O . ASP B 1 124 ? 0.726 -48.464 -14.420 1.00 66.13 117 ASP B O 1
ATOM 2430 N N . TYR B 1 125 ? 2.741 -49.129 -15.295 1.00 64.62 118 TYR B N 1
ATOM 2431 C CA . TYR B 1 125 ? 2.235 -49.624 -16.604 1.00 62.44 118 TYR B CA 1
ATOM 2432 C C . TYR B 1 125 ? 1.025 -50.542 -16.390 1.00 60.63 118 TYR B C 1
ATOM 2433 O O . TYR B 1 125 ? 1.161 -51.579 -15.704 1.00 62.39 118 TYR B O 1
ATOM 2442 N N . LEU B 1 126 ? -0.123 -50.164 -16.956 1.00 56.58 119 LEU B N 1
ATOM 2443 C CA . LEU B 1 126 ? -1.366 -50.981 -16.945 1.00 56.25 119 LEU B CA 1
ATOM 2444 C C . LEU B 1 126 ? -1.457 -51.792 -18.238 1.00 57.79 119 LEU B C 1
ATOM 2445 O O . LEU B 1 126 ? -1.774 -52.990 -18.157 1.00 59.61 119 LEU B O 1
ATOM 2450 N N . GLY B 1 127 ? -1.170 -51.170 -19.384 1.00 56.16 120 GLY B N 1
ATOM 2451 C CA . GLY B 1 127 ? -1.278 -51.827 -20.697 1.00 56.80 120 GLY B CA 1
ATOM 2452 C C . GLY B 1 127 ? -2.648 -51.605 -21.325 1.00 56.70 120 GLY B C 1
ATOM 2453 O O . GLY B 1 127 ? -3.437 -50.791 -20.847 1.00 54.81 120 GLY B O 1
ATOM 2454 N N . PRO B 1 128 ? -2.959 -52.299 -22.442 1.00 56.79 121 PRO B N 1
ATOM 2455 C CA . PRO B 1 128 ? -4.157 -51.995 -23.218 1.00 55.24 121 PRO B CA 1
ATOM 2456 C C . PRO B 1 128 ? -5.435 -52.486 -22.534 1.00 55.95 121 PRO B C 1
ATOM 2457 O O . PRO B 1 128 ? -5.387 -53.465 -21.819 1.00 56.85 121 PRO B O 1
ATOM 2461 N N . ALA B 1 129 ? -6.536 -51.779 -22.788 1.00 55.03 122 ALA B N 1
ATOM 2462 C CA . ALA B 1 129 ? -7.898 -52.103 -22.311 1.00 56.29 122 ALA B CA 1
ATOM 2463 C C . ALA B 1 129 ? -8.900 -51.424 -23.235 1.00 56.71 122 ALA B C 1
ATOM 2464 O O . ALA B 1 129 ? -8.550 -50.427 -23.858 1.00 54.44 122 ALA B O 1
ATOM 2466 N N . PRO B 1 130 ? -10.166 -51.910 -23.309 1.00 58.67 123 PRO B N 1
ATOM 2467 C CA . PRO B 1 130 ? -11.194 -51.287 -24.146 1.00 59.25 123 PRO B CA 1
ATOM 2468 C C . PRO B 1 130 ? -11.378 -49.797 -23.831 1.00 57.89 123 PRO B C 1
ATOM 2469 O O . PRO B 1 130 ? -11.160 -49.418 -22.694 1.00 56.38 123 PRO B O 1
ATOM 2473 N N . LEU B 1 131 ? -11.735 -48.990 -24.836 1.00 58.55 124 LEU B N 1
ATOM 2474 C CA . LEU B 1 131 ? -11.880 -47.522 -24.714 1.00 58.00 124 LEU B CA 1
ATOM 2475 C C . LEU B 1 131 ? -12.930 -47.207 -23.645 1.00 60.69 124 LEU B C 1
ATOM 2476 O O . LEU B 1 131 ? -12.678 -46.312 -22.812 1.00 54.63 124 LEU B O 1
ATOM 2478 N N . GLU B 1 132 ? -14.058 -47.928 -23.664 1.00 62.72 125 GLU B N 1
ATOM 2479 C CA . GLU B 1 132 ? -15.171 -47.728 -22.702 1.00 65.32 125 GLU B CA 1
ATOM 2480 C C . GLU B 1 132 ? -14.608 -47.873 -21.278 1.00 63.15 125 GLU B C 1
ATOM 2481 O O . GLU B 1 132 ? -14.804 -46.943 -20.483 1.00 62.71 125 GLU B O 1
ATOM 2487 N N . ASP B 1 133 ? -13.877 -48.962 -21.001 1.00 61.58 126 ASP B N 1
ATOM 2488 C CA . ASP B 1 133 ? -13.217 -49.252 -19.696 1.00 59.95 126 ASP B CA 1
ATOM 2489 C C . ASP B 1 133 ? -12.289 -48.090 -19.306 1.00 56.34 126 ASP B C 1
ATOM 2490 O O . ASP B 1 133 ? -12.353 -47.644 -18.137 1.00 56.66 126 ASP B O 1
ATOM 2495 N N . ILE B 1 134 ? -11.457 -47.628 -20.242 1.00 52.39 127 ILE B N 1
ATOM 2496 C CA . ILE B 1 134 ? -10.493 -46.514 -20.017 1.00 50.13 127 ILE B CA 1
ATOM 2497 C C . ILE B 1 134 ? -11.289 -45.254 -19.656 1.00 49.43 127 ILE B C 1
ATOM 2498 O O . ILE B 1 134 ? -10.968 -44.643 -18.621 1.00 46.99 127 ILE B O 1
ATOM 2503 N N . ALA B 1 135 ? -12.309 -44.894 -20.445 1.00 50.34 128 ALA B N 1
ATOM 2504 C CA . ALA B 1 135 ? -13.131 -43.687 -20.184 1.00 51.06 128 ALA B CA 1
ATOM 2505 C C . ALA B 1 135 ? -13.800 -43.783 -18.796 1.00 52.73 128 ALA B C 1
ATOM 2506 O O . ALA B 1 135 ? -13.935 -42.726 -18.128 1.00 50.92 128 ALA B O 1
ATOM 2508 N N . GLU B 1 136 ? -14.196 -44.991 -18.371 1.00 54.67 129 GLU B N 1
ATOM 2509 C CA . GLU B 1 136 ? -14.829 -45.254 -17.045 1.00 56.83 129 GLU B CA 1
ATOM 2510 C C . GLU B 1 136 ? -13.816 -45.012 -15.918 1.00 54.61 129 GLU B C 1
ATOM 2511 O O . GLU B 1 136 ? -14.206 -44.421 -14.889 1.00 52.37 129 GLU B O 1
ATOM 2517 N N . GLN B 1 137 ? -12.577 -45.480 -16.098 1.00 52.85 130 GLN B N 1
ATOM 2518 C CA . GLN B 1 137 ? -11.494 -45.355 -15.092 1.00 51.31 130 GLN B CA 1
ATOM 2519 C C . GLN B 1 137 ? -11.134 -43.873 -14.948 1.00 49.51 130 GLN B C 1
ATOM 2520 O O . GLN B 1 137 ? -10.897 -43.427 -13.807 1.00 49.05 130 GLN B O 1
ATOM 2526 N N . ILE B 1 138 ? -11.123 -43.136 -16.062 1.00 47.63 131 ILE B N 1
ATOM 2527 C CA . ILE B 1 138 ? -10.751 -41.690 -16.091 1.00 45.80 131 ILE B CA 1
ATOM 2528 C C . ILE B 1 138 ? -11.849 -40.903 -15.375 1.00 48.14 131 ILE B C 1
ATOM 2529 O O . ILE B 1 138 ? -11.521 -40.028 -14.543 1.00 45.47 131 ILE B O 1
ATOM 2534 N N . PHE B 1 139 ? -13.106 -41.205 -15.691 1.00 48.74 132 PHE B N 1
ATOM 2535 C CA . PHE B 1 139 ? -14.274 -40.502 -15.123 1.00 51.22 132 PHE B CA 1
ATOM 2536 C C . PHE B 1 139 ? -14.176 -40.529 -13.586 1.00 49.01 132 PHE B C 1
ATOM 2537 O O . PHE B 1 139 ? -14.373 -39.483 -12.983 1.00 48.22 132 PHE B O 1
ATOM 2545 N N . ASN B 1 140 ? -13.793 -41.670 -13.009 1.00 46.62 133 ASN B N 1
ATOM 2546 C CA . ASN B 1 140 ? -13.865 -41.970 -11.560 1.00 47.73 133 ASN B CA 1
ATOM 2547 C C . ASN B 1 140 ? -12.555 -41.658 -10.828 1.00 44.88 133 ASN B C 1
ATOM 2548 O O . ASN B 1 140 ? -12.603 -41.624 -9.596 1.00 44.10 133 ASN B O 1
ATOM 2553 N N . ALA B 1 141 ? -11.437 -41.448 -11.517 1.00 41.99 134 ALA B N 1
ATOM 2554 C CA . ALA B 1 141 ? -10.113 -41.359 -10.851 1.00 40.98 134 ALA B CA 1
ATOM 2555 C C . ALA B 1 141 ? -9.774 -39.901 -10.516 1.00 40.48 134 ALA B C 1
ATOM 2556 O O . ALA B 1 141 ? -10.209 -38.982 -11.216 1.00 42.98 134 ALA B O 1
ATOM 2558 N N . ALA B 1 142 ? -9.040 -39.706 -9.432 1.00 40.64 135 ALA B N 1
ATOM 2559 C CA . ALA B 1 142 ? -8.570 -38.398 -8.940 1.00 39.94 135 ALA B CA 1
ATOM 2560 C C . ALA B 1 142 ? -7.405 -38.676 -8.002 1.00 40.45 135 ALA B C 1
ATOM 2561 O O . ALA B 1 142 ? -7.494 -39.643 -7.191 1.00 40.67 135 ALA B O 1
ATOM 2563 N N . GLY B 1 143 ? -6.345 -37.893 -8.154 1.00 38.70 136 GLY B N 1
ATOM 2564 C CA . GLY B 1 143 ? -5.087 -38.081 -7.428 1.00 39.16 136 GLY B CA 1
ATOM 2565 C C . GLY B 1 143 ? -4.591 -36.741 -6.904 1.00 39.22 136 GLY B C 1
ATOM 2566 O O . GLY B 1 143 ? -5.232 -35.707 -7.085 1.00 40.19 136 GLY B O 1
ATOM 2567 N N . PRO B 1 144 ? -3.384 -36.721 -6.321 1.00 39.55 137 PRO B N 1
ATOM 2568 C CA . PRO B 1 144 ? -2.822 -35.505 -5.731 1.00 40.23 137 PRO B CA 1
ATOM 2569 C C . PRO B 1 144 ? -2.679 -34.293 -6.670 1.00 40.52 137 PRO B C 1
ATOM 2570 O O . PRO B 1 144 ? -2.643 -33.212 -6.147 1.00 40.90 137 PRO B O 1
ATOM 2574 N N . SER B 1 145 ? -2.589 -34.482 -7.997 1.00 41.80 138 SER B N 1
ATOM 2575 C CA . SER B 1 145 ? -2.546 -33.356 -8.972 1.00 43.56 138 SER B CA 1
ATOM 2576 C C . SER B 1 145 ? -3.956 -32.926 -9.405 1.00 45.53 138 SER B C 1
ATOM 2577 O O . SER B 1 145 ? -4.078 -31.781 -9.886 1.00 49.68 138 SER B O 1
ATOM 2580 N N . GLY B 1 146 ? -4.983 -33.758 -9.187 1.00 47.07 139 GLY B N 1
ATOM 2581 C CA . GLY B 1 146 ? -6.406 -33.414 -9.400 1.00 45.50 139 GLY B CA 1
ATOM 2582 C C . GLY B 1 146 ? -7.157 -34.523 -10.126 1.00 44.39 139 GLY B C 1
ATOM 2583 O O . GLY B 1 146 ? -6.669 -35.664 -10.151 1.00 41.45 139 GLY B O 1
ATOM 2584 N N . ARG B 1 147 ? -8.287 -34.198 -10.751 1.00 44.79 140 ARG B N 1
ATOM 2585 C CA . ARG B 1 147 ? -9.166 -35.185 -11.448 1.00 46.04 140 ARG B CA 1
ATOM 2586 C C . ARG B 1 147 ? -8.466 -35.761 -12.676 1.00 43.68 140 ARG B C 1
ATOM 2587 O O . ARG B 1 147 ? -7.764 -35.002 -13.364 1.00 44.88 140 ARG B O 1
ATOM 2595 N N . ASN B 1 148 ? -8.698 -37.044 -12.971 1.00 42.68 141 ASN B N 1
ATOM 2596 C CA . ASN B 1 148 ? -8.196 -37.698 -14.203 1.00 41.20 141 ASN B CA 1
ATOM 2597 C C . ASN B 1 148 ? -8.854 -37.014 -15.406 1.00 41.06 141 ASN B C 1
ATOM 2598 O O . ASN B 1 148 ? -8.179 -36.842 -16.426 1.00 37.64 141 ASN B O 1
ATOM 2603 N N . THR B 1 149 ? -10.104 -36.578 -15.255 1.00 42.06 142 THR B N 1
ATOM 2604 C CA . THR B 1 149 ? -10.891 -35.955 -16.345 1.00 43.90 142 THR B CA 1
ATOM 2605 C C . THR B 1 149 ? -10.214 -34.646 -16.749 1.00 44.60 142 THR B C 1
ATOM 2606 O O . THR B 1 149 ? -10.122 -34.420 -17.962 1.00 44.93 142 THR B O 1
ATOM 2610 N N . GLU B 1 150 ? -9.724 -33.863 -15.780 1.00 44.95 143 GLU B N 1
ATOM 2611 C CA . GLU B 1 150 ? -9.011 -32.578 -15.999 1.00 46.58 143 GLU B CA 1
ATOM 2612 C C . GLU B 1 150 ? -7.750 -32.803 -16.844 1.00 45.68 143 GLU B C 1
ATOM 2613 O O . GLU B 1 150 ? -7.506 -31.977 -17.753 1.00 45.72 143 GLU B O 1
ATOM 2619 N N . TYR B 1 151 ? -6.982 -33.866 -16.550 1.00 41.78 144 TYR B N 1
ATOM 2620 C CA . TYR B 1 151 ? -5.768 -34.262 -17.306 1.00 39.28 144 TYR B CA 1
ATOM 2621 C C . TYR B 1 151 ? -6.192 -34.590 -18.744 1.00 39.42 144 TYR B C 1
ATOM 2622 O O . TYR B 1 151 ? -5.494 -34.148 -19.652 1.00 38.93 144 TYR B O 1
ATOM 2631 N N . LEU B 1 152 ? -7.267 -35.364 -18.937 1.00 40.44 145 LEU B N 1
ATOM 2632 C CA . LEU B 1 152 ? -7.711 -35.783 -20.291 1.00 42.13 145 LEU B CA 1
ATOM 2633 C C . LEU B 1 152 ? -8.138 -34.531 -21.063 1.00 43.88 145 LEU B C 1
ATOM 2634 O O . LEU B 1 152 ? -7.605 -34.314 -22.157 1.00 44.53 145 LEU B O 1
ATOM 2639 N N . PHE B 1 153 ? -9.024 -33.715 -20.480 1.00 45.20 146 PHE B N 1
ATOM 2640 C CA . PHE B 1 153 ? -9.577 -32.489 -21.115 1.00 47.44 146 PHE B CA 1
ATOM 2641 C C . PHE B 1 153 ? -8.463 -31.482 -21.426 1.00 48.07 146 PHE B C 1
ATOM 2642 O O . PHE B 1 153 ? -8.547 -30.814 -22.487 1.00 49.12 146 PHE B O 1
ATOM 2650 N N . GLU B 1 154 ? -7.443 -31.357 -20.574 1.00 47.05 147 GLU B N 1
ATOM 2651 C CA . GLU B 1 154 ? -6.359 -30.370 -20.832 1.00 47.78 147 GLU B CA 1
ATOM 2652 C C . GLU B 1 154 ? -5.508 -30.862 -22.010 1.00 47.32 147 GLU B C 1
ATOM 2653 O O . GLU B 1 154 ? -5.150 -30.036 -22.887 1.00 47.71 147 GLU B O 1
ATOM 2659 N N . LEU B 1 155 ? -5.188 -32.156 -22.051 1.00 46.19 148 LEU B N 1
ATOM 2660 C CA . LEU B 1 155 ? -4.408 -32.726 -23.175 1.00 45.83 148 LEU B CA 1
ATOM 2661 C C . LEU B 1 155 ? -5.214 -32.608 -24.482 1.00 46.79 148 LEU B C 1
ATOM 2662 O O . LEU B 1 155 ? -4.610 -32.244 -25.491 1.00 45.40 148 LEU B O 1
ATOM 2667 N N . ALA B 1 156 ? -6.513 -32.925 -24.477 1.00 47.61 149 ALA B N 1
ATOM 2668 C CA . ALA B 1 156 ? -7.381 -32.819 -25.677 1.00 51.65 149 ALA B CA 1
ATOM 2669 C C . ALA B 1 156 ? -7.464 -31.352 -26.122 1.00 52.82 149 ALA B C 1
ATOM 2670 O O . ALA B 1 156 ? -7.405 -31.101 -27.348 1.00 53.60 149 ALA B O 1
ATOM 2672 N N . ASN B 1 157 ? -7.556 -30.419 -25.168 1.00 52.94 150 ASN B N 1
ATOM 2673 C CA . ASN B 1 157 ? -7.656 -28.961 -25.443 1.00 56.03 150 ASN B CA 1
ATOM 2674 C C . ASN B 1 157 ? -6.360 -28.491 -26.116 1.00 54.62 150 ASN B C 1
ATOM 2675 O O . ASN B 1 157 ? -6.450 -27.755 -27.108 1.00 55.04 150 ASN B O 1
ATOM 2680 N N . SER B 1 158 ? -5.207 -28.920 -25.605 1.00 51.12 151 SER B N 1
ATOM 2681 C CA . SER B 1 158 ? -3.855 -28.494 -26.050 1.00 50.26 151 SER B CA 1
ATOM 2682 C C . SER B 1 158 ? -3.564 -28.997 -27.469 1.00 49.26 151 SER B C 1
ATOM 2683 O O . SER B 1 158 ? -3.088 -28.192 -28.281 1.00 51.41 151 SER B O 1
ATOM 2686 N N . ILE B 1 159 ? -3.822 -30.278 -27.741 1.00 46.18 152 ILE B N 1
ATOM 2687 C CA . ILE B 1 159 ? -3.668 -30.914 -29.084 1.00 46.88 152 ILE B CA 1
ATOM 2688 C C . ILE B 1 159 ? -4.615 -30.234 -30.088 1.00 50.73 152 ILE B C 1
ATOM 2689 O O . ILE B 1 159 ? -4.159 -29.931 -31.216 1.00 51.85 152 ILE B O 1
ATOM 2694 N N . ARG B 1 160 ? -5.875 -30.006 -29.711 1.00 54.12 153 ARG B N 1
ATOM 2695 C CA . ARG B 1 160 ? -6.894 -29.349 -30.576 1.00 59.24 153 ARG B CA 1
ATOM 2696 C C . ARG B 1 160 ? -6.409 -27.955 -30.985 1.00 62.10 153 ARG B C 1
ATOM 2697 O O . ARG B 1 160 ? -6.543 -27.613 -32.166 1.00 64.13 153 ARG B O 1
ATOM 2705 N N . ASN B 1 161 ? -5.909 -27.179 -30.022 1.00 63.20 154 ASN B N 1
ATOM 2706 C CA . ASN B 1 161 ? -5.399 -25.794 -30.208 1.00 66.90 154 ASN B CA 1
ATOM 2707 C C . ASN B 1 161 ? -4.285 -25.788 -31.267 1.00 68.30 154 ASN B C 1
ATOM 2708 O O . ASN B 1 161 ? -4.220 -24.800 -32.038 1.00 66.61 154 ASN B O 1
ATOM 2713 N N . LEU B 1 162 ? -3.473 -26.855 -31.333 1.00 67.85 155 LEU B N 1
ATOM 2714 C CA . LEU B 1 162 ? -2.200 -26.906 -32.111 1.00 69.90 155 LEU B CA 1
ATOM 2715 C C . LEU B 1 162 ? -2.341 -27.657 -33.444 1.00 71.79 155 LEU B C 1
ATOM 2716 O O . LEU B 1 162 ? -1.445 -27.464 -34.289 1.00 76.41 155 LEU B O 1
ATOM 2721 N N . VAL B 1 163 ? -3.382 -28.478 -33.640 1.00 72.36 156 VAL B N 1
ATOM 2722 C CA . VAL B 1 163 ? -3.601 -29.269 -34.895 1.00 71.99 156 VAL B CA 1
ATOM 2723 C C . VAL B 1 163 ? -5.062 -29.717 -34.974 1.00 73.66 156 VAL B C 1
ATOM 2724 O O . VAL B 1 163 ? -5.757 -29.717 -33.963 1.00 75.50 156 VAL B O 1
ATOM 2728 N N . PRO B 1 164 ? -5.578 -30.134 -36.160 1.00 74.15 157 PRO B N 1
ATOM 2729 C CA . PRO B 1 164 ? -6.936 -30.675 -36.262 1.00 74.89 157 PRO B CA 1
ATOM 2730 C C . PRO B 1 164 ? -7.124 -31.971 -35.456 1.00 72.45 157 PRO B C 1
ATOM 2731 O O . PRO B 1 164 ? -6.137 -32.587 -35.079 1.00 72.59 157 PRO B O 1
ATOM 2735 N N . GLU B 1 165 ? -8.377 -32.367 -35.231 1.00 73.42 158 GLU B N 1
ATOM 2736 C CA . GLU B 1 165 ? -8.741 -33.477 -34.309 1.00 74.34 158 GLU B CA 1
ATOM 2737 C C . GLU B 1 165 ? -8.302 -34.821 -34.905 1.00 75.39 158 GLU B C 1
ATOM 2738 O O . GLU B 1 165 ? -8.083 -35.764 -34.122 1.00 71.06 158 GLU B O 1
ATOM 2744 N N . GLU B 1 166 ? -8.158 -34.897 -36.231 1.00 76.90 159 GLU B N 1
ATOM 2745 C CA . GLU B 1 166 ? -7.685 -36.105 -36.960 1.00 78.87 159 GLU B CA 1
ATOM 2746 C C . GLU B 1 166 ? -6.326 -36.556 -36.403 1.00 75.37 159 GLU B C 1
ATOM 2747 O O . GLU B 1 166 ? -6.011 -37.762 -36.518 1.00 76.90 159 GLU B O 1
ATOM 2753 N N . ALA B 1 167 ? -5.568 -35.627 -35.807 1.00 72.93 160 ALA B N 1
ATOM 2754 C CA . ALA B 1 167 ? -4.159 -35.797 -35.386 1.00 68.19 160 ALA B CA 1
ATOM 2755 C C . ALA B 1 167 ? -4.002 -36.859 -34.284 1.00 62.94 160 ALA B C 1
ATOM 2756 O O . ALA B 1 167 ? -2.882 -37.399 -34.180 1.00 59.71 160 ALA B O 1
ATOM 2758 N N . ASP B 1 168 ? -5.040 -37.160 -33.488 1.00 59.78 161 ASP B N 1
ATOM 2759 C CA . ASP B 1 168 ? -4.950 -38.167 -32.390 1.00 56.53 161 ASP B CA 1
ATOM 2760 C C . ASP B 1 168 ? -6.338 -38.761 -32.107 1.00 58.18 161 ASP B C 1
ATOM 2761 O O . ASP B 1 168 ? -7.021 -38.266 -31.188 1.00 54.49 161 ASP B O 1
ATOM 2766 N N . GLU B 1 169 ? -6.723 -39.804 -32.852 1.00 57.66 162 GLU B N 1
ATOM 2767 C CA . GLU B 1 169 ? -8.068 -40.437 -32.769 1.00 60.57 162 GLU B CA 1
ATOM 2768 C C . GLU B 1 169 ? -8.284 -41.059 -31.379 1.00 57.80 162 GLU B C 1
ATOM 2769 O O . GLU B 1 169 ? -9.426 -40.993 -30.889 1.00 56.96 162 GLU B O 1
ATOM 2775 N N . HIS B 1 170 ? -7.237 -41.634 -30.771 1.00 54.29 163 HIS B N 1
ATOM 2776 C CA . HIS B 1 170 ? -7.267 -42.277 -29.428 1.00 52.94 163 HIS B CA 1
ATOM 2777 C C . HIS B 1 170 ? -7.630 -41.231 -28.364 1.00 53.06 163 HIS B C 1
ATOM 2778 O O . HIS B 1 170 ? -8.609 -41.439 -27.625 1.00 51.91 163 HIS B O 1
ATOM 2785 N N . LEU B 1 171 ? -6.869 -40.132 -28.311 1.00 52.96 164 LEU B N 1
ATOM 2786 C CA . LEU B 1 171 ? -7.091 -38.985 -27.389 1.00 51.66 164 LEU B CA 1
ATOM 2787 C C . LEU B 1 171 ? -8.526 -38.451 -27.515 1.00 54.20 164 LEU B C 1
ATOM 2788 O O . LEU B 1 171 ? -9.190 -38.279 -26.472 1.00 54.38 164 LEU B O 1
ATOM 2793 N N . PHE B 1 172 ? -9.005 -38.182 -28.730 1.00 56.32 165 PHE B N 1
ATOM 2794 C CA . PHE B 1 172 ? -10.305 -37.488 -28.947 1.00 58.81 165 PHE B CA 1
ATOM 2795 C C . PHE B 1 172 ? -11.487 -38.439 -28.770 1.00 59.82 165 PHE B C 1
ATOM 2796 O O . PHE B 1 172 ? -12.550 -37.943 -28.365 1.00 61.79 165 PHE B O 1
ATOM 2804 N N . ALA B 1 173 ? -11.328 -39.731 -29.069 1.00 58.52 166 ALA B N 1
ATOM 2805 C CA . ALA B 1 173 ? -12.366 -40.750 -28.787 1.00 59.94 166 ALA B CA 1
ATOM 2806 C C . ALA B 1 173 ? -12.588 -40.790 -27.271 1.00 58.40 166 ALA B C 1
ATOM 2807 O O . ALA B 1 173 ? -13.752 -40.694 -26.834 1.00 59.46 166 ALA B O 1
ATOM 2809 N N . LEU B 1 174 ? -11.504 -40.900 -26.498 1.00 57.18 167 LEU B N 1
ATOM 2810 C CA . LEU B 1 174 ? -11.553 -40.921 -25.011 1.00 56.14 167 LEU B CA 1
ATOM 2811 C C . LEU B 1 174 ? -12.181 -39.618 -24.498 1.00 55.64 167 LEU B C 1
ATOM 2812 O O . LEU B 1 174 ? -13.022 -39.697 -23.582 1.00 57.40 167 LEU B O 1
ATOM 2817 N N . GLU B 1 175 ? -11.810 -38.465 -25.063 1.00 53.73 168 GLU B N 1
ATOM 2818 C CA . GLU B 1 175 ? -12.383 -37.159 -24.644 1.00 55.15 168 GLU B CA 1
ATOM 2819 C C . GLU B 1 175 ? -13.914 -37.207 -24.759 1.00 58.13 168 GLU B C 1
ATOM 2820 O O . GLU B 1 175 ? -14.584 -36.701 -23.843 1.00 58.92 168 GLU B O 1
ATOM 2826 N N . LYS B 1 176 ? -14.433 -37.781 -25.849 1.00 60.52 169 LYS B N 1
ATOM 2827 C CA . LYS B 1 176 ? -15.885 -37.825 -26.170 1.00 64.51 169 LYS B CA 1
ATOM 2828 C C . LYS B 1 176 ? -16.574 -38.863 -25.265 1.00 64.81 169 LYS B C 1
ATOM 2829 O O . LYS B 1 176 ? -17.659 -38.547 -24.740 1.00 68.71 169 LYS B O 1
ATOM 2835 N N . LEU B 1 177 ? -15.964 -40.039 -25.073 1.00 63.47 170 LEU B N 1
ATOM 2836 C CA . LEU B 1 177 ? -16.463 -41.149 -24.206 1.00 65.32 170 LEU B CA 1
ATOM 2837 C C . LEU B 1 177 ? -16.622 -40.678 -22.752 1.00 64.56 170 LEU B C 1
ATOM 2838 O O . LEU B 1 177 ? -17.551 -41.162 -22.066 1.00 66.21 170 LEU B O 1
ATOM 2843 N N . VAL B 1 178 ? -15.722 -39.810 -22.279 1.00 61.77 171 VAL B N 1
ATOM 2844 C CA . VAL B 1 178 ? -15.748 -39.247 -20.893 1.00 61.03 171 VAL B CA 1
ATOM 2845 C C . VAL B 1 178 ? -16.749 -38.086 -20.837 1.00 64.97 171 VAL B C 1
ATOM 2846 O O . VAL B 1 178 ? -17.538 -38.047 -19.883 1.00 63.73 171 VAL B O 1
ATOM 2850 N N . LYS B 1 179 ? -16.688 -37.169 -21.808 1.00 69.77 172 LYS B N 1
ATOM 2851 C CA . LYS B 1 179 ? -17.578 -35.980 -21.904 1.00 73.13 172 LYS B CA 1
ATOM 2852 C C . LYS B 1 179 ? -19.036 -36.450 -21.951 1.00 78.41 172 LYS B C 1
ATOM 2853 O O . LYS B 1 179 ? -19.910 -35.703 -21.466 1.00 80.71 172 LYS B O 1
ATOM 2859 N N . GLU B 1 180 ? -19.273 -37.660 -22.474 1.00 80.80 173 GLU B N 1
ATOM 2860 C CA . GLU B 1 180 ? -20.601 -38.332 -22.538 1.00 84.69 173 GLU B CA 1
ATOM 2861 C C . GLU B 1 180 ? -21.192 -38.486 -21.129 1.00 86.95 173 GLU B C 1
ATOM 2862 O O . GLU B 1 180 ? -22.379 -38.832 -21.030 1.00 88.47 173 GLU B O 1
ATOM 2868 N N . ARG B 1 181 ? -20.401 -38.250 -20.076 1.00 87.70 174 ARG B N 1
ATOM 2869 C CA . ARG B 1 181 ? -20.861 -38.304 -18.662 1.00 89.98 174 ARG B CA 1
ATOM 2870 C C . ARG B 1 181 ? -20.557 -36.974 -17.969 1.00 88.77 174 ARG B C 1
ATOM 2871 O O . ARG B 1 181 ? -19.466 -36.442 -18.123 1.00 85.21 174 ARG B O 1
ATOM 2879 N N . HIS C 1 7 ? 21.808 -41.236 -13.422 1.00 66.74 0 HIS C N 1
ATOM 2880 C CA . HIS C 1 7 ? 21.807 -42.196 -12.277 1.00 66.64 0 HIS C CA 1
ATOM 2881 C C . HIS C 1 7 ? 23.111 -42.998 -12.294 1.00 64.84 0 HIS C C 1
ATOM 2882 O O . HIS C 1 7 ? 23.549 -43.385 -13.388 1.00 63.18 0 HIS C O 1
ATOM 2884 N N . MET C 1 8 ? 23.708 -43.222 -11.121 1.00 65.15 1 MET C N 1
ATOM 2885 C CA . MET C 1 8 ? 24.899 -44.081 -10.942 1.00 64.09 1 MET C CA 1
ATOM 2886 C C . MET C 1 8 ? 24.471 -45.554 -11.025 1.00 62.54 1 MET C C 1
ATOM 2887 O O . MET C 1 8 ? 23.621 -45.977 -10.207 1.00 62.60 1 MET C O 1
ATOM 2889 N N . TRP C 1 9 ? 25.023 -46.305 -11.981 1.00 61.10 2 TRP C N 1
ATOM 2890 C CA . TRP C 1 9 ? 24.829 -47.776 -12.102 1.00 60.44 2 TRP C CA 1
ATOM 2891 C C . TRP C 1 9 ? 26.081 -48.500 -11.596 1.00 61.34 2 TRP C C 1
ATOM 2892 O O . TRP C 1 9 ? 27.194 -48.085 -11.997 1.00 62.92 2 TRP C O 1
ATOM 2903 N N . VAL C 1 10 ? 25.898 -49.551 -10.787 1.00 61.27 3 VAL C N 1
ATOM 2904 C CA . VAL C 1 10 ? 26.988 -50.408 -10.226 1.00 61.22 3 VAL C CA 1
ATOM 2905 C C . VAL C 1 10 ? 26.883 -51.808 -10.839 1.00 60.34 3 VAL C C 1
ATOM 2906 O O . VAL C 1 10 ? 25.774 -52.379 -10.846 1.00 59.99 3 VAL C O 1
ATOM 2910 N N . PHE C 1 11 ? 28.012 -52.344 -11.308 1.00 59.74 4 PHE C N 1
ATOM 2911 C CA . PHE C 1 11 ? 28.098 -53.686 -11.933 1.00 58.96 4 PHE C CA 1
ATOM 2912 C C . PHE C 1 11 ? 28.439 -54.731 -10.866 1.00 59.45 4 PHE C C 1
ATOM 2913 O O . PHE C 1 11 ? 29.526 -54.632 -10.257 1.00 58.85 4 PHE C O 1
ATOM 2921 N N . GLY C 1 12 ? 27.538 -55.701 -10.672 1.00 59.28 5 GLY C N 1
ATOM 2922 C CA . GLY C 1 12 ? 27.706 -56.830 -9.740 1.00 60.12 5 GLY C CA 1
ATOM 2923 C C . GLY C 1 12 ? 28.249 -58.048 -10.453 1.00 59.49 5 GLY C C 1
ATOM 2924 O O . GLY C 1 12 ? 27.575 -58.515 -11.397 1.00 60.01 5 GLY C O 1
ATOM 2925 N N . TYR C 1 13 ? 29.404 -58.548 -10.008 1.00 59.24 6 TYR C N 1
ATOM 2926 C CA . TYR C 1 13 ? 30.142 -59.681 -10.630 1.00 60.53 6 TYR C CA 1
ATOM 2927 C C . TYR C 1 13 ? 30.264 -60.864 -9.653 1.00 60.90 6 TYR C C 1
ATOM 2928 O O . TYR C 1 13 ? 30.695 -61.951 -10.093 1.00 59.24 6 TYR C O 1
ATOM 2937 N N . GLY C 1 14 ? 29.901 -60.671 -8.379 1.00 62.26 7 GLY C N 1
ATOM 2938 C CA . GLY C 1 14 ? 29.954 -61.718 -7.340 1.00 64.57 7 GLY C CA 1
ATOM 2939 C C . GLY C 1 14 ? 28.632 -61.838 -6.601 1.00 67.39 7 GLY C C 1
ATOM 2940 O O . GLY C 1 14 ? 27.580 -61.921 -7.276 1.00 66.55 7 GLY C O 1
ATOM 2941 N N . SER C 1 15 ? 28.694 -61.799 -5.263 1.00 69.46 8 SER C N 1
ATOM 2942 C CA . SER C 1 15 ? 27.559 -61.955 -4.312 1.00 72.42 8 SER C CA 1
ATOM 2943 C C . SER C 1 15 ? 26.399 -61.020 -4.672 1.00 74.64 8 SER C C 1
ATOM 2944 O O . SER C 1 15 ? 25.240 -61.401 -4.416 1.00 76.05 8 SER C O 1
ATOM 2947 N N . LEU C 1 16 ? 26.694 -59.840 -5.227 1.00 76.93 9 LEU C N 1
ATOM 2948 C CA . LEU C 1 16 ? 25.674 -58.814 -5.576 1.00 79.47 9 LEU C CA 1
ATOM 2949 C C . LEU C 1 16 ? 24.592 -59.434 -6.467 1.00 80.29 9 LEU C C 1
ATOM 2950 O O . LEU C 1 16 ? 23.402 -59.223 -6.172 1.00 82.44 9 LEU C O 1
ATOM 2955 N N . ILE C 1 17 ? 24.997 -60.195 -7.487 1.00 80.55 10 ILE C N 1
ATOM 2956 C CA . ILE C 1 17 ? 24.114 -60.683 -8.591 1.00 83.32 10 ILE C CA 1
ATOM 2957 C C . ILE C 1 17 ? 22.869 -61.360 -7.998 1.00 86.48 10 ILE C C 1
ATOM 2958 O O . ILE C 1 17 ? 21.761 -61.047 -8.468 1.00 87.71 10 ILE C O 1
ATOM 2963 N N . TRP C 1 18 ? 23.045 -62.237 -7.004 1.00 89.85 11 TRP C N 1
ATOM 2964 C CA . TRP C 1 18 ? 21.969 -63.071 -6.401 1.00 93.96 11 TRP C CA 1
ATOM 2965 C C . TRP C 1 18 ? 21.436 -62.415 -5.120 1.00 95.32 11 TRP C C 1
ATOM 2966 O O . TRP C 1 18 ? 20.206 -62.456 -4.916 1.00 96.75 11 TRP C O 1
ATOM 2977 N N . LYS C 1 19 ? 22.322 -61.844 -4.294 1.00 95.23 12 LYS C N 1
ATOM 2978 C CA . LYS C 1 19 ? 21.975 -61.267 -2.965 1.00 96.61 12 LYS C CA 1
ATOM 2979 C C . LYS C 1 19 ? 22.191 -59.749 -2.978 1.00 95.94 12 LYS C C 1
ATOM 2980 O O . LYS C 1 19 ? 23.343 -59.316 -3.171 1.00 95.13 12 LYS C O 1
ATOM 2986 N N . VAL C 1 20 ? 21.114 -58.989 -2.759 1.00 96.84 13 VAL C N 1
ATOM 2987 C CA . VAL C 1 20 ? 21.113 -57.503 -2.605 1.00 96.44 13 VAL C CA 1
ATOM 2988 C C . VAL C 1 20 ? 20.246 -57.148 -1.389 1.00 99.43 13 VAL C C 1
ATOM 2989 O O . VAL C 1 20 ? 19.126 -57.694 -1.285 1.00 100.08 13 VAL C O 1
ATOM 2993 N N . ASP C 1 21 ? 20.754 -56.282 -0.504 1.00 99.92 14 ASP C N 1
ATOM 2994 C CA . ASP C 1 21 ? 20.002 -55.706 0.645 1.00 102.02 14 ASP C CA 1
ATOM 2995 C C . ASP C 1 21 ? 19.619 -54.254 0.320 1.00 102.33 14 ASP C C 1
ATOM 2996 O O . ASP C 1 21 ? 18.505 -53.844 0.707 1.00 105.58 14 ASP C O 1
ATOM 3001 N N . PHE C 1 22 ? 20.501 -53.511 -0.363 1.00 99.28 15 PHE C N 1
ATOM 3002 C CA . PHE C 1 22 ? 20.309 -52.077 -0.718 1.00 98.50 15 PHE C CA 1
ATOM 3003 C C . PHE C 1 22 ? 19.181 -51.942 -1.740 1.00 96.53 15 PHE C C 1
ATOM 3004 O O . PHE C 1 22 ? 18.937 -52.857 -2.526 1.00 95.43 15 PHE C O 1
ATOM 3012 N N . PRO C 1 23 ? 18.468 -50.791 -1.770 1.00 95.14 16 PRO C N 1
ATOM 3013 C CA . PRO C 1 23 ? 17.358 -50.596 -2.700 1.00 93.55 16 PRO C CA 1
ATOM 3014 C C . PRO C 1 23 ? 17.855 -50.159 -4.084 1.00 89.02 16 PRO C C 1
ATOM 3015 O O . PRO C 1 23 ? 18.551 -49.160 -4.169 1.00 88.49 16 PRO C O 1
ATOM 3019 N N . TYR C 1 24 ? 17.500 -50.920 -5.122 1.00 84.85 17 TYR C N 1
ATOM 3020 C CA . TYR C 1 24 ? 17.830 -50.619 -6.537 1.00 81.18 17 TYR C CA 1
ATOM 3021 C C . TYR C 1 24 ? 16.530 -50.290 -7.277 1.00 81.70 17 TYR C C 1
ATOM 3022 O O . TYR C 1 24 ? 15.489 -50.923 -6.994 1.00 82.55 17 TYR C O 1
ATOM 3031 N N . GLN C 1 25 ? 16.597 -49.297 -8.170 1.00 79.59 18 GLN C N 1
ATOM 3032 C CA . GLN C 1 25 ? 15.438 -48.757 -8.930 1.00 80.07 18 GLN C CA 1
ATOM 3033 C C . GLN C 1 25 ? 15.275 -49.544 -10.235 1.00 77.43 18 GLN C C 1
ATOM 3034 O O . GLN C 1 25 ? 14.128 -49.682 -10.696 1.00 78.28 18 GLN C O 1
ATOM 3040 N N . ASP C 1 26 ? 16.378 -50.063 -10.782 1.00 74.36 19 ASP C N 1
ATOM 3041 C CA . ASP C 1 26 ? 16.403 -50.818 -12.064 1.00 72.67 19 ASP C CA 1
ATOM 3042 C C . ASP C 1 26 ? 17.648 -51.715 -12.097 1.00 69.74 19 ASP C C 1
ATOM 3043 O O . ASP C 1 26 ? 18.635 -51.389 -11.403 1.00 67.96 19 ASP C O 1
ATOM 3048 N N . LYS C 1 27 ? 17.588 -52.809 -12.862 1.00 69.06 20 LYS C N 1
ATOM 3049 C CA . LYS C 1 27 ? 18.725 -53.743 -13.088 1.00 67.05 20 LYS C CA 1
ATOM 3050 C C . LYS C 1 27 ? 18.658 -54.293 -14.518 1.00 66.25 20 LYS C C 1
ATOM 3051 O O . LYS C 1 27 ? 17.543 -54.342 -15.089 1.00 66.14 20 LYS C O 1
ATOM 3057 N N . LEU C 1 28 ? 19.814 -54.695 -15.058 1.00 64.61 21 LEU C N 1
ATOM 3058 C CA . LEU C 1 28 ? 19.985 -55.211 -16.441 1.00 64.66 21 LEU C CA 1
ATOM 3059 C C . LEU C 1 28 ? 21.092 -56.269 -16.455 1.00 63.76 21 LEU C C 1
ATOM 3060 O O . LEU C 1 28 ? 22.141 -56.033 -15.831 1.00 63.16 21 LEU C O 1
ATOM 3065 N N . VAL C 1 29 ? 20.846 -57.391 -17.131 1.00 64.51 22 VAL C N 1
ATOM 3066 C CA . VAL C 1 29 ? 21.848 -58.470 -17.375 1.00 64.83 22 VAL C CA 1
ATOM 3067 C C . VAL C 1 29 ? 22.739 -58.026 -18.539 1.00 63.12 22 VAL C C 1
ATOM 3068 O O . VAL C 1 29 ? 22.208 -57.432 -19.484 1.00 62.83 22 VAL C O 1
ATOM 3072 N N . GLY C 1 30 ? 24.041 -58.301 -18.462 1.00 61.80 23 GLY C N 1
ATOM 3073 C CA . GLY C 1 30 ? 25.036 -57.837 -19.447 1.00 60.36 23 GLY C CA 1
ATOM 3074 C C . GLY C 1 30 ? 26.444 -58.209 -19.027 1.00 59.37 23 GLY C C 1
ATOM 3075 O O . GLY C 1 30 ? 26.590 -59.066 -18.128 1.00 58.43 23 GLY C O 1
ATOM 3076 N N . TYR C 1 31 ? 27.448 -57.572 -19.628 1.00 58.58 24 TYR C N 1
ATOM 3077 C CA . TYR C 1 31 ? 28.881 -57.892 -19.409 1.00 58.60 24 TYR C CA 1
ATOM 3078 C C . TYR C 1 31 ? 29.733 -56.634 -19.573 1.00 58.72 24 TYR C C 1
ATOM 3079 O O . TYR C 1 31 ? 29.308 -55.677 -20.268 1.00 58.30 24 TYR C O 1
ATOM 3088 N N . ILE C 1 32 ? 30.917 -56.665 -18.965 1.00 58.59 25 ILE C N 1
ATOM 3089 C CA . ILE C 1 32 ? 32.023 -55.691 -19.188 1.00 59.31 25 ILE C CA 1
ATOM 3090 C C . ILE C 1 32 ? 33.122 -56.420 -19.966 1.00 60.49 25 ILE C C 1
ATOM 3091 O O . ILE C 1 32 ? 32.943 -57.626 -20.251 1.00 60.53 25 ILE C O 1
ATOM 3096 N N . THR C 1 33 ? 34.205 -55.711 -20.292 1.00 61.52 26 THR C N 1
ATOM 3097 C CA . THR C 1 33 ? 35.333 -56.199 -21.123 1.00 63.38 26 THR C CA 1
ATOM 3098 C C . THR C 1 33 ? 36.640 -55.648 -20.552 1.00 64.69 26 THR C C 1
ATOM 3099 O O . THR C 1 33 ? 36.577 -54.687 -19.755 1.00 64.33 26 THR C O 1
ATOM 3103 N N . ASN C 1 34 ? 37.769 -56.248 -20.938 1.00 66.88 27 ASN C N 1
ATOM 3104 C CA . ASN C 1 34 ? 39.130 -55.856 -20.482 1.00 68.86 27 ASN C CA 1
ATOM 3105 C C . ASN C 1 34 ? 39.303 -56.226 -19.003 1.00 68.56 27 ASN C C 1
ATOM 3106 O O . ASN C 1 34 ? 40.251 -55.706 -18.366 1.00 69.46 27 ASN C O 1
ATOM 3111 N N . TYR C 1 35 ? 38.433 -57.106 -18.492 1.00 66.86 28 TYR C N 1
ATOM 3112 C CA . TYR C 1 35 ? 38.458 -57.650 -17.109 1.00 66.48 28 TYR C CA 1
ATOM 3113 C C . TYR C 1 35 ? 38.028 -59.118 -17.145 1.00 66.46 28 TYR C C 1
ATOM 3114 O O . TYR C 1 35 ? 37.115 -59.456 -17.908 1.00 66.60 28 TYR C O 1
ATOM 3123 N N . SER C 1 36 ? 38.688 -59.963 -16.355 1.00 68.11 29 SER C N 1
ATOM 3124 C CA . SER C 1 36 ? 38.300 -61.378 -16.127 1.00 69.10 29 SER C CA 1
ATOM 3125 C C . SER C 1 36 ? 37.944 -61.579 -14.651 1.00 68.52 29 SER C C 1
ATOM 3126 O O . SER C 1 36 ? 38.556 -60.902 -13.795 1.00 67.80 29 SER C O 1
ATOM 3129 N N . ARG C 1 37 ? 36.971 -62.455 -14.376 1.00 68.93 30 ARG C N 1
ATOM 3130 C CA . ARG C 1 37 ? 36.533 -62.831 -13.004 1.00 69.13 30 ARG C CA 1
ATOM 3131 C C . ARG C 1 37 ? 37.302 -64.071 -12.554 1.00 69.64 30 ARG C C 1
ATOM 3132 O O . ARG C 1 37 ? 37.096 -65.146 -13.163 1.00 70.18 30 ARG C O 1
ATOM 3140 N N . ARG C 1 38 ? 38.129 -63.922 -11.517 1.00 68.94 31 ARG C N 1
ATOM 3141 C CA . ARG C 1 38 ? 38.936 -65.021 -10.934 1.00 69.78 31 ARG C CA 1
ATOM 3142 C C . ARG C 1 38 ? 38.682 -65.087 -9.426 1.00 69.57 31 ARG C C 1
ATOM 3143 O O . ARG C 1 38 ? 38.594 -64.023 -8.777 1.00 68.02 31 ARG C O 1
ATOM 3151 N N . PHE C 1 39 ? 38.568 -66.304 -8.894 1.00 70.86 32 PHE C N 1
ATOM 3152 C CA . PHE C 1 39 ? 38.525 -66.595 -7.440 1.00 71.44 32 PHE C CA 1
ATOM 3153 C C . PHE C 1 39 ? 39.949 -66.477 -6.890 1.00 72.62 32 PHE C C 1
ATOM 3154 O O . PHE C 1 39 ? 40.521 -67.508 -6.526 1.00 74.01 32 PHE C O 1
ATOM 3162 N N . TRP C 1 40 ? 40.523 -65.268 -6.886 1.00 72.89 33 TRP C N 1
ATOM 3163 C CA . TRP C 1 40 ? 41.916 -65.008 -6.422 1.00 74.55 33 TRP C CA 1
ATOM 3164 C C . TRP C 1 40 ? 41.893 -64.113 -5.174 1.00 74.62 33 TRP C C 1
ATOM 3165 O O . TRP C 1 40 ? 42.977 -63.650 -4.750 1.00 75.71 33 TRP C O 1
ATOM 3176 N N . GLN C 1 41 ? 40.710 -63.922 -4.580 1.00 73.06 34 GLN C N 1
ATOM 3177 C CA . GLN C 1 41 ? 40.504 -63.076 -3.378 1.00 73.10 34 GLN C CA 1
ATOM 3178 C C . GLN C 1 41 ? 40.104 -63.975 -2.204 1.00 72.73 34 GLN C C 1
ATOM 3179 O O . GLN C 1 41 ? 39.221 -64.832 -2.385 1.00 71.87 34 GLN C O 1
ATOM 3185 N N . GLY C 1 42 ? 40.754 -63.783 -1.054 1.00 73.44 35 GLY C N 1
ATOM 3186 C CA . GLY C 1 42 ? 40.459 -64.495 0.204 1.00 73.12 35 GLY C CA 1
ATOM 3187 C C . GLY C 1 42 ? 39.277 -63.872 0.923 1.00 72.35 35 GLY C C 1
ATOM 3188 O O . GLY C 1 42 ? 39.115 -62.639 0.838 1.00 73.01 35 GLY C O 1
ATOM 3189 N N . SER C 1 43 ? 38.476 -64.691 1.610 1.00 71.70 36 SER C N 1
ATOM 3190 C CA . SER C 1 43 ? 37.276 -64.264 2.377 1.00 70.41 36 SER C CA 1
ATOM 3191 C C . SER C 1 43 ? 37.464 -64.602 3.859 1.00 71.36 36 SER C C 1
ATOM 3192 O O . SER C 1 43 ? 37.286 -65.776 4.208 1.00 70.81 36 SER C O 1
ATOM 3195 N N . THR C 1 44 ? 37.801 -63.607 4.685 1.00 72.05 37 THR C N 1
ATOM 3196 C CA . THR C 1 44 ? 37.999 -63.746 6.152 1.00 74.00 37 THR C CA 1
ATOM 3197 C C . THR C 1 44 ? 36.794 -63.179 6.917 1.00 74.29 37 THR C C 1
ATOM 3198 O O . THR C 1 44 ? 36.827 -63.254 8.152 1.00 75.63 37 THR C O 1
ATOM 3202 N N . ASP C 1 45 ? 35.779 -62.629 6.234 1.00 73.13 38 ASP C N 1
ATOM 3203 C CA . ASP C 1 45 ? 34.601 -62.026 6.920 1.00 73.77 38 ASP C CA 1
ATOM 3204 C C . ASP C 1 45 ? 33.274 -62.573 6.370 1.00 71.68 38 ASP C C 1
ATOM 3205 O O . ASP C 1 45 ? 32.235 -62.229 6.965 1.00 72.32 38 ASP C O 1
ATOM 3210 N N . HIS C 1 46 ? 33.289 -63.437 5.347 1.00 69.72 39 HIS C N 1
ATOM 3211 C CA . HIS C 1 46 ? 32.063 -63.904 4.640 1.00 68.57 39 HIS C CA 1
ATOM 3212 C C . HIS C 1 46 ? 32.069 -65.430 4.456 1.00 68.04 39 HIS C C 1
ATOM 3213 O O . HIS C 1 46 ? 31.222 -66.106 5.083 1.00 68.96 39 HIS C O 1
ATOM 3220 N N . ARG C 1 47 ? 32.961 -65.949 3.609 1.00 66.78 40 ARG C N 1
ATOM 3221 C CA . ARG C 1 47 ? 32.933 -67.353 3.106 1.00 66.55 40 ARG C CA 1
ATOM 3222 C C . ARG C 1 47 ? 34.162 -68.125 3.597 1.00 66.75 40 ARG C C 1
ATOM 3223 O O . ARG C 1 47 ? 34.372 -69.264 3.130 1.00 67.16 40 ARG C O 1
ATOM 3231 N N . GLY C 1 48 ? 34.947 -67.511 4.484 1.00 66.50 41 GLY C N 1
ATOM 3232 C CA . GLY C 1 48 ? 35.944 -68.179 5.342 1.00 67.33 41 GLY C CA 1
ATOM 3233 C C . GLY C 1 48 ? 36.207 -67.348 6.585 1.00 68.13 41 GLY C C 1
ATOM 3234 O O . GLY C 1 48 ? 35.414 -66.410 6.842 1.00 67.59 41 GLY C O 1
ATOM 3235 N N . VAL C 1 49 ? 37.281 -67.660 7.316 1.00 69.24 42 VAL C N 1
ATOM 3236 C CA . VAL C 1 49 ? 37.698 -66.953 8.563 1.00 70.78 42 VAL C CA 1
ATOM 3237 C C . VAL C 1 49 ? 39.214 -66.768 8.533 1.00 71.70 42 VAL C C 1
ATOM 3238 O O . VAL C 1 49 ? 39.889 -67.383 7.715 1.00 71.39 42 VAL C O 1
ATOM 3242 N N . PRO C 1 50 ? 39.797 -65.911 9.405 1.00 73.87 43 PRO C N 1
ATOM 3243 C CA . PRO C 1 50 ? 41.253 -65.792 9.529 1.00 75.15 43 PRO C CA 1
ATOM 3244 C C . PRO C 1 50 ? 41.909 -67.079 10.057 1.00 76.32 43 PRO C C 1
ATOM 3245 O O . PRO C 1 50 ? 41.452 -67.597 11.050 1.00 76.16 43 PRO C O 1
ATOM 3249 N N . GLY C 1 51 ? 42.951 -67.557 9.369 1.00 76.89 44 GLY C N 1
ATOM 3250 C CA . GLY C 1 51 ? 43.559 -68.886 9.575 1.00 77.92 44 GLY C CA 1
ATOM 3251 C C . GLY C 1 51 ? 43.030 -69.915 8.583 1.00 77.10 44 GLY C C 1
ATOM 3252 O O . GLY C 1 51 ? 43.753 -70.913 8.334 1.00 78.00 44 GLY C O 1
ATOM 3253 N N . LYS C 1 52 ? 41.819 -69.693 8.049 1.00 75.11 45 LYS C N 1
ATOM 3254 C CA . LYS C 1 52 ? 41.155 -70.561 7.036 1.00 74.19 45 LYS C CA 1
ATOM 3255 C C . LYS C 1 52 ? 40.303 -69.722 6.092 1.00 72.38 45 LYS C C 1
ATOM 3256 O O . LYS C 1 52 ? 39.073 -69.767 6.160 1.00 71.20 45 LYS C O 1
ATOM 3262 N N . PRO C 1 53 ? 40.935 -68.944 5.188 1.00 71.91 46 PRO C N 1
ATOM 3263 C CA . PRO C 1 53 ? 40.201 -68.062 4.288 1.00 70.66 46 PRO C CA 1
ATOM 3264 C C . PRO C 1 53 ? 39.476 -68.868 3.204 1.00 70.39 46 PRO C C 1
ATOM 3265 O O . PRO C 1 53 ? 39.999 -69.879 2.755 1.00 70.35 46 PRO C O 1
ATOM 3269 N N . GLY C 1 54 ? 38.288 -68.401 2.825 1.00 70.14 47 GLY C N 1
ATOM 3270 C CA . GLY C 1 54 ? 37.566 -68.894 1.645 1.00 70.10 47 GLY C CA 1
ATOM 3271 C C . GLY C 1 54 ? 38.157 -68.262 0.403 1.00 70.09 47 GLY C C 1
ATOM 3272 O O . GLY C 1 54 ? 39.021 -67.370 0.536 1.00 70.95 47 GLY C O 1
ATOM 3273 N N . ARG C 1 55 ? 37.737 -68.715 -0.769 1.00 70.15 48 ARG C N 1
ATOM 3274 C CA . ARG C 1 55 ? 38.078 -68.046 -2.043 1.00 70.18 48 ARG C CA 1
ATOM 3275 C C . ARG C 1 55 ? 36.812 -67.412 -2.620 1.00 67.70 48 ARG C C 1
ATOM 3276 O O . ARG C 1 55 ? 35.794 -68.112 -2.735 1.00 67.38 48 ARG C O 1
ATOM 3284 N N . VAL C 1 56 ? 36.894 -66.117 -2.928 1.00 66.90 49 VAL C N 1
ATOM 3285 C CA . VAL C 1 56 ? 35.774 -65.265 -3.424 1.00 64.83 49 VAL C CA 1
ATOM 3286 C C . VAL C 1 56 ? 36.271 -64.559 -4.693 1.00 63.48 49 VAL C C 1
ATOM 3287 O O . VAL C 1 56 ? 37.506 -64.455 -4.858 1.00 63.37 49 VAL C O 1
ATOM 3291 N N . VAL C 1 57 ? 35.365 -64.146 -5.585 1.00 61.79 50 VAL C N 1
ATOM 3292 C CA . VAL C 1 57 ? 35.754 -63.573 -6.908 1.00 61.60 50 VAL C CA 1
ATOM 3293 C C . VAL C 1 57 ? 36.341 -62.172 -6.689 1.00 61.79 50 VAL C C 1
ATOM 3294 O O . VAL C 1 57 ? 35.892 -61.449 -5.761 1.00 61.22 50 VAL C O 1
ATOM 3298 N N . THR C 1 58 ? 37.237 -61.806 -7.614 1.00 62.26 51 THR C N 1
ATOM 3299 C CA . THR C 1 58 ? 37.915 -60.512 -7.727 1.00 63.47 51 THR C CA 1
ATOM 3300 C C . THR C 1 58 ? 38.208 -60.295 -9.231 1.00 64.13 51 THR C C 1
ATOM 3301 O O . THR C 1 58 ? 38.513 -61.256 -9.937 1.00 65.08 51 THR C O 1
ATOM 3305 N N . LEU C 1 59 ? 38.111 -59.056 -9.724 1.00 65.58 52 LEU C N 1
ATOM 3306 C CA . LEU C 1 59 ? 38.349 -58.757 -11.164 1.00 66.72 52 LEU C CA 1
ATOM 3307 C C . LEU C 1 59 ? 39.841 -58.516 -11.387 1.00 69.25 52 LEU C C 1
ATOM 3308 O O . LEU C 1 59 ? 40.460 -57.809 -10.564 1.00 71.27 52 LEU C O 1
ATOM 3313 N N . VAL C 1 60 ? 40.380 -59.101 -12.460 1.00 70.06 53 VAL C N 1
ATOM 3314 C CA . VAL C 1 60 ? 41.786 -58.916 -12.923 1.00 72.37 53 VAL C CA 1
ATOM 3315 C C . VAL C 1 60 ? 41.729 -58.263 -14.307 1.00 72.22 53 VAL C C 1
ATOM 3316 O O . VAL C 1 60 ? 40.918 -58.730 -15.134 1.00 70.21 53 VAL C O 1
ATOM 3320 N N . GLU C 1 61 ? 42.520 -57.205 -14.533 1.00 74.14 54 GLU C N 1
ATOM 3321 C CA . GLU C 1 61 ? 42.765 -56.640 -15.890 1.00 75.59 54 GLU C CA 1
ATOM 3322 C C . GLU C 1 61 ? 43.118 -57.820 -16.801 1.00 75.70 54 GLU C C 1
ATOM 3323 O O . GLU C 1 61 ? 43.775 -58.761 -16.308 1.00 76.78 54 GLU C O 1
ATOM 3329 N N . ASP C 1 62 ? 42.656 -57.791 -18.053 1.00 75.49 55 ASP C N 1
ATOM 3330 C CA . ASP C 1 62 ? 42.763 -58.906 -19.036 1.00 75.84 55 ASP C CA 1
ATOM 3331 C C . ASP C 1 62 ? 42.288 -58.387 -20.391 1.00 75.66 55 ASP C C 1
ATOM 3332 O O . ASP C 1 62 ? 41.093 -58.170 -20.561 1.00 72.83 55 ASP C O 1
ATOM 3337 N N . PRO C 1 63 ? 43.183 -58.188 -21.391 1.00 78.10 56 PRO C N 1
ATOM 3338 C CA . PRO C 1 63 ? 42.808 -57.523 -22.641 1.00 78.50 56 PRO C CA 1
ATOM 3339 C C . PRO C 1 63 ? 41.713 -58.248 -23.441 1.00 77.47 56 PRO C C 1
ATOM 3340 O O . PRO C 1 63 ? 40.920 -57.574 -24.084 1.00 75.80 56 PRO C O 1
ATOM 3344 N N . ALA C 1 64 ? 41.699 -59.585 -23.395 1.00 77.68 57 ALA C N 1
ATOM 3345 C CA . ALA C 1 64 ? 40.751 -60.449 -24.138 1.00 77.58 57 ALA C CA 1
ATOM 3346 C C . ALA C 1 64 ? 39.702 -61.004 -23.169 1.00 74.82 57 ALA C C 1
ATOM 3347 O O . ALA C 1 64 ? 39.125 -62.072 -23.464 1.00 75.15 57 ALA C O 1
ATOM 3349 N N . GLY C 1 65 ? 39.453 -60.279 -22.071 1.00 72.69 58 GLY C N 1
ATOM 3350 C CA . GLY C 1 65 ? 38.589 -60.706 -20.955 1.00 69.98 58 GLY C CA 1
ATOM 3351 C C . GLY C 1 65 ? 37.174 -60.174 -21.107 1.00 67.84 58 GLY C C 1
ATOM 3352 O O . GLY C 1 65 ? 37.006 -59.059 -21.650 1.00 66.62 58 GLY C O 1
ATOM 3353 N N . CYS C 1 66 ? 36.192 -60.964 -20.667 1.00 66.22 59 CYS C N 1
ATOM 3354 C CA . CYS C 1 66 ? 34.771 -60.565 -20.508 1.00 64.79 59 CYS C CA 1
ATOM 3355 C C . CYS C 1 66 ? 34.285 -61.032 -19.131 1.00 63.09 59 CYS C C 1
ATOM 3356 O O . CYS C 1 66 ? 34.901 -61.948 -18.561 1.00 62.39 59 CYS C O 1
ATOM 3359 N N . VAL C 1 67 ? 33.220 -60.412 -18.633 1.00 61.76 60 VAL C N 1
ATOM 3360 C CA . VAL C 1 67 ? 32.648 -60.670 -17.281 1.00 61.98 60 VAL C CA 1
ATOM 3361 C C . VAL C 1 67 ? 31.141 -60.425 -17.386 1.00 61.73 60 VAL C C 1
ATOM 3362 O O . VAL C 1 67 ? 30.745 -59.261 -17.553 1.00 60.88 60 VAL C O 1
ATOM 3366 N N . TRP C 1 68 ? 30.361 -61.505 -17.368 1.00 62.12 61 TRP C N 1
ATOM 3367 C CA . TRP C 1 68 ? 28.875 -61.490 -17.343 1.00 61.41 61 TRP C CA 1
ATOM 3368 C C . TRP C 1 68 ? 28.376 -61.182 -15.929 1.00 60.07 61 TRP C C 1
ATOM 3369 O O . TRP C 1 68 ? 28.762 -61.898 -14.985 1.00 59.37 61 TRP C O 1
ATOM 3380 N N . GLY C 1 69 ? 27.570 -60.133 -15.778 1.00 58.25 62 GLY C N 1
ATOM 3381 C CA . GLY C 1 69 ? 26.969 -59.792 -14.480 1.00 57.19 62 GLY C CA 1
ATOM 3382 C C . GLY C 1 69 ? 25.649 -59.071 -14.623 1.00 57.00 62 GLY C C 1
ATOM 3383 O O . GLY C 1 69 ? 24.980 -59.218 -15.664 1.00 57.38 62 GLY C O 1
ATOM 3384 N N . VAL C 1 70 ? 25.283 -58.336 -13.578 1.00 56.69 63 VAL C N 1
ATOM 3385 C CA . VAL C 1 70 ? 24.067 -57.486 -13.525 1.00 57.65 63 VAL C CA 1
ATOM 3386 C C . VAL C 1 70 ? 24.542 -56.067 -13.213 1.00 56.69 63 VAL C C 1
ATOM 3387 O O . VAL C 1 70 ? 25.599 -55.929 -12.564 1.00 56.94 63 VAL C O 1
ATOM 3391 N N . ALA C 1 71 ? 23.826 -55.073 -13.733 1.00 55.97 64 ALA C N 1
ATOM 3392 C CA . ALA C 1 71 ? 24.037 -53.634 -13.476 1.00 55.66 64 ALA C CA 1
ATOM 3393 C C . ALA C 1 71 ? 22.821 -53.128 -12.701 1.00 57.10 64 ALA C C 1
ATOM 3394 O O . ALA C 1 71 ? 21.679 -53.350 -13.171 1.00 57.93 64 ALA C O 1
ATOM 3396 N N . TYR C 1 72 ? 23.056 -52.517 -11.544 1.00 57.29 65 TYR C N 1
ATOM 3397 C CA . TYR C 1 72 ? 22.007 -52.029 -10.614 1.00 58.83 65 TYR C CA 1
ATOM 3398 C C . TYR C 1 72 ? 21.999 -50.505 -10.662 1.00 59.17 65 TYR C C 1
ATOM 3399 O O . TYR C 1 72 ? 23.078 -49.912 -10.506 1.00 59.28 65 TYR C O 1
ATOM 3408 N N . ARG C 1 73 ? 20.829 -49.909 -10.908 1.00 59.71 66 ARG C N 1
ATOM 3409 C CA . ARG C 1 73 ? 20.645 -48.439 -10.954 1.00 60.25 66 ARG C CA 1
ATOM 3410 C C . ARG C 1 73 ? 20.389 -47.932 -9.532 1.00 61.80 66 ARG C C 1
ATOM 3411 O O . ARG C 1 73 ? 19.341 -48.300 -8.949 1.00 62.47 66 ARG C O 1
ATOM 3419 N N . LEU C 1 74 ? 21.295 -47.100 -9.015 1.00 61.73 67 LEU C N 1
ATOM 3420 C CA . LEU C 1 74 ? 21.224 -46.558 -7.635 1.00 64.03 67 LEU C CA 1
ATOM 3421 C C . LEU C 1 74 ? 20.452 -45.239 -7.660 1.00 65.87 67 LEU C C 1
ATOM 3422 O O . LEU C 1 74 ? 20.367 -44.580 -8.700 1.00 64.78 67 LEU C O 1
ATOM 3427 N N . PRO C 1 75 ? 19.828 -44.841 -6.527 1.00 68.00 68 PRO C N 1
ATOM 3428 C CA . PRO C 1 75 ? 19.083 -43.584 -6.454 1.00 70.41 68 PRO C CA 1
ATOM 3429 C C . PRO C 1 75 ? 19.999 -42.370 -6.230 1.00 71.45 68 PRO C C 1
ATOM 3430 O O . PRO C 1 75 ? 21.078 -42.375 -6.802 1.00 68.93 68 PRO C O 1
ATOM 3434 N N . TYR C 1 94 ? 40.104 -52.372 -1.607 1.00 102.00 87 TYR C N 1
ATOM 3435 C CA . TYR C 1 94 ? 39.178 -51.968 -2.700 1.00 100.24 87 TYR C CA 1
ATOM 3436 C C . TYR C 1 94 ? 39.729 -50.737 -3.430 1.00 98.83 87 TYR C C 1
ATOM 3437 O O . TYR C 1 94 ? 40.388 -49.893 -2.793 1.00 101.08 87 TYR C O 1
ATOM 3446 N N . ARG C 1 95 ? 39.455 -50.663 -4.736 1.00 94.23 88 ARG C N 1
ATOM 3447 C CA . ARG C 1 95 ? 39.728 -49.508 -5.634 1.00 93.35 88 ARG C CA 1
ATOM 3448 C C . ARG C 1 95 ? 38.582 -49.428 -6.650 1.00 88.14 88 ARG C C 1
ATOM 3449 O O . ARG C 1 95 ? 38.150 -50.498 -7.119 1.00 85.23 88 ARG C O 1
ATOM 3457 N N . THR C 1 96 ? 38.096 -48.222 -6.964 1.00 86.27 89 THR C N 1
ATOM 3458 C CA . THR C 1 96 ? 36.919 -47.995 -7.848 1.00 83.25 89 THR C CA 1
ATOM 3459 C C . THR C 1 96 ? 37.351 -47.378 -9.181 1.00 82.16 89 THR C C 1
ATOM 3460 O O . THR C 1 96 ? 38.308 -46.581 -9.191 1.00 83.91 89 THR C O 1
ATOM 3464 N N . THR C 1 97 ? 36.636 -47.729 -10.254 1.00 78.85 90 THR C N 1
ATOM 3465 C CA . THR C 1 97 ? 36.801 -47.175 -11.624 1.00 77.63 90 THR C CA 1
ATOM 3466 C C . THR C 1 97 ? 35.491 -47.383 -12.393 1.00 74.69 90 THR C C 1
ATOM 3467 O O . THR C 1 97 ? 34.641 -48.156 -11.909 1.00 72.88 90 THR C O 1
ATOM 3471 N N . THR C 1 98 ? 35.340 -46.725 -13.543 1.00 73.66 91 THR C N 1
ATOM 3472 C CA . THR C 1 98 ? 34.140 -46.810 -14.418 1.00 72.06 91 THR C CA 1
ATOM 3473 C C . THR C 1 98 ? 34.539 -47.478 -15.740 1.00 70.34 91 THR C C 1
ATOM 3474 O O . THR C 1 98 ? 35.653 -47.208 -16.221 1.00 71.53 91 THR C O 1
ATOM 3478 N N . VAL C 1 99 ? 33.681 -48.349 -16.278 1.00 67.81 92 VAL C N 1
ATOM 3479 C CA . VAL C 1 99 ? 33.876 -49.002 -17.609 1.00 66.77 92 VAL C CA 1
ATOM 3480 C C . VAL C 1 99 ? 32.518 -49.078 -18.310 1.00 64.36 92 VAL C C 1
ATOM 3481 O O . VAL C 1 99 ? 31.494 -48.803 -17.651 1.00 63.93 92 VAL C O 1
ATOM 3485 N N . ILE C 1 100 ? 32.515 -49.451 -19.591 1.00 62.82 93 ILE C N 1
ATOM 3486 C CA . ILE C 1 100 ? 31.274 -49.603 -20.409 1.00 60.97 93 ILE C CA 1
ATOM 3487 C C . ILE C 1 100 ? 30.663 -50.985 -20.141 1.00 58.96 93 ILE C C 1
ATOM 3488 O O . ILE C 1 100 ? 31.361 -51.999 -20.317 1.00 59.24 93 ILE C O 1
ATOM 3493 N N . PHE C 1 101 ? 29.404 -50.997 -19.698 1.00 57.61 94 PHE C N 1
ATOM 3494 C CA . PHE C 1 101 ? 28.542 -52.193 -19.525 1.00 56.26 94 PHE C CA 1
ATOM 3495 C C . PHE C 1 101 ? 27.743 -52.401 -20.816 1.00 56.29 94 PHE C C 1
ATOM 3496 O O . PHE C 1 101 ? 27.211 -51.404 -21.335 1.00 56.05 94 PHE C O 1
ATOM 3504 N N . TYR C 1 102 ? 27.670 -53.634 -21.318 1.00 56.53 95 TYR C N 1
ATOM 3505 C CA . TYR C 1 102 ? 26.892 -53.991 -22.534 1.00 58.83 95 TYR C CA 1
ATOM 3506 C C . TYR C 1 102 ? 25.665 -54.791 -22.104 1.00 58.90 95 TYR C C 1
ATOM 3507 O O . TYR C 1 102 ? 25.778 -55.972 -21.768 1.00 58.03 95 TYR C O 1
ATOM 3516 N N . PRO C 1 103 ? 24.461 -54.168 -22.094 1.00 59.85 96 PRO C N 1
ATOM 3517 C CA . PRO C 1 103 ? 23.221 -54.869 -21.754 1.00 61.41 96 PRO C CA 1
ATOM 3518 C C . PRO C 1 103 ? 23.027 -56.127 -22.612 1.00 63.62 96 PRO C C 1
ATOM 3519 O O . PRO C 1 103 ? 23.477 -56.121 -23.753 1.00 63.08 96 PRO C O 1
ATOM 3523 N N . LYS C 1 104 ? 22.365 -57.154 -22.068 1.00 65.84 97 LYS C N 1
ATOM 3524 C CA . LYS C 1 104 ? 22.170 -58.444 -22.782 1.00 69.10 97 LYS C CA 1
ATOM 3525 C C . LYS C 1 104 ? 21.219 -58.215 -23.958 1.00 70.76 97 LYS C C 1
ATOM 3526 O O . LYS C 1 104 ? 21.587 -58.561 -25.102 1.00 72.16 97 LYS C O 1
ATOM 3532 N N . ASP C 1 105 ? 20.055 -57.625 -23.682 1.00 71.92 98 ASP C N 1
ATOM 3533 C CA . ASP C 1 105 ? 19.059 -57.198 -24.699 1.00 73.00 98 ASP C CA 1
ATOM 3534 C C . ASP C 1 105 ? 19.687 -56.102 -25.560 1.00 73.23 98 ASP C C 1
ATOM 3535 O O . ASP C 1 105 ? 20.112 -55.073 -25.039 1.00 72.31 98 ASP C O 1
ATOM 3540 N N . PRO C 1 106 ? 19.768 -56.278 -26.900 1.00 74.97 99 PRO C N 1
ATOM 3541 C CA . PRO C 1 106 ? 20.398 -55.284 -27.772 1.00 74.86 99 PRO C CA 1
ATOM 3542 C C . PRO C 1 106 ? 19.723 -53.904 -27.806 1.00 74.47 99 PRO C C 1
ATOM 3543 O O . PRO C 1 106 ? 20.381 -52.969 -28.213 1.00 74.63 99 PRO C O 1
ATOM 3547 N N . THR C 1 107 ? 18.449 -53.814 -27.402 1.00 74.73 100 THR C N 1
ATOM 3548 C CA . THR C 1 107 ? 17.619 -52.580 -27.465 1.00 74.61 100 THR C CA 1
ATOM 3549 C C . THR C 1 107 ? 18.270 -51.462 -26.635 1.00 72.01 100 THR C C 1
ATOM 3550 O O . THR C 1 107 ? 18.268 -50.312 -27.110 1.00 71.33 100 THR C O 1
ATOM 3554 N N . THR C 1 108 ? 18.814 -51.783 -25.455 1.00 68.88 101 THR C N 1
ATOM 3555 C CA . THR C 1 108 ? 19.458 -50.807 -24.533 1.00 66.78 101 THR C CA 1
ATOM 3556 C C . THR C 1 108 ? 20.931 -50.656 -24.930 1.00 65.51 101 THR C C 1
ATOM 3557 O O . THR C 1 108 ? 21.622 -51.689 -25.016 1.00 65.70 101 THR C O 1
ATOM 3561 N N . LYS C 1 109 ? 21.387 -49.418 -25.142 1.00 65.23 102 LYS C N 1
ATOM 3562 C CA . LYS C 1 109 ? 22.775 -49.086 -25.572 1.00 65.25 102 LYS C CA 1
ATOM 3563 C C . LYS C 1 109 ? 23.733 -49.350 -24.413 1.00 63.20 102 LYS C C 1
ATOM 3564 O O . LYS C 1 109 ? 23.313 -49.367 -23.257 1.00 61.65 102 LYS C O 1
ATOM 3570 N N . PRO C 1 110 ? 25.041 -49.593 -24.670 1.00 61.40 103 PRO C N 1
ATOM 3571 C CA . PRO C 1 110 ? 26.026 -49.658 -23.592 1.00 60.44 103 PRO C CA 1
ATOM 3572 C C . PRO C 1 110 ? 26.134 -48.322 -22.844 1.00 60.69 103 PRO C C 1
ATOM 3573 O O . PRO C 1 110 ? 26.037 -47.288 -23.489 1.00 60.08 103 PRO C O 1
ATOM 3577 N N . PHE C 1 111 ? 26.334 -48.375 -21.520 1.00 59.82 104 PHE C N 1
ATOM 3578 C CA . PHE C 1 111 ? 26.494 -47.184 -20.647 1.00 60.74 104 PHE C CA 1
ATOM 3579 C C . PHE C 1 111 ? 27.583 -47.438 -19.599 1.00 61.24 104 PHE C C 1
ATOM 3580 O O . PHE C 1 111 ? 27.886 -48.614 -19.280 1.00 60.46 104 PHE C O 1
ATOM 3588 N N . SER C 1 112 ? 28.175 -46.346 -19.104 1.00 62.78 105 SER C N 1
ATOM 3589 C CA . SER C 1 112 ? 29.260 -46.330 -18.088 1.00 64.51 105 SER C CA 1
ATOM 3590 C C . SER C 1 112 ? 28.695 -46.744 -16.724 1.00 64.68 105 SER C C 1
ATOM 3591 O O . SER C 1 112 ? 27.763 -46.064 -16.244 1.00 66.15 105 SER C O 1
ATOM 3594 N N . VAL C 1 113 ? 29.244 -47.807 -16.125 1.00 63.84 106 VAL C N 1
ATOM 3595 C CA . VAL C 1 113 ? 28.821 -48.328 -14.788 1.00 64.70 106 VAL C CA 1
ATOM 3596 C C . VAL C 1 113 ? 30.022 -48.278 -13.837 1.00 65.96 106 VAL C C 1
ATOM 3597 O O . VAL C 1 113 ? 31.167 -48.343 -14.328 1.00 63.82 106 VAL C O 1
ATOM 3601 N N . LEU C 1 114 ? 29.751 -48.186 -12.532 1.00 68.62 107 LEU C N 1
ATOM 3602 C CA . LEU C 1 114 ? 30.775 -48.135 -11.451 1.00 72.13 107 LEU C CA 1
ATOM 3603 C C . LEU C 1 114 ? 31.243 -49.556 -11.107 1.00 73.83 107 LEU C C 1
ATOM 3604 O O . LEU C 1 114 ? 30.381 -50.415 -10.820 1.00 73.66 107 LEU C O 1
ATOM 3609 N N . LEU C 1 115 ? 32.562 -49.780 -11.131 1.00 77.26 108 LEU C N 1
ATOM 3610 C CA . LEU C 1 115 ? 33.224 -51.082 -10.838 1.00 78.84 108 LEU C CA 1
ATOM 3611 C C . LEU C 1 115 ? 34.109 -50.931 -9.593 1.00 81.73 108 LEU C C 1
ATOM 3612 O O . LEU C 1 115 ? 34.969 -50.031 -9.584 1.00 82.65 108 LEU C O 1
ATOM 3617 N N . TYR C 1 116 ? 33.903 -51.794 -8.594 1.00 84.27 109 TYR C N 1
ATOM 3618 C CA . TYR C 1 116 ? 34.577 -51.781 -7.265 1.00 87.80 109 TYR C CA 1
ATOM 3619 C C . TYR C 1 116 ? 35.457 -53.032 -7.145 1.00 86.97 109 TYR C C 1
ATOM 3620 O O . TYR C 1 116 ? 34.893 -54.140 -7.117 1.00 84.29 109 TYR C O 1
ATOM 3629 N N . ILE C 1 117 ? 36.785 -52.871 -7.087 1.00 88.73 110 ILE C N 1
ATOM 3630 C CA . ILE C 1 117 ? 37.767 -53.999 -7.147 1.00 89.33 110 ILE C CA 1
ATOM 3631 C C . ILE C 1 117 ? 38.834 -53.817 -6.061 1.00 90.55 110 ILE C C 1
ATOM 3632 O O . ILE C 1 117 ? 39.376 -52.702 -5.947 1.00 92.38 110 ILE C O 1
ATOM 3637 N N . GLY C 1 118 ? 39.132 -54.890 -5.320 1.00 89.30 111 GLY C N 1
ATOM 3638 C CA . GLY C 1 118 ? 40.187 -54.943 -4.289 1.00 90.85 111 GLY C CA 1
ATOM 3639 C C . GLY C 1 118 ? 41.165 -56.075 -4.544 1.00 90.77 111 GLY C C 1
ATOM 3640 O O . GLY C 1 118 ? 41.244 -56.502 -5.713 1.00 90.21 111 GLY C O 1
ATOM 3641 N N . ASP C 1 124 ? 43.635 -59.267 1.713 1.00 90.17 117 ASP C N 1
ATOM 3642 C CA . ASP C 1 124 ? 42.805 -60.492 1.535 1.00 87.82 117 ASP C CA 1
ATOM 3643 C C . ASP C 1 124 ? 43.037 -61.139 0.157 1.00 86.00 117 ASP C C 1
ATOM 3644 O O . ASP C 1 124 ? 42.431 -62.198 -0.085 1.00 85.00 117 ASP C O 1
ATOM 3649 N N . TYR C 1 125 ? 43.880 -60.558 -0.706 1.00 85.33 118 TYR C N 1
ATOM 3650 C CA . TYR C 1 125 ? 44.230 -61.099 -2.047 1.00 83.59 118 TYR C CA 1
ATOM 3651 C C . TYR C 1 125 ? 45.176 -62.296 -1.879 1.00 83.55 118 TYR C C 1
ATOM 3652 O O . TYR C 1 125 ? 46.224 -62.141 -1.218 1.00 85.72 118 TYR C O 1
ATOM 3661 N N . LEU C 1 126 ? 44.803 -63.450 -2.440 1.00 81.10 119 LEU C N 1
ATOM 3662 C CA . LEU C 1 126 ? 45.608 -64.704 -2.429 1.00 82.05 119 LEU C CA 1
ATOM 3663 C C . LEU C 1 126 ? 46.486 -64.759 -3.686 1.00 82.48 119 LEU C C 1
ATOM 3664 O O . LEU C 1 126 ? 47.666 -65.135 -3.565 1.00 83.15 119 LEU C O 1
ATOM 3669 N N . GLY C 1 127 ? 45.927 -64.381 -4.841 1.00 80.86 120 GLY C N 1
ATOM 3670 C CA . GLY C 1 127 ? 46.585 -64.490 -6.156 1.00 82.29 120 GLY C CA 1
ATOM 3671 C C . GLY C 1 127 ? 46.209 -65.795 -6.849 1.00 82.04 120 GLY C C 1
ATOM 3672 O O . GLY C 1 127 ? 45.442 -66.586 -6.301 1.00 80.92 120 GLY C O 1
ATOM 3673 N N . PRO C 1 128 ? 46.740 -66.056 -8.067 1.00 82.75 121 PRO C N 1
ATOM 3674 C CA . PRO C 1 128 ? 46.406 -67.269 -8.816 1.00 82.86 121 PRO C CA 1
ATOM 3675 C C . PRO C 1 128 ? 46.767 -68.565 -8.070 1.00 84.06 121 PRO C C 1
ATOM 3676 O O . PRO C 1 128 ? 47.632 -68.532 -7.219 1.00 83.82 121 PRO C O 1
ATOM 3680 N N . ALA C 1 129 ? 46.091 -69.664 -8.417 1.00 84.49 122 ALA C N 1
ATOM 3681 C CA . ALA C 1 129 ? 46.354 -71.033 -7.915 1.00 86.44 122 ALA C CA 1
ATOM 3682 C C . ALA C 1 129 ? 45.802 -72.060 -8.903 1.00 87.80 122 ALA C C 1
ATOM 3683 O O . ALA C 1 129 ? 45.001 -71.717 -9.770 1.00 86.31 122 ALA C O 1
ATOM 3685 N N . PRO C 1 130 ? 46.228 -73.344 -8.833 1.00 90.78 123 PRO C N 1
ATOM 3686 C CA . PRO C 1 130 ? 45.596 -74.409 -9.615 1.00 92.39 123 PRO C CA 1
ATOM 3687 C C . PRO C 1 130 ? 44.117 -74.576 -9.236 1.00 91.14 123 PRO C C 1
ATOM 3688 O O . PRO C 1 130 ? 43.795 -74.435 -8.065 1.00 90.20 123 PRO C O 1
ATOM 3692 N N . LEU C 1 131 ? 43.263 -74.870 -10.221 1.00 91.91 124 LEU C N 1
ATOM 3693 C CA . LEU C 1 131 ? 41.784 -74.936 -10.053 1.00 90.91 124 LEU C CA 1
ATOM 3694 C C . LEU C 1 131 ? 41.407 -76.068 -9.086 1.00 92.27 124 LEU C C 1
ATOM 3695 O O . LEU C 1 131 ? 40.370 -75.927 -8.410 1.00 90.98 124 LEU C O 1
ATOM 3700 N N . GLU C 1 132 ? 42.202 -77.144 -9.037 1.00 95.32 125 GLU C N 1
ATOM 3701 C CA . GLU C 1 132 ? 42.030 -78.279 -8.087 1.00 97.14 125 GLU C CA 1
ATOM 3702 C C . GLU C 1 132 ? 42.234 -77.765 -6.654 1.00 95.63 125 GLU C C 1
ATOM 3703 O O . GLU C 1 132 ? 41.396 -78.083 -5.783 1.00 94.36 125 GLU C O 1
ATOM 3709 N N . ASP C 1 133 ? 43.303 -76.992 -6.433 1.00 95.55 126 ASP C N 1
ATOM 3710 C CA . ASP C 1 133 ? 43.670 -76.380 -5.127 1.00 94.42 126 ASP C CA 1
ATOM 3711 C C . ASP C 1 133 ? 42.580 -75.384 -4.703 1.00 91.03 126 ASP C C 1
ATOM 3712 O O . ASP C 1 133 ? 42.193 -75.410 -3.519 1.00 90.27 126 ASP C O 1
ATOM 3717 N N . ILE C 1 134 ? 42.116 -74.539 -5.630 1.00 88.67 127 ILE C N 1
ATOM 3718 C CA . ILE C 1 134 ? 41.023 -73.544 -5.397 1.00 85.34 127 ILE C CA 1
ATOM 3719 C C . ILE C 1 134 ? 39.751 -74.298 -4.989 1.00 84.74 127 ILE C C 1
ATOM 3720 O O . ILE C 1 134 ? 39.172 -73.956 -3.937 1.00 82.19 127 ILE C O 1
ATOM 3725 N N . ALA C 1 135 ? 39.338 -75.272 -5.808 1.00 85.81 128 ALA C N 1
ATOM 3726 C CA . ALA C 1 135 ? 38.135 -76.118 -5.612 1.00 85.73 128 ALA C CA 1
ATOM 3727 C C . ALA C 1 135 ? 38.185 -76.792 -4.236 1.00 85.53 128 ALA C C 1
ATOM 3728 O O . ALA C 1 135 ? 37.120 -76.903 -3.594 1.00 84.31 128 ALA C O 1
ATOM 3730 N N . GLU C 1 136 ? 39.374 -77.231 -3.810 1.00 86.26 129 GLU C N 1
ATOM 3731 C CA . GLU C 1 136 ? 39.615 -77.836 -2.472 1.00 86.62 129 GLU C CA 1
ATOM 3732 C C . GLU C 1 136 ? 39.259 -76.811 -1.388 1.00 84.06 129 GLU C C 1
ATOM 3733 O O . GLU C 1 136 ? 38.372 -77.111 -0.560 1.00 82.92 129 GLU C O 1
ATOM 3739 N N . GLN C 1 137 ? 39.918 -75.647 -1.415 1.00 82.04 130 GLN C N 1
ATOM 3740 C CA . GLN C 1 137 ? 39.753 -74.550 -0.420 1.00 79.81 130 GLN C CA 1
ATOM 3741 C C . GLN C 1 137 ? 38.264 -74.213 -0.279 1.00 77.81 130 GLN C C 1
ATOM 3742 O O . GLN C 1 137 ? 37.764 -74.235 0.861 1.00 77.09 130 GLN C O 1
ATOM 3748 N N . ILE C 1 138 ? 37.584 -73.938 -1.401 1.00 76.17 131 ILE C N 1
ATOM 3749 C CA . ILE C 1 138 ? 36.134 -73.568 -1.442 1.00 75.05 131 ILE C CA 1
ATOM 3750 C C . ILE C 1 138 ? 35.309 -74.663 -0.748 1.00 76.06 131 ILE C C 1
ATOM 3751 O O . ILE C 1 138 ? 34.411 -74.311 0.040 1.00 75.37 131 ILE C O 1
ATOM 3756 N N . PHE C 1 139 ? 35.607 -75.938 -1.010 1.00 77.70 132 PHE C N 1
ATOM 3757 C CA . PHE C 1 139 ? 34.827 -77.092 -0.488 1.00 79.54 132 PHE C CA 1
ATOM 3758 C C . PHE C 1 139 ? 34.862 -77.111 1.047 1.00 79.17 132 PHE C C 1
ATOM 3759 O O . PHE C 1 139 ? 33.833 -77.452 1.663 1.00 80.53 132 PHE C O 1
ATOM 3767 N N . ASN C 1 140 ? 36.003 -76.750 1.641 1.00 78.03 133 ASN C N 1
ATOM 3768 C CA . ASN C 1 140 ? 36.267 -76.859 3.102 1.00 78.52 133 ASN C CA 1
ATOM 3769 C C . ASN C 1 140 ? 35.909 -75.541 3.807 1.00 76.18 133 ASN C C 1
ATOM 3770 O O . ASN C 1 140 ? 35.448 -75.602 4.966 1.00 77.49 133 ASN C O 1
ATOM 3775 N N . ALA C 1 141 ? 36.091 -74.401 3.135 1.00 73.79 134 ALA C N 1
ATOM 3776 C CA . ALA C 1 141 ? 35.963 -73.042 3.718 1.00 71.53 134 ALA C CA 1
ATOM 3777 C C . ALA C 1 141 ? 34.496 -72.724 4.029 1.00 70.54 134 ALA C C 1
ATOM 3778 O O . ALA C 1 141 ? 33.612 -73.142 3.257 1.00 69.93 134 ALA C O 1
ATOM 3780 N N . ALA C 1 142 ? 34.270 -72.016 5.140 1.00 70.22 135 ALA C N 1
ATOM 3781 C CA . ALA C 1 142 ? 32.963 -71.470 5.570 1.00 70.02 135 ALA C CA 1
ATOM 3782 C C . ALA C 1 142 ? 33.213 -70.286 6.504 1.00 69.90 135 ALA C C 1
ATOM 3783 O O . ALA C 1 142 ? 34.125 -70.385 7.356 1.00 70.41 135 ALA C O 1
ATOM 3785 N N . GLY C 1 143 ? 32.446 -69.206 6.336 1.00 69.11 136 GLY C N 1
ATOM 3786 C CA . GLY C 1 143 ? 32.573 -67.977 7.141 1.00 69.50 136 GLY C CA 1
ATOM 3787 C C . GLY C 1 143 ? 31.245 -67.566 7.771 1.00 70.58 136 GLY C C 1
ATOM 3788 O O . GLY C 1 143 ? 30.270 -68.315 7.722 1.00 70.75 136 GLY C O 1
ATOM 3789 N N . PRO C 1 144 ? 31.179 -66.351 8.366 1.00 71.16 137 PRO C N 1
ATOM 3790 C CA . PRO C 1 144 ? 29.946 -65.829 8.960 1.00 73.06 137 PRO C CA 1
ATOM 3791 C C . PRO C 1 144 ? 28.733 -65.735 8.018 1.00 73.00 137 PRO C C 1
ATOM 3792 O O . PRO C 1 144 ? 27.637 -65.810 8.519 1.00 74.58 137 PRO C O 1
ATOM 3796 N N . SER C 1 145 ? 28.950 -65.579 6.706 1.00 72.06 138 SER C N 1
ATOM 3797 C CA . SER C 1 145 ? 27.875 -65.404 5.690 1.00 72.40 138 SER C CA 1
ATOM 3798 C C . SER C 1 145 ? 27.377 -66.758 5.168 1.00 73.00 138 SER C C 1
ATOM 3799 O O . SER C 1 145 ? 26.363 -66.762 4.444 1.00 73.84 138 SER C O 1
ATOM 3802 N N . GLY C 1 146 ? 28.054 -67.856 5.521 1.00 73.16 139 GLY C N 1
ATOM 3803 C CA . GLY C 1 146 ? 27.679 -69.229 5.131 1.00 73.85 139 GLY C CA 1
ATOM 3804 C C . GLY C 1 146 ? 28.839 -69.966 4.485 1.00 72.96 139 GLY C C 1
ATOM 3805 O O . GLY C 1 146 ? 29.987 -69.491 4.617 1.00 71.66 139 GLY C O 1
ATOM 3806 N N . ARG C 1 147 ? 28.545 -71.076 3.797 1.00 73.92 140 ARG C N 1
ATOM 3807 C CA . ARG C 1 147 ? 29.548 -71.967 3.150 1.00 73.91 140 ARG C CA 1
ATOM 3808 C C . ARG C 1 147 ? 30.144 -71.276 1.916 1.00 71.59 140 ARG C C 1
ATOM 3809 O O . ARG C 1 147 ? 29.420 -70.509 1.251 1.00 69.92 140 ARG C O 1
ATOM 3817 N N . ASN C 1 148 ? 31.415 -71.560 1.622 1.00 70.53 141 ASN C N 1
ATOM 3818 C CA . ASN C 1 148 ? 32.141 -71.044 0.433 1.00 69.78 141 ASN C CA 1
ATOM 3819 C C . ASN C 1 148 ? 31.616 -71.768 -0.814 1.00 70.16 141 ASN C C 1
ATOM 3820 O O . ASN C 1 148 ? 31.637 -71.161 -1.892 1.00 69.58 141 ASN C O 1
ATOM 3825 N N . THR C 1 149 ? 31.151 -73.014 -0.659 1.00 72.39 142 THR C N 1
ATOM 3826 C CA . THR C 1 149 ? 30.476 -73.810 -1.722 1.00 74.01 142 THR C CA 1
ATOM 3827 C C . THR C 1 149 ? 29.156 -73.134 -2.120 1.00 74.02 142 THR C C 1
ATOM 3828 O O . THR C 1 149 ? 28.898 -73.061 -3.336 1.00 72.95 142 THR C O 1
ATOM 3832 N N . GLU C 1 150 ? 28.357 -72.666 -1.149 1.00 74.47 143 GLU C N 1
ATOM 3833 C CA . GLU C 1 150 ? 27.081 -71.941 -1.413 1.00 74.94 143 GLU C CA 1
ATOM 3834 C C . GLU C 1 150 ? 27.379 -70.760 -2.340 1.00 72.71 143 GLU C C 1
ATOM 3835 O O . GLU C 1 150 ? 26.653 -70.597 -3.340 1.00 73.26 143 GLU C O 1
ATOM 3841 N N . TYR C 1 151 ? 28.413 -69.981 -2.007 1.00 71.28 144 TYR C N 1
ATOM 3842 C CA . TYR C 1 151 ? 28.845 -68.763 -2.742 1.00 69.69 144 TYR C CA 1
ATOM 3843 C C . TYR C 1 151 ? 29.092 -69.103 -4.216 1.00 69.47 144 TYR C C 1
ATOM 3844 O O . TYR C 1 151 ? 28.580 -68.378 -5.089 1.00 68.61 144 TYR C O 1
ATOM 3853 N N . LEU C 1 152 ? 29.853 -70.172 -4.472 1.00 70.39 145 LEU C N 1
ATOM 3854 C CA . LEU C 1 152 ? 30.287 -70.597 -5.831 1.00 70.88 145 LEU C CA 1
ATOM 3855 C C . LEU C 1 152 ? 29.090 -71.152 -6.613 1.00 72.43 145 LEU C C 1
ATOM 3856 O O . LEU C 1 152 ? 28.92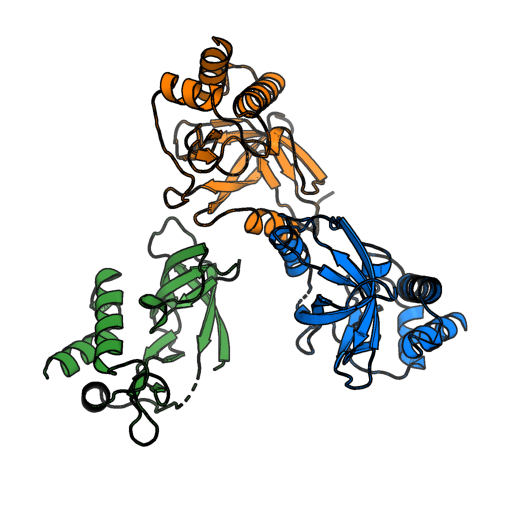4 -70.775 -7.794 1.00 71.15 145 LEU C O 1
ATOM 3861 N N . PHE C 1 153 ? 28.305 -72.026 -5.973 1.00 74.45 146 PHE C N 1
ATOM 3862 C CA . PHE C 1 153 ? 27.123 -72.724 -6.547 1.00 76.56 146 PHE C CA 1
ATOM 3863 C C . PHE C 1 153 ? 26.032 -71.707 -6.905 1.00 76.37 146 PHE C C 1
ATOM 3864 O O . PHE C 1 153 ? 25.288 -71.928 -7.880 1.00 76.78 146 PHE C O 1
ATOM 3872 N N . GLU C 1 154 ? 25.944 -70.628 -6.126 1.00 75.98 147 GLU C N 1
ATOM 3873 C CA . GLU C 1 154 ? 24.940 -69.543 -6.283 1.00 76.20 147 GLU C CA 1
ATOM 3874 C C . GLU C 1 154 ? 25.340 -68.644 -7.459 1.00 74.23 147 GLU C C 1
ATOM 3875 O O . GLU C 1 154 ? 24.438 -68.211 -8.206 1.00 74.08 147 GLU C O 1
ATOM 3881 N N . LEU C 1 155 ? 26.639 -68.365 -7.604 1.00 72.47 148 LEU C N 1
ATOM 3882 C CA . LEU C 1 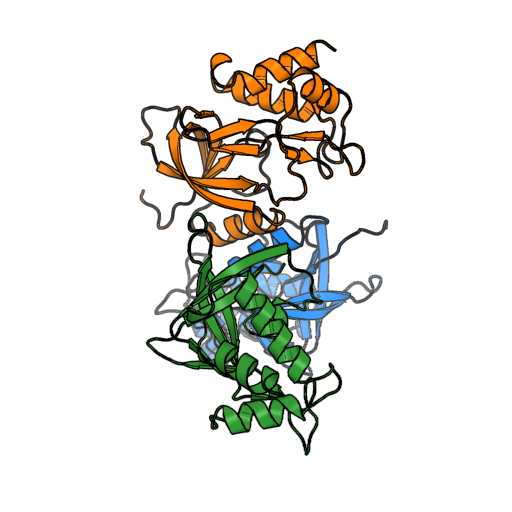155 ? 27.192 -67.551 -8.718 1.00 70.92 148 LEU C CA 1
ATOM 3883 C C . LEU C 1 155 ? 27.042 -68.325 -10.036 1.00 71.71 148 LEU C C 1
ATOM 3884 O O . LEU C 1 155 ? 26.609 -67.708 -11.024 1.00 71.34 148 LEU C O 1
ATOM 3889 N N . ALA C 1 156 ? 27.385 -69.619 -10.048 1.00 73.07 149 ALA C N 1
ATOM 3890 C CA . ALA C 1 156 ? 27.310 -70.506 -11.236 1.00 75.53 149 ALA C CA 1
ATOM 3891 C C . ALA C 1 156 ? 25.853 -70.641 -11.699 1.00 77.48 149 ALA C C 1
ATOM 3892 O O . ALA C 1 156 ? 25.584 -70.358 -12.886 1.00 77.28 149 ALA C O 1
ATOM 3894 N N . ASN C 1 157 ? 24.952 -71.043 -10.794 1.00 79.58 150 ASN C N 1
ATOM 3895 C CA . ASN C 1 157 ? 23.488 -71.142 -11.045 1.00 82.50 150 ASN C CA 1
ATOM 3896 C C . ASN C 1 157 ? 22.976 -69.818 -11.622 1.00 81.91 150 ASN C C 1
ATOM 3897 O O . ASN C 1 157 ? 22.165 -69.860 -12.562 1.00 83.47 150 ASN C O 1
ATOM 3902 N N . SER C 1 158 ? 23.423 -68.690 -11.064 1.00 80.77 151 SER C N 1
ATOM 3903 C CA . SER C 1 158 ? 23.075 -67.328 -11.543 1.00 80.21 151 SER C CA 1
ATOM 3904 C C . SER C 1 158 ? 23.501 -67.183 -13.008 1.00 79.77 151 SER C C 1
ATOM 3905 O O . SER C 1 158 ? 22.609 -67.095 -13.866 1.00 80.56 151 SER C O 1
ATOM 3908 N N . ILE C 1 159 ? 24.814 -67.214 -13.270 1.00 78.93 152 ILE C N 1
ATOM 3909 C CA . ILE C 1 159 ? 25.431 -67.019 -14.619 1.00 79.06 152 ILE C CA 1
ATOM 3910 C C . ILE C 1 159 ? 24.824 -68.026 -15.604 1.00 81.89 152 ILE C C 1
ATOM 3911 O O . ILE C 1 159 ? 24.624 -67.648 -16.774 1.00 81.61 152 ILE C O 1
ATOM 3916 N N . ARG C 1 160 ? 24.549 -69.253 -15.146 1.00 84.72 153 ARG C N 1
ATOM 3917 C CA . ARG C 1 160 ? 23.921 -70.337 -15.950 1.00 88.50 153 ARG C CA 1
ATOM 3918 C C . ARG C 1 160 ? 22.568 -69.857 -16.493 1.00 90.46 153 ARG C C 1
ATOM 3919 O O . ARG C 1 160 ? 22.348 -69.993 -17.710 1.00 91.59 153 ARG C O 1
ATOM 3927 N N . ASN C 1 161 ? 21.715 -69.295 -15.628 1.00 91.22 154 ASN C N 1
ATOM 3928 C CA . ASN C 1 161 ? 20.335 -68.852 -15.979 1.00 93.99 154 ASN C CA 1
ATOM 3929 C C . ASN C 1 161 ? 20.376 -67.521 -16.745 1.00 92.99 154 ASN C C 1
ATOM 3930 O O . ASN C 1 161 ? 19.290 -67.042 -17.128 1.00 94.08 154 ASN C O 1
ATOM 3935 N N . LEU C 1 162 ? 21.567 -66.948 -16.962 1.00 91.87 155 LEU C N 1
ATOM 3936 C CA . LEU C 1 162 ? 21.769 -65.662 -17.687 1.00 90.94 155 LEU C CA 1
ATOM 3937 C C . LEU C 1 162 ? 22.362 -65.917 -19.082 1.00 92.29 155 LEU C C 1
ATOM 3938 O O . LEU C 1 162 ? 21.901 -65.253 -20.031 1.00 93.61 155 LEU C O 1
ATOM 3943 N N . VAL C 1 163 ? 23.342 -66.822 -19.203 1.00 93.07 156 VAL C N 1
ATOM 3944 C CA . VAL C 1 163 ? 24.114 -67.075 -20.461 1.00 94.53 156 VAL C CA 1
ATOM 3945 C C . VAL C 1 163 ? 24.616 -68.519 -20.469 1.00 97.11 156 VAL C C 1
ATOM 3946 O O . VAL C 1 163 ? 24.594 -69.182 -19.435 1.00 96.58 156 VAL C O 1
ATOM 3950 N N . PRO C 1 164 ? 25.089 -69.055 -21.624 1.00 100.91 157 PRO C N 1
ATOM 3951 C CA . PRO C 1 164 ? 25.622 -70.421 -21.682 1.00 103.55 157 PRO C CA 1
ATOM 3952 C C . PRO C 1 164 ? 26.881 -70.644 -20.824 1.00 103.15 157 PRO C C 1
ATOM 3953 O O . PRO C 1 164 ? 27.365 -69.701 -20.220 1.00 101.02 157 PRO C O 1
ATOM 3957 N N . GLU C 1 165 ? 27.374 -71.888 -20.795 1.00 105.67 158 GLU C N 1
ATOM 3958 C CA . GLU C 1 165 ? 28.504 -72.336 -19.932 1.00 104.90 158 GLU C CA 1
ATOM 3959 C C . GLU C 1 165 ? 29.840 -71.841 -20.506 1.00 104.42 158 GLU C C 1
ATOM 3960 O O . GLU C 1 165 ? 30.784 -71.646 -19.715 1.00 102.48 158 GLU C O 1
ATOM 3966 N N . GLU C 1 166 ? 29.912 -71.625 -21.823 1.00 105.81 159 GLU C N 1
ATOM 3967 C CA . GLU C 1 166 ? 31.142 -71.180 -22.535 1.00 105.58 159 GLU C CA 1
ATOM 3968 C C . GLU C 1 166 ? 31.470 -69.725 -22.163 1.00 102.55 159 GLU C C 1
ATOM 3969 O O . GLU C 1 166 ? 32.600 -69.288 -22.463 1.00 102.97 159 GLU C O 1
ATOM 3975 N N . ALA C 1 167 ? 30.526 -69.015 -21.527 1.00 99.58 160 ALA C N 1
ATOM 3976 C CA . ALA C 1 167 ? 30.626 -67.590 -21.124 1.00 95.99 160 ALA C CA 1
ATOM 3977 C C . ALA C 1 167 ? 31.712 -67.396 -20.056 1.00 93.67 160 ALA C C 1
ATOM 3978 O O . ALA C 1 167 ? 32.429 -66.377 -20.136 1.00 94.88 160 ALA C O 1
ATOM 3980 N N . ASP C 1 168 ? 31.823 -68.316 -19.090 1.00 90.77 161 ASP C N 1
ATOM 3981 C CA . ASP C 1 168 ? 32.834 -68.246 -17.999 1.00 87.24 161 ASP C CA 1
ATOM 3982 C C . ASP C 1 168 ? 33.424 -69.640 -17.745 1.00 87.63 161 ASP C C 1
ATOM 3983 O O . ASP C 1 168 ? 32.813 -70.416 -16.987 1.00 86.79 161 ASP C O 1
ATOM 3988 N N . GLU C 1 169 ? 34.584 -69.924 -18.350 1.00 86.98 162 GLU C N 1
ATOM 3989 C CA . GLU C 1 169 ? 35.346 -71.194 -18.187 1.00 88.13 162 GLU C CA 1
ATOM 3990 C C . GLU C 1 169 ? 35.716 -71.368 -16.708 1.00 86.05 162 GLU C C 1
ATOM 3991 O O . GLU C 1 169 ? 35.324 -72.390 -16.108 1.00 85.93 162 GLU C O 1
ATOM 3997 N N . HIS C 1 170 ? 36.430 -70.386 -16.152 1.00 83.43 163 HIS C N 1
ATOM 3998 C CA . HIS C 1 170 ? 36.991 -70.387 -14.774 1.00 81.86 163 HIS C CA 1
ATOM 3999 C C . HIS C 1 170 ? 35.900 -70.703 -13.742 1.00 80.35 163 HIS C C 1
ATOM 4000 O O . HIS C 1 170 ? 36.164 -71.527 -12.846 1.00 81.60 163 HIS C O 1
ATOM 4007 N N . LEU C 1 171 ? 34.728 -70.071 -13.860 1.00 78.69 164 LEU C N 1
ATOM 4008 C CA . LEU C 1 171 ? 33.602 -70.191 -12.890 1.00 77.97 164 LEU C CA 1
ATOM 4009 C C . LEU C 1 171 ? 33.008 -71.604 -12.941 1.00 80.32 164 LEU C C 1
ATOM 4010 O O . LEU C 1 171 ? 32.705 -72.149 -11.863 1.00 80.61 164 LEU C O 1
ATOM 4015 N N . PHE C 1 172 ? 32.808 -72.148 -14.147 1.00 82.81 165 PHE C N 1
ATOM 4016 C CA . PHE C 1 172 ? 32.061 -73.412 -14.387 1.00 85.07 165 PHE C CA 1
ATOM 4017 C C . PHE C 1 172 ? 32.969 -74.628 -14.173 1.00 86.79 165 PHE C C 1
ATOM 4018 O O . PHE C 1 172 ? 32.452 -75.677 -13.745 1.00 87.87 165 PHE C O 1
ATOM 4026 N N . ALA C 1 173 ? 34.263 -74.504 -14.484 1.00 87.38 166 ALA C N 1
ATOM 4027 C CA . ALA C 1 173 ? 35.285 -75.554 -14.254 1.00 89.70 166 ALA C CA 1
ATOM 4028 C C . ALA C 1 173 ? 35.431 -75.779 -12.744 1.00 89.41 166 ALA C C 1
ATOM 4029 O O . ALA C 1 173 ? 35.505 -76.950 -12.309 1.00 91.12 166 ALA C O 1
ATOM 4031 N N . LEU C 1 174 ? 35.460 -74.685 -11.978 1.00 85.85 167 LEU C N 1
ATOM 4032 C CA . LEU C 1 174 ? 35.540 -74.692 -10.495 1.00 84.86 167 LEU C CA 1
ATOM 4033 C C . LEU C 1 174 ? 34.292 -75.360 -9.915 1.00 84.32 167 LEU C C 1
ATOM 4034 O O . LEU C 1 174 ? 34.440 -76.179 -8.990 1.00 83.49 167 LEU C O 1
ATOM 4039 N N . GLU C 1 175 ? 33.114 -74.993 -10.428 1.00 83.44 168 GLU C N 1
ATOM 4040 C CA . GLU C 1 175 ? 31.807 -75.537 -9.976 1.00 84.32 168 GLU C CA 1
ATOM 4041 C C . GLU C 1 175 ? 31.838 -77.063 -10.107 1.00 87.20 168 GLU C C 1
ATOM 4042 O O . GLU C 1 175 ? 31.597 -77.738 -9.090 1.00 88.65 168 GLU C O 1
ATOM 4048 N N . LYS C 1 176 ? 32.156 -77.575 -11.301 1.00 88.53 169 LYS C N 1
ATOM 4049 C CA . LYS C 1 176 ? 32.210 -79.033 -11.602 1.00 91.98 169 LYS C CA 1
ATOM 4050 C C . LYS C 1 176 ? 33.221 -79.711 -10.667 1.00 92.25 169 LYS C C 1
ATOM 4051 O O . LYS C 1 176 ? 32.917 -80.822 -10.190 1.00 95.37 169 LYS C O 1
ATOM 4057 N N . LEU C 1 177 ? 34.370 -79.071 -10.420 1.00 89.74 170 LEU C N 1
ATOM 4058 C CA . LEU C 1 177 ? 35.461 -79.617 -9.565 1.00 90.68 170 LEU C CA 1
ATOM 4059 C C . LEU C 1 177 ? 34.980 -79.723 -8.111 1.00 90.07 170 LEU C C 1
ATOM 4060 O O . LEU C 1 177 ? 35.269 -80.759 -7.477 1.00 92.28 170 LEU C O 1
ATOM 4065 N N . VAL C 1 178 ? 34.295 -78.693 -7.601 1.00 87.33 171 VAL C N 1
ATOM 4066 C CA . VAL C 1 178 ? 33.670 -78.693 -6.243 1.00 87.44 171 VAL C CA 1
ATOM 4067 C C . VAL C 1 178 ? 32.508 -79.696 -6.238 1.00 90.83 171 VAL C C 1
ATOM 4068 O O . VAL C 1 178 ? 32.415 -80.478 -5.269 1.00 92.18 171 VAL C O 1
ATOM 4072 N N . LYS C 1 179 ? 31.674 -79.681 -7.286 1.00 92.79 172 LYS C N 1
ATOM 4073 C CA . LYS C 1 179 ? 30.543 -80.629 -7.497 1.00 96.84 172 LYS C CA 1
ATOM 4074 C C . LYS C 1 179 ? 31.048 -82.075 -7.461 1.00 100.74 172 LYS C C 1
ATOM 4075 O O . LYS C 1 179 ? 30.307 -82.933 -6.938 1.00 103.11 172 LYS C O 1
ATOM 4081 N N . GLU C 1 180 ? 32.247 -82.335 -8.000 1.00 101.97 173 GLU C N 1
ATOM 4082 C CA . GLU C 1 180 ? 32.877 -83.686 -8.015 1.00 106.10 173 GLU C CA 1
ATOM 4083 C C . GLU C 1 180 ? 32.880 -84.263 -6.591 1.00 107.12 173 GLU C C 1
ATOM 4084 O O . GLU C 1 180 ? 32.833 -85.502 -6.469 1.00 111.02 173 GLU C O 1
ATOM 4090 N N . ARG C 1 181 ? 32.921 -83.406 -5.562 1.00 104.93 174 ARG C N 1
ATOM 4091 C CA . ARG C 1 181 ? 32.722 -83.792 -4.138 1.00 105.63 174 ARG C CA 1
ATOM 4092 C C . ARG C 1 181 ? 31.248 -83.587 -3.764 1.00 105.64 174 ARG C C 1
ATOM 4093 O O . ARG C 1 181 ? 30.883 -82.748 -2.937 1.00 102.93 174 ARG C O 1
#

Nearest PDB structures (foldseek):
  6ky1-assembly1_A  TM=1.006E+00  e=5.481E-40  Homo sapiens
  6ky1-assembly2_B  TM=1.002E+00  e=1.293E-37  Homo sapiens
  6ky0-assembly2_B  TM=1.000E+00  e=2.173E-36  Homo sapiens
  6k95-assembly1_A-3  TM=9.151E-01  e=7.773E-31  Homo sapiens
  6k95-assembly2_B  TM=9.161E-01  e=8.581E-30  Homo sapiens